Protein AF-A0A674CUC9-F1 (afdb_monomer)

Nearest PDB structures (foldseek):
  8tz1-assembly1_A  TM=9.617E-01  e=4.931E-48  Bos taurus
  8tzd-assembly1_A  TM=8.015E-01  e=2.842E-42  Bos taurus
  5l2b-assembly1_A  TM=9.297E-01  e=3.837E-28  Neisseria wadsworthii 9715
  5l2a-assembly1_A  TM=9.280E-01  e=2.087E-27  Neisseria wadsworthii 9715
  5l24-assembly1_A  TM=9.311E-01  e=4.449E-25  Neisseria wadsworthii 9715

pLDDT: mean 80.34, std 18.77, range [28.25, 97.69]

InterPro domains:
  IPR002668 Concentrative nucleoside transporter N-terminal domain [PF01773] (134-205)
  IPR008276 Concentrative nucleoside transporter [PTHR10590] (42-551)
  IPR011642 Nucleoside transporter/FeoB GTPase, Gate domain [PF07670] (213-312)
  IPR011657 Concentrative nucleoside transporter C-terminal domain [PF07662] (317-539)
  IPR018270 Concentrative nucleoside transporter, metazoan/bacterial [TIGR00804] (129-539)

Structure (mmCIF, N/CA/C/O backbone):
data_AF-A0A674CUC9-F1
#
_entry.id   AF-A0A674CUC9-F1
#
loop_
_atom_site.group_PDB
_atom_site.id
_atom_site.type_symbol
_atom_site.label_atom_id
_atom_site.label_alt_id
_atom_site.label_comp_id
_atom_site.label_asym_id
_atom_site.label_entity_id
_atom_site.label_seq_id
_atom_site.pdbx_PDB_ins_code
_atom_site.Cartn_x
_atom_site.Cartn_y
_atom_site.Cartn_z
_atom_site.occupancy
_atom_site.B_iso_or_equiv
_atom_site.auth_seq_id
_atom_site.auth_comp_id
_atom_site.auth_asym_id
_atom_site.auth_atom_id
_atom_site.pdbx_PDB_model_num
ATOM 1 N N . ARG A 1 1 ? 80.815 3.159 -25.455 1.00 35.34 1 ARG A N 1
ATOM 2 C CA . ARG A 1 1 ? 80.830 1.705 -25.134 1.00 35.34 1 ARG A CA 1
ATOM 3 C C . ARG A 1 1 ? 79.602 1.430 -24.263 1.00 35.34 1 ARG A C 1
ATOM 5 O O . ARG A 1 1 ? 79.639 1.779 -23.102 1.00 35.34 1 ARG A O 1
ATOM 12 N N . SER A 1 2 ? 78.416 1.175 -24.819 1.00 35.03 2 SER A N 1
ATOM 13 C CA . SER A 1 2 ? 77.920 -0.113 -25.352 1.00 35.03 2 SER A CA 1
ATOM 14 C C . SER A 1 2 ? 77.999 -1.277 -24.354 1.00 35.03 2 SER A C 1
ATOM 16 O O . SER A 1 2 ? 79.102 -1.750 -24.092 1.00 35.03 2 SER A O 1
ATOM 18 N N . ARG A 1 3 ? 76.823 -1.704 -23.859 1.00 28.78 3 ARG A N 1
ATOM 19 C CA . ARG A 1 3 ? 76.351 -3.060 -23.464 1.00 28.78 3 ARG A CA 1
ATOM 20 C C . ARG A 1 3 ? 74.846 -2.895 -23.147 1.00 28.78 3 ARG A C 1
ATOM 22 O O . ARG A 1 3 ? 74.534 -2.205 -22.189 1.00 28.78 3 ARG A O 1
ATOM 29 N N . LYS A 1 4 ? 73.884 -3.145 -24.049 1.00 30.70 4 LYS A N 1
ATOM 30 C CA . LYS A 1 4 ? 73.290 -4.424 -24.524 1.00 30.70 4 LYS A CA 1
ATOM 31 C C . LYS A 1 4 ? 72.876 -5.404 -23.400 1.00 30.70 4 LYS A C 1
ATOM 33 O O . LYS A 1 4 ? 73.746 -6.060 -22.843 1.00 30.70 4 LYS A O 1
ATOM 38 N N . THR A 1 5 ? 71.566 -5.362 -23.094 1.00 36.09 5 THR A N 1
ATOM 39 C CA . THR A 1 5 ? 70.522 -6.402 -22.821 1.00 36.09 5 THR A CA 1
ATOM 40 C C . THR A 1 5 ? 70.918 -7.839 -22.408 1.00 36.09 5 THR A C 1
ATOM 42 O O . THR A 1 5 ? 71.991 -8.314 -22.771 1.00 36.09 5 THR A O 1
ATOM 45 N N . PRO A 1 6 ? 70.033 -8.558 -21.673 1.00 33.69 6 PRO A N 1
ATOM 46 C CA . PRO A 1 6 ? 69.042 -9.402 -22.366 1.00 33.69 6 PRO A CA 1
ATOM 47 C C . PRO A 1 6 ? 67.610 -9.368 -21.781 1.00 33.69 6 PRO A C 1
ATOM 49 O O . PRO A 1 6 ? 67.394 -9.508 -20.582 1.00 33.69 6 PRO A O 1
ATOM 52 N N . ASP A 1 7 ? 66.657 -9.152 -22.687 1.00 28.47 7 ASP A N 1
ATOM 53 C CA . ASP A 1 7 ? 65.404 -9.885 -22.921 1.00 28.47 7 ASP A CA 1
ATOM 54 C C . ASP A 1 7 ? 64.604 -10.451 -21.733 1.00 28.47 7 ASP A C 1
ATOM 56 O O . ASP A 1 7 ? 64.941 -11.456 -21.112 1.00 28.47 7 ASP A O 1
ATOM 60 N N . ALA A 1 8 ? 63.441 -9.829 -21.526 1.00 33.09 8 ALA A N 1
ATOM 61 C CA . ALA A 1 8 ? 62.319 -10.329 -20.748 1.00 33.09 8 ALA A CA 1
ATOM 62 C C . ALA A 1 8 ? 61.329 -11.085 -21.651 1.00 33.09 8 ALA A C 1
ATOM 64 O O . ALA A 1 8 ? 60.871 -10.525 -22.641 1.00 33.09 8 ALA A O 1
ATOM 65 N N . LEU A 1 9 ? 60.950 -12.305 -21.256 1.00 37.12 9 LEU A N 1
ATOM 66 C CA . LEU A 1 9 ? 59.763 -13.081 -21.668 1.00 37.12 9 LEU A CA 1
ATOM 67 C C . LEU A 1 9 ? 59.515 -14.159 -20.571 1.00 37.12 9 LEU A C 1
ATOM 69 O O . LEU A 1 9 ? 60.472 -14.538 -19.898 1.00 37.12 9 LEU A O 1
ATOM 73 N N . PRO A 1 10 ? 58.332 -14.792 -20.425 1.00 40.72 10 PRO A N 1
ATOM 74 C CA . PRO A 1 10 ? 56.972 -14.253 -20.332 1.00 40.72 10 PRO A CA 1
ATOM 75 C C . PRO A 1 10 ? 56.167 -14.975 -19.210 1.00 40.72 10 PRO A C 1
ATOM 77 O O . PRO A 1 10 ? 55.693 -16.090 -19.405 1.00 40.72 10 PRO A O 1
ATOM 80 N N . ASN A 1 11 ? 55.947 -14.360 -18.039 1.00 32.59 11 ASN A N 1
ATOM 81 C CA . ASN A 1 11 ? 55.132 -14.980 -16.966 1.00 32.59 11 ASN A CA 1
ATOM 82 C C . ASN A 1 11 ? 53.722 -14.378 -16.804 1.00 32.59 11 ASN A C 1
ATOM 84 O O . ASN A 1 11 ? 52.893 -14.941 -16.092 1.00 32.59 11 ASN A O 1
ATOM 88 N N . SER A 1 12 ? 53.402 -13.270 -17.481 1.00 36.75 12 SER A N 1
ATOM 89 C CA . SER A 1 12 ? 52.094 -12.602 -17.370 1.00 36.75 12 SER A CA 1
ATOM 90 C C . SER A 1 12 ? 51.031 -13.138 -18.340 1.00 36.75 12 SER A C 1
ATOM 92 O O . SER A 1 12 ? 49.841 -13.085 -18.031 1.00 36.75 12 SER A O 1
ATOM 94 N N . GLU A 1 13 ? 51.424 -13.714 -19.480 1.00 35.12 13 GLU A N 1
ATOM 95 C CA . GLU A 1 13 ? 50.469 -14.281 -20.446 1.00 35.12 13 GLU A CA 1
ATOM 96 C C . GLU A 1 13 ? 49.930 -15.655 -20.020 1.00 35.12 13 GLU A C 1
ATOM 98 O O . GLU A 1 13 ? 48.772 -15.971 -20.295 1.00 35.12 13 GLU A O 1
ATOM 103 N N . ILE A 1 14 ? 50.711 -16.449 -19.277 1.00 40.25 14 ILE A N 1
ATOM 104 C CA . ILE A 1 14 ? 50.304 -17.792 -18.826 1.00 40.25 14 ILE A CA 1
ATOM 105 C C . ILE A 1 14 ? 49.205 -17.704 -17.750 1.00 40.25 14 ILE A C 1
ATOM 107 O O . ILE A 1 14 ? 48.259 -18.495 -17.770 1.00 40.25 14 ILE A O 1
ATOM 111 N N . ALA A 1 15 ? 49.257 -16.698 -16.867 1.00 37.72 15 ALA A N 1
ATOM 112 C CA . ALA A 1 15 ? 48.228 -16.465 -15.850 1.00 37.72 15 ALA A CA 1
ATOM 113 C C . ALA A 1 15 ? 46.884 -16.028 -16.471 1.00 37.72 15 ALA A C 1
ATOM 115 O O . ALA A 1 15 ? 45.839 -16.590 -16.148 1.00 37.72 15 ALA A O 1
ATOM 116 N N . CYS A 1 16 ? 46.908 -15.114 -17.451 1.00 34.59 16 CYS A N 1
ATOM 117 C CA . CYS A 1 16 ? 45.694 -14.653 -18.134 1.00 34.59 16 CYS A CA 1
ATOM 118 C C . CYS A 1 16 ? 45.074 -15.737 -19.045 1.00 34.59 16 CYS A C 1
ATOM 120 O O . CYS A 1 16 ? 43.852 -15.799 -19.213 1.00 34.59 16 CYS A O 1
ATOM 122 N N . CYS A 1 17 ? 45.896 -16.629 -19.615 1.00 35.75 17 CYS A N 1
ATOM 123 C CA . CYS A 1 17 ? 45.408 -17.777 -20.383 1.00 35.75 17 CYS A CA 1
ATOM 124 C C . CYS A 1 17 ? 44.767 -18.851 -19.490 1.00 35.75 17 CYS A C 1
ATOM 126 O O . CYS A 1 17 ? 43.738 -19.411 -19.871 1.00 35.75 17 CYS A O 1
ATOM 128 N N . ASN A 1 18 ? 45.321 -19.116 -18.300 1.00 33.94 18 ASN A N 1
ATOM 129 C CA . ASN A 1 18 ? 44.753 -20.091 -17.366 1.00 33.94 18 ASN A CA 1
ATOM 130 C C . ASN A 1 18 ? 43.415 -19.629 -16.771 1.00 33.94 18 ASN A C 1
ATOM 132 O O . ASN A 1 18 ? 42.485 -20.437 -16.734 1.00 33.94 18 ASN A O 1
ATOM 136 N N . ASP A 1 19 ? 43.257 -18.346 -16.431 1.00 37.91 19 ASP A N 1
ATOM 137 C CA . ASP A 1 19 ? 41.969 -17.807 -15.965 1.00 37.91 19 ASP A CA 1
ATOM 138 C C . ASP A 1 19 ? 40.884 -17.894 -17.044 1.00 37.91 19 ASP A C 1
ATOM 140 O O . ASP A 1 19 ? 39.773 -18.353 -16.777 1.00 37.91 19 ASP A O 1
ATOM 144 N N . LYS A 1 20 ? 41.207 -17.573 -18.306 1.00 35.75 20 LYS A N 1
ATOM 145 C CA . LYS A 1 20 ? 40.270 -17.751 -19.433 1.00 35.75 20 LYS A CA 1
ATOM 146 C C . LYS A 1 20 ? 39.917 -19.220 -19.676 1.00 35.75 20 LYS A C 1
ATOM 148 O O . LYS A 1 20 ? 38.779 -19.523 -20.046 1.00 35.75 20 LYS A O 1
ATOM 153 N N . LYS A 1 21 ? 40.856 -20.148 -19.463 1.00 32.06 21 LYS A N 1
ATOM 154 C CA . LYS A 1 21 ? 40.625 -21.589 -19.640 1.00 32.06 21 LYS A CA 1
ATOM 155 C C . LYS A 1 21 ? 39.704 -22.139 -18.547 1.00 32.06 21 LYS A C 1
ATOM 157 O O . LYS A 1 21 ? 38.734 -22.810 -18.899 1.00 32.06 21 LYS A O 1
ATOM 162 N N . TYR A 1 22 ? 39.918 -21.775 -17.279 1.00 36.12 22 TYR A N 1
ATOM 163 C CA . TYR A 1 22 ? 39.037 -22.129 -16.155 1.00 36.12 22 TYR A CA 1
ATOM 164 C C . TYR A 1 22 ? 37.637 -21.510 -16.286 1.00 36.12 22 TYR A C 1
ATOM 166 O O . TYR A 1 22 ? 36.646 -22.218 -16.107 1.00 36.12 22 TYR A O 1
ATOM 174 N N . TYR A 1 23 ? 37.530 -20.248 -16.718 1.00 36.53 23 TYR A N 1
ATOM 175 C CA . TYR A 1 23 ? 36.239 -19.602 -16.999 1.00 36.53 23 TYR A CA 1
ATOM 176 C C . TYR A 1 23 ? 35.484 -20.284 -18.158 1.00 36.53 23 TYR A C 1
ATOM 178 O O . TYR A 1 23 ? 34.269 -20.476 -18.097 1.00 36.53 23 TYR A O 1
ATOM 186 N N . SER A 1 24 ? 36.191 -20.716 -19.214 1.00 34.34 24 SER A N 1
ATOM 187 C CA . SER A 1 24 ? 35.565 -21.403 -20.359 1.00 34.34 24 SER A CA 1
ATOM 188 C C . SER A 1 24 ? 35.169 -22.858 -20.067 1.00 34.34 24 SER A C 1
ATOM 190 O O . SER A 1 24 ? 34.198 -23.355 -20.643 1.00 34.34 24 SER A O 1
ATOM 192 N N . ILE A 1 25 ? 35.895 -23.542 -19.173 1.00 42.69 25 ILE A N 1
ATOM 193 C CA . ILE A 1 25 ? 35.579 -24.905 -18.723 1.00 42.69 25 ILE A CA 1
ATOM 194 C C . ILE A 1 25 ? 34.406 -24.865 -17.736 1.00 42.69 25 ILE A C 1
ATOM 196 O O . ILE A 1 25 ? 33.475 -25.651 -17.896 1.00 42.69 25 ILE A O 1
ATOM 200 N N . GLY A 1 26 ? 34.385 -23.903 -16.805 1.00 38.09 26 GLY A N 1
ATOM 201 C CA . GLY A 1 26 ? 33.255 -23.654 -15.904 1.00 38.09 26 GLY A CA 1
ATOM 202 C C . GLY A 1 26 ? 31.952 -23.402 -16.664 1.00 38.09 26 GLY A C 1
ATOM 203 O O . GLY A 1 26 ? 30.966 -24.096 -16.427 1.00 38.09 26 GLY A O 1
ATOM 204 N N . ASN A 1 27 ? 31.977 -22.534 -17.683 1.00 39.47 27 ASN A N 1
ATOM 205 C CA . ASN A 1 27 ? 30.812 -22.301 -18.542 1.00 39.47 27 ASN A CA 1
ATOM 206 C C . ASN A 1 27 ? 30.392 -23.544 -19.346 1.00 39.47 27 ASN A C 1
ATOM 208 O O . ASN A 1 27 ? 29.197 -23.776 -19.492 1.00 39.47 27 ASN A O 1
ATOM 212 N N . ARG A 1 28 ? 31.319 -24.381 -19.843 1.00 39.56 28 ARG A N 1
ATOM 213 C CA . ARG A 1 28 ? 30.961 -25.626 -20.566 1.00 39.56 28 ARG A CA 1
ATOM 214 C C . ARG A 1 28 ? 30.398 -26.720 -19.660 1.00 39.56 28 ARG A C 1
ATOM 216 O O . ARG A 1 28 ? 29.530 -27.471 -20.103 1.00 39.56 28 ARG A O 1
ATOM 223 N N . VAL A 1 29 ? 30.881 -26.828 -18.422 1.00 47.38 29 VAL A N 1
ATOM 224 C CA . VAL A 1 29 ? 30.351 -27.772 -17.426 1.00 47.38 29 VAL A CA 1
ATOM 225 C C . VAL A 1 29 ? 28.976 -27.303 -16.951 1.00 47.38 29 VAL A C 1
ATOM 227 O O . VAL A 1 29 ? 28.046 -28.102 -16.954 1.00 47.38 29 VAL A O 1
ATOM 230 N N . GLN A 1 30 ? 28.805 -26.008 -16.673 1.00 48.94 30 GLN A N 1
ATOM 231 C CA . GLN A 1 30 ? 27.523 -25.405 -16.291 1.00 48.94 30 GLN A CA 1
ATOM 232 C C . GLN A 1 30 ? 26.456 -25.551 -17.394 1.00 48.94 30 GLN A C 1
ATOM 234 O O . GLN A 1 30 ? 25.311 -25.889 -17.098 1.00 48.94 30 GLN A O 1
ATOM 239 N N . PHE A 1 31 ? 26.845 -25.430 -18.673 1.00 51.66 31 PHE A N 1
ATOM 240 C CA . PHE A 1 31 ? 25.954 -25.644 -19.825 1.00 51.66 31 PHE A CA 1
ATOM 241 C C . PHE A 1 31 ? 25.511 -27.107 -20.008 1.00 51.66 31 PHE A C 1
ATOM 243 O O . PHE A 1 31 ? 24.489 -27.359 -20.642 1.00 51.66 31 PHE A O 1
ATOM 250 N N . ARG A 1 32 ? 26.265 -28.085 -19.477 1.00 53.41 32 ARG A N 1
ATOM 251 C CA . ARG A 1 32 ? 25.912 -29.519 -19.526 1.00 53.41 32 ARG A CA 1
ATOM 252 C C . ARG A 1 32 ? 25.200 -30.009 -18.266 1.00 53.41 32 ARG A C 1
ATOM 254 O O . ARG A 1 32 ? 24.349 -30.884 -18.380 1.00 53.41 32 ARG A O 1
ATOM 261 N N . THR A 1 33 ? 25.500 -29.466 -17.088 1.00 59.75 33 THR A N 1
ATOM 262 C CA . THR A 1 33 ? 24.874 -29.896 -15.825 1.00 59.75 33 THR A CA 1
ATOM 263 C C . THR A 1 33 ? 23.481 -29.304 -15.624 1.00 59.75 33 THR A C 1
ATOM 265 O O . THR A 1 33 ? 22.585 -30.014 -15.172 1.00 59.75 33 THR A O 1
ATOM 268 N N . GLN A 1 34 ? 23.244 -28.050 -16.027 1.00 68.19 34 GLN A N 1
ATOM 269 C CA . GLN A 1 34 ? 21.919 -27.423 -15.943 1.00 68.19 34 GLN A CA 1
ATOM 270 C C . GLN A 1 34 ? 20.807 -28.188 -16.684 1.00 68.19 34 GLN A C 1
ATOM 272 O O . GLN A 1 34 ? 19.786 -28.461 -16.053 1.00 68.19 34 GLN A O 1
ATOM 277 N N . PRO A 1 35 ? 20.950 -28.583 -17.966 1.00 73.69 35 PRO A N 1
ATOM 278 C CA . PRO A 1 35 ? 19.888 -29.310 -18.663 1.00 73.69 35 PRO A CA 1
ATOM 279 C C . PRO A 1 35 ? 19.619 -30.692 -18.053 1.00 73.69 35 PRO A C 1
ATOM 281 O O . PRO A 1 35 ? 18.467 -31.118 -18.017 1.00 73.69 35 PRO A O 1
ATOM 284 N N . VAL A 1 36 ? 20.640 -31.361 -17.504 1.00 78.31 36 VAL A N 1
ATOM 285 C CA . VAL A 1 36 ? 20.469 -32.642 -16.799 1.00 78.31 36 VAL A CA 1
ATOM 286 C C . VAL A 1 36 ? 19.654 -32.446 -15.520 1.00 78.31 36 VAL A C 1
ATOM 288 O O . VAL A 1 36 ? 18.657 -33.138 -15.331 1.00 78.31 36 VAL A O 1
ATOM 291 N N . CYS A 1 37 ? 19.989 -31.455 -14.691 1.00 80.62 37 CYS A N 1
ATOM 292 C CA . CYS A 1 37 ? 19.219 -31.139 -13.484 1.00 80.62 37 CYS A CA 1
ATOM 293 C C . CYS A 1 37 ? 17.774 -30.722 -13.802 1.00 80.62 37 CYS A C 1
ATOM 295 O O . CYS A 1 37 ? 16.849 -31.143 -13.111 1.00 80.62 37 CYS A O 1
ATOM 297 N N . VAL A 1 38 ? 17.562 -29.946 -14.870 1.00 83.19 38 VAL A N 1
ATOM 298 C CA . VAL A 1 38 ? 16.220 -29.549 -15.326 1.00 83.19 38 VAL A CA 1
ATOM 299 C C . VAL A 1 38 ? 15.423 -30.764 -15.811 1.00 83.19 38 VAL A C 1
ATOM 301 O O . VAL A 1 38 ? 14.265 -30.923 -15.436 1.00 83.19 38 VAL A O 1
ATOM 304 N N . SER A 1 39 ? 16.036 -31.664 -16.585 1.00 82.62 39 SER A N 1
ATOM 305 C CA . SER A 1 39 ? 15.379 -32.903 -17.024 1.00 82.62 39 SER A CA 1
ATOM 306 C C . SER A 1 39 ? 15.032 -33.827 -15.850 1.00 82.62 39 SER A C 1
ATOM 308 O O . SER A 1 39 ? 13.929 -34.368 -15.800 1.00 82.62 39 SER A O 1
ATOM 310 N N . GLY A 1 40 ? 15.923 -33.931 -14.856 1.00 88.06 40 GLY A N 1
ATOM 311 C CA . GLY A 1 40 ? 15.671 -34.657 -13.613 1.00 88.06 40 GLY A CA 1
ATOM 312 C C . GLY A 1 40 ? 14.521 -34.046 -12.811 1.00 88.06 40 GLY A C 1
ATOM 313 O O . GLY A 1 40 ? 13.663 -34.773 -12.321 1.00 88.06 40 GLY A O 1
ATOM 314 N N . TYR A 1 41 ? 14.439 -32.716 -12.746 1.00 90.19 41 TYR A N 1
ATOM 315 C CA . TYR A 1 41 ? 13.313 -32.021 -12.126 1.00 90.19 41 TYR A CA 1
ATOM 316 C C . TYR A 1 41 ? 11.981 -32.350 -12.815 1.00 90.19 41 TYR A C 1
ATOM 318 O O . TYR A 1 41 ? 11.025 -32.722 -12.137 1.00 90.19 41 TYR A O 1
ATOM 326 N N . PHE A 1 42 ? 11.914 -32.305 -14.151 1.00 88.69 42 PHE A N 1
ATOM 327 C CA . PHE A 1 42 ? 10.703 -32.707 -14.878 1.00 88.69 42 PHE A CA 1
ATOM 328 C C . PHE A 1 42 ? 10.334 -34.172 -14.635 1.00 88.69 42 PHE A C 1
ATOM 330 O O . PHE A 1 42 ? 9.156 -34.469 -14.444 1.00 88.69 42 PHE A O 1
ATOM 337 N N . ALA A 1 43 ? 11.314 -35.077 -14.573 1.00 88.94 43 ALA A N 1
ATOM 338 C CA . ALA A 1 43 ? 11.063 -36.475 -14.234 1.00 88.94 43 ALA A CA 1
ATOM 339 C C . ALA A 1 43 ? 10.434 -36.613 -12.835 1.00 88.94 43 ALA A C 1
ATOM 341 O O . ALA A 1 43 ? 9.441 -37.322 -12.683 1.00 88.94 43 ALA A O 1
ATOM 342 N N . VAL A 1 44 ? 10.936 -35.878 -11.835 1.00 90.31 44 VAL A N 1
ATOM 343 C CA . VAL A 1 44 ? 10.354 -35.847 -10.480 1.00 90.31 44 VAL A CA 1
ATOM 344 C C . VAL A 1 44 ? 8.919 -35.318 -10.497 1.00 90.31 44 VAL A C 1
ATOM 346 O O . VAL A 1 44 ? 8.047 -35.907 -9.861 1.00 90.31 44 VAL A O 1
ATOM 349 N N . VAL A 1 45 ? 8.645 -34.245 -11.245 1.00 88.44 45 VAL A N 1
ATOM 350 C CA . VAL A 1 45 ? 7.292 -33.675 -11.370 1.00 88.44 45 VAL A CA 1
ATOM 351 C C . VAL A 1 45 ? 6.330 -34.689 -11.991 1.00 88.44 45 VAL A C 1
ATOM 353 O O . VAL A 1 45 ? 5.232 -34.888 -11.472 1.00 88.44 45 VAL A O 1
ATOM 356 N N . ILE A 1 46 ? 6.747 -35.368 -13.063 1.00 88.31 46 ILE A N 1
ATOM 357 C CA . ILE A 1 46 ? 5.939 -36.390 -13.740 1.00 88.31 46 ILE A CA 1
ATOM 358 C C . ILE A 1 46 ? 5.662 -37.561 -12.791 1.00 88.31 46 ILE A C 1
ATOM 360 O O . ILE A 1 46 ? 4.508 -37.954 -12.635 1.00 88.31 46 ILE A O 1
ATOM 364 N N . VAL A 1 47 ? 6.686 -38.072 -12.100 1.00 91.69 47 VAL A N 1
ATOM 365 C CA . VAL A 1 47 ? 6.533 -39.162 -11.121 1.00 91.69 47 VAL A CA 1
ATOM 366 C C . VAL A 1 47 ? 5.577 -38.760 -9.994 1.00 91.69 47 VAL A C 1
ATOM 368 O O . VAL A 1 47 ? 4.674 -39.524 -9.659 1.00 91.69 47 VAL A O 1
ATOM 371 N N . ALA A 1 48 ? 5.706 -37.548 -9.448 1.00 88.75 48 ALA A N 1
ATOM 372 C CA . ALA A 1 48 ? 4.806 -37.047 -8.411 1.00 88.75 48 ALA A CA 1
ATOM 373 C C . ALA A 1 48 ? 3.346 -36.961 -8.895 1.00 88.75 48 ALA A C 1
ATOM 375 O O . ALA A 1 48 ? 2.431 -37.334 -8.158 1.00 88.75 48 ALA A O 1
ATOM 376 N N . CYS A 1 49 ? 3.124 -36.530 -10.143 1.00 88.19 49 CYS A N 1
ATOM 377 C CA . CYS A 1 49 ? 1.790 -36.464 -10.746 1.00 88.19 49 CYS A CA 1
ATOM 378 C C . CYS A 1 49 ? 1.171 -37.849 -10.963 1.00 88.19 49 CYS A C 1
ATOM 380 O O . CYS A 1 49 ? -0.029 -38.012 -10.747 1.00 88.19 49 CYS A O 1
ATOM 382 N N . VAL A 1 50 ? 1.979 -38.840 -11.359 1.00 90.44 50 VAL A N 1
ATOM 383 C CA . VAL A 1 50 ? 1.530 -40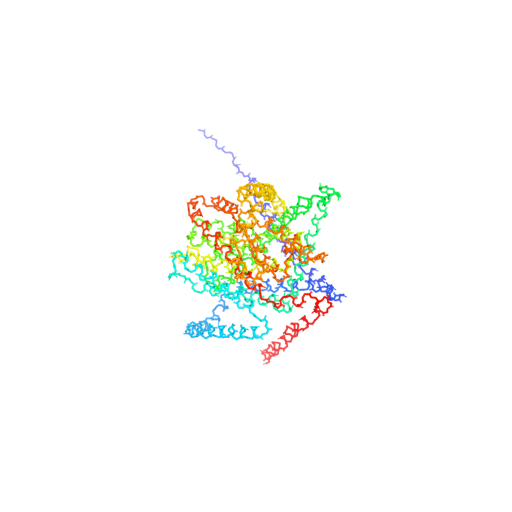.229 -11.551 1.00 90.44 50 VAL A CA 1
ATOM 384 C C . VAL A 1 50 ? 1.173 -40.884 -10.215 1.00 90.44 50 VAL A C 1
ATOM 386 O O . VAL A 1 50 ? 0.164 -41.577 -10.132 1.00 90.44 50 VAL A O 1
ATOM 389 N N . LEU A 1 51 ? 1.964 -40.647 -9.162 1.00 91.06 51 LEU A N 1
ATOM 390 C CA . LEU A 1 51 ? 1.721 -41.237 -7.842 1.00 91.06 51 LEU A CA 1
ATOM 391 C C . LEU A 1 51 ? 0.492 -40.640 -7.150 1.00 91.06 51 LEU A C 1
ATOM 393 O O . LEU A 1 51 ? -0.327 -41.375 -6.601 1.00 91.06 51 LEU A O 1
ATOM 397 N N . ASN A 1 52 ? 0.370 -39.308 -7.121 1.00 90.88 52 ASN A N 1
ATOM 398 C CA . ASN A 1 52 ? -0.777 -38.650 -6.504 1.00 90.88 52 ASN A CA 1
ATOM 399 C C . ASN A 1 52 ? -0.989 -37.235 -7.058 1.00 90.88 52 ASN A C 1
ATOM 401 O O . ASN A 1 52 ? -0.467 -36.248 -6.529 1.00 90.88 52 ASN A O 1
ATOM 405 N N . LEU A 1 53 ? -1.818 -37.132 -8.098 1.00 85.50 53 LEU A N 1
ATOM 406 C CA . LEU A 1 53 ? -2.103 -35.867 -8.776 1.00 85.50 53 LEU A CA 1
ATOM 407 C C . LEU A 1 53 ? -2.662 -34.788 -7.835 1.00 85.50 53 LEU A C 1
ATOM 409 O O . LEU A 1 53 ? -2.323 -33.618 -7.987 1.00 85.50 53 LEU A O 1
ATOM 413 N N . GLN A 1 54 ? -3.481 -35.159 -6.843 1.00 82.38 54 GLN A N 1
ATOM 414 C CA . GLN A 1 54 ? -4.068 -34.185 -5.915 1.00 82.38 54 GLN A CA 1
ATOM 415 C C . GLN A 1 54 ? -3.007 -33.499 -5.049 1.00 82.38 54 GLN A C 1
ATOM 417 O O . GLN A 1 54 ? -3.059 -32.284 -4.873 1.00 82.38 54 GLN A O 1
ATOM 422 N N . ARG A 1 55 ? -2.019 -34.248 -4.545 1.00 82.81 55 ARG A N 1
ATOM 423 C CA . ARG A 1 55 ? -0.907 -33.675 -3.765 1.00 82.81 55 ARG A CA 1
ATOM 424 C C . ARG A 1 55 ? 0.086 -32.922 -4.648 1.00 82.81 55 ARG A C 1
ATOM 426 O O . ARG A 1 55 ? 0.634 -31.909 -4.227 1.00 82.81 55 ARG A O 1
ATOM 433 N N . ALA A 1 56 ? 0.301 -33.399 -5.873 1.00 84.56 56 ALA A N 1
ATOM 434 C CA . ALA A 1 56 ? 1.234 -32.798 -6.823 1.00 84.56 56 ALA A CA 1
ATOM 435 C C . ALA A 1 56 ? 0.676 -31.559 -7.547 1.00 84.56 56 ALA A C 1
ATOM 437 O O . ALA A 1 56 ? 1.415 -30.907 -8.282 1.00 84.56 56 ALA A O 1
ATOM 438 N N . LEU A 1 57 ? -0.597 -31.205 -7.344 1.00 82.94 57 LEU A N 1
ATOM 439 C CA . LEU A 1 57 ? -1.287 -30.156 -8.098 1.00 82.94 57 LEU A CA 1
ATOM 440 C C . LEU A 1 57 ? -0.571 -28.802 -8.032 1.00 82.94 57 LEU A C 1
ATOM 442 O O . LEU A 1 57 ? -0.368 -28.176 -9.068 1.00 82.94 57 LEU A O 1
ATOM 446 N N . ALA A 1 58 ? -0.135 -28.365 -6.847 1.00 81.62 58 ALA A N 1
ATOM 447 C CA . ALA A 1 58 ? 0.583 -27.097 -6.699 1.00 81.62 58 ALA A CA 1
ATOM 448 C C . ALA A 1 58 ? 1.922 -27.103 -7.461 1.00 81.62 58 ALA A C 1
ATOM 450 O O . ALA A 1 58 ? 2.230 -26.158 -8.186 1.00 81.62 58 ALA A O 1
ATOM 451 N N . LEU A 1 59 ? 2.682 -28.200 -7.360 1.00 85.62 59 LEU A N 1
ATOM 452 C CA . LEU A 1 59 ? 3.941 -28.381 -8.085 1.00 85.62 59 LEU A CA 1
ATOM 453 C C . LEU A 1 59 ? 3.708 -28.382 -9.605 1.00 85.62 59 LEU A C 1
ATOM 455 O O . LEU A 1 59 ? 4.435 -27.725 -10.347 1.00 85.62 59 LEU A O 1
ATOM 459 N N . LEU A 1 60 ? 2.662 -29.065 -10.073 1.00 86.31 60 LEU A N 1
ATOM 460 C CA . LEU A 1 60 ? 2.277 -29.103 -11.482 1.00 86.31 60 LEU A CA 1
ATOM 461 C C . LEU A 1 60 ? 1.883 -27.714 -12.003 1.00 86.31 60 LEU A C 1
ATOM 463 O O . LEU A 1 60 ? 2.329 -27.300 -13.065 1.00 86.31 60 LEU A O 1
ATOM 467 N N . VAL A 1 61 ? 1.081 -26.957 -11.255 1.00 85.06 61 VAL A N 1
ATOM 468 C CA . VAL A 1 61 ? 0.664 -25.611 -11.674 1.00 85.06 61 VAL A CA 1
ATOM 469 C C . VAL A 1 61 ? 1.861 -24.662 -11.737 1.00 85.06 61 VAL A C 1
ATOM 471 O O . VAL A 1 61 ? 2.031 -23.968 -12.737 1.00 85.06 61 VAL A O 1
ATOM 474 N N . VAL A 1 62 ? 2.731 -24.662 -10.722 1.00 84.50 62 VAL A N 1
ATOM 475 C CA . VAL A 1 62 ? 3.935 -23.812 -10.704 1.00 84.50 62 VAL A CA 1
ATOM 476 C C . VAL A 1 62 ? 4.880 -24.169 -11.852 1.00 84.50 62 VAL A C 1
ATOM 478 O O . VAL A 1 62 ? 5.383 -23.275 -12.531 1.00 84.50 62 VAL A O 1
ATOM 481 N N . THR A 1 63 ? 5.089 -25.462 -12.116 1.00 86.94 63 THR A N 1
ATOM 482 C CA . THR A 1 63 ? 5.945 -25.925 -13.222 1.00 86.94 63 THR A CA 1
ATOM 483 C C . THR A 1 63 ? 5.376 -25.546 -14.584 1.00 86.94 63 THR A C 1
ATOM 485 O O . THR A 1 63 ? 6.111 -25.023 -15.419 1.00 86.94 63 THR A O 1
ATOM 488 N N . LEU A 1 64 ? 4.073 -25.739 -14.806 1.00 87.44 64 LEU A N 1
ATOM 489 C CA . LEU A 1 64 ? 3.405 -25.355 -16.050 1.00 87.44 64 LEU A CA 1
ATOM 490 C C . LEU A 1 64 ? 3.453 -23.844 -16.278 1.00 87.44 64 LEU A C 1
ATOM 492 O O . LEU A 1 64 ? 3.735 -23.415 -17.393 1.00 87.44 64 LEU A O 1
ATOM 496 N N . LEU A 1 65 ? 3.235 -23.038 -15.236 1.00 83.50 65 LEU A N 1
ATOM 497 C CA . LEU A 1 65 ? 3.362 -21.583 -15.322 1.00 83.50 65 LEU A CA 1
ATOM 498 C C . LEU A 1 65 ? 4.802 -21.168 -15.632 1.00 83.50 65 LEU A C 1
ATOM 500 O O . LEU A 1 65 ? 5.018 -20.358 -16.529 1.00 83.50 65 LEU A O 1
ATOM 504 N N . ALA A 1 66 ? 5.791 -21.749 -14.948 1.00 84.00 66 ALA A N 1
ATOM 505 C CA . ALA A 1 66 ? 7.199 -21.465 -15.207 1.00 84.00 66 ALA A CA 1
ATOM 506 C C . ALA A 1 66 ? 7.582 -21.800 -16.656 1.00 84.00 66 ALA A C 1
ATOM 508 O O . ALA A 1 66 ? 8.187 -20.978 -17.341 1.00 84.00 66 ALA A O 1
ATOM 509 N N . VAL A 1 67 ? 7.171 -22.969 -17.156 1.00 86.19 67 VAL A N 1
ATOM 510 C CA . VAL A 1 67 ? 7.388 -23.370 -18.553 1.00 86.19 67 VAL A CA 1
ATOM 511 C C . VAL A 1 67 ? 6.675 -22.423 -19.511 1.00 86.19 67 VAL A C 1
ATOM 513 O O . VAL A 1 67 ? 7.296 -21.955 -20.461 1.00 86.19 67 VAL A O 1
ATOM 516 N N . PHE A 1 68 ? 5.407 -22.097 -19.258 1.00 87.62 68 PHE A N 1
ATOM 517 C CA . PHE A 1 68 ? 4.632 -21.173 -20.083 1.00 87.62 68 PHE A CA 1
ATOM 518 C C . PHE A 1 68 ? 5.321 -19.811 -20.201 1.00 87.62 68 PHE A C 1
ATOM 520 O O . PHE A 1 68 ? 5.496 -19.308 -21.307 1.00 87.62 68 PHE A O 1
ATOM 527 N N . PHE A 1 69 ? 5.769 -19.238 -19.085 1.00 82.25 69 PHE A N 1
ATOM 528 C CA . PHE A 1 69 ? 6.424 -17.934 -19.079 1.00 82.25 69 PHE A CA 1
ATOM 529 C C . PHE A 1 69 ? 7.822 -17.956 -19.701 1.00 82.25 69 PHE A C 1
ATOM 531 O O . PHE A 1 69 ? 8.167 -17.027 -20.429 1.00 82.25 69 PHE A O 1
ATOM 538 N N . LEU A 1 70 ? 8.609 -19.016 -19.487 1.00 84.19 70 LEU A N 1
ATOM 539 C CA . LEU A 1 70 ? 9.903 -19.188 -20.157 1.00 84.19 70 LEU A CA 1
ATOM 540 C C . LEU A 1 70 ? 9.736 -19.346 -21.672 1.00 84.19 70 LEU A C 1
ATOM 542 O O . LEU A 1 70 ? 10.481 -18.738 -22.442 1.00 84.19 70 LEU A O 1
ATOM 546 N N . LEU A 1 71 ? 8.740 -20.124 -22.107 1.00 84.50 71 LEU A N 1
ATOM 547 C CA . LEU A 1 71 ? 8.394 -20.279 -23.519 1.00 84.50 71 LEU A CA 1
ATOM 548 C C . LEU A 1 71 ? 7.897 -18.964 -24.115 1.00 84.50 71 LEU A C 1
ATOM 550 O O . LEU A 1 71 ? 8.314 -18.611 -25.213 1.00 84.50 71 LEU A O 1
ATOM 554 N N . TRP A 1 72 ? 7.052 -18.228 -23.395 1.00 81.19 72 TRP A N 1
ATOM 555 C CA . TRP A 1 72 ? 6.563 -16.918 -23.811 1.00 81.19 72 TRP A CA 1
ATOM 556 C C . TRP A 1 72 ? 7.707 -15.917 -23.985 1.00 81.19 72 TRP A C 1
ATOM 558 O O . TRP A 1 72 ? 7.811 -15.274 -25.028 1.00 81.19 72 TRP A O 1
ATOM 568 N N . ASP A 1 73 ? 8.610 -15.829 -23.007 1.00 78.31 73 ASP A N 1
ATOM 569 C CA . ASP A 1 73 ? 9.788 -14.963 -23.070 1.00 78.31 73 ASP A CA 1
ATOM 570 C C . ASP A 1 73 ? 10.722 -15.346 -24.224 1.00 78.31 73 ASP A C 1
ATOM 572 O O . ASP A 1 73 ? 11.215 -14.473 -24.943 1.00 78.31 73 ASP A O 1
ATOM 576 N N . TRP A 1 74 ? 10.946 -16.646 -24.438 1.00 82.69 74 TRP A N 1
ATOM 577 C CA . TRP A 1 74 ? 11.747 -17.147 -25.554 1.00 82.69 74 TRP A CA 1
ATOM 578 C C . TRP A 1 74 ? 11.097 -16.840 -26.910 1.00 82.69 74 TRP A C 1
ATOM 580 O O . TRP A 1 74 ? 11.770 -16.369 -27.832 1.00 82.69 74 TRP A O 1
ATOM 590 N N . LEU A 1 75 ? 9.783 -17.052 -27.024 1.00 82.75 75 LEU A N 1
ATOM 591 C CA . LEU A 1 75 ? 9.007 -16.781 -28.230 1.00 82.75 75 LEU A CA 1
ATOM 592 C C . LEU A 1 75 ? 9.017 -15.284 -28.555 1.00 82.75 75 LEU A C 1
ATOM 594 O O . LEU A 1 75 ? 9.315 -14.909 -29.687 1.00 82.75 75 LEU A O 1
ATOM 598 N N . MET A 1 76 ? 8.762 -14.424 -27.567 1.00 75.62 76 MET A N 1
ATOM 599 C CA . MET A 1 76 ? 8.790 -12.970 -27.736 1.00 75.62 76 MET A CA 1
ATOM 600 C C . MET A 1 76 ? 10.199 -12.453 -28.037 1.00 75.62 76 MET A C 1
ATOM 602 O O . MET A 1 76 ? 10.347 -11.541 -28.847 1.00 75.62 76 MET A O 1
ATOM 606 N N . GLY A 1 77 ? 11.245 -13.059 -27.468 1.00 77.19 77 GLY A N 1
ATOM 607 C CA . GLY A 1 77 ? 12.632 -12.724 -27.792 1.00 77.19 77 GLY A CA 1
ATOM 608 C C . GLY A 1 77 ? 13.025 -13.086 -29.229 1.00 77.19 77 GLY A C 1
ATOM 609 O O . GLY A 1 77 ? 13.714 -12.313 -29.890 1.00 77.19 77 GLY A O 1
ATOM 610 N N . ARG A 1 78 ? 12.577 -14.244 -29.736 1.00 80.25 78 ARG A N 1
ATOM 611 C CA . ARG A 1 78 ? 12.978 -14.764 -31.057 1.00 80.25 78 ARG A CA 1
ATOM 612 C C . ARG A 1 78 ? 12.083 -14.303 -32.204 1.00 80.25 78 ARG A C 1
ATOM 614 O O . ARG A 1 78 ? 12.572 -14.031 -33.297 1.00 80.25 78 ARG A O 1
ATOM 621 N N . TYR A 1 79 ? 10.780 -14.235 -31.965 1.00 79.62 79 TYR A N 1
ATOM 622 C CA . TYR A 1 79 ? 9.772 -13.922 -32.975 1.00 79.62 79 TYR A CA 1
ATOM 623 C C . TYR A 1 79 ? 9.094 -12.578 -32.746 1.00 79.62 79 TYR A C 1
ATOM 625 O O . TYR A 1 79 ? 8.281 -12.200 -33.579 1.00 79.62 79 TYR A O 1
ATOM 633 N N . GLY A 1 80 ? 9.433 -11.824 -31.694 1.00 73.50 80 GLY A N 1
ATOM 634 C CA . GLY A 1 80 ? 8.766 -10.559 -31.372 1.00 73.50 80 GLY A CA 1
ATOM 635 C C . GLY A 1 80 ? 8.695 -9.593 -32.554 1.00 73.50 80 GLY A C 1
ATOM 636 O O . GLY A 1 80 ? 7.619 -9.096 -32.859 1.00 73.50 80 GLY A O 1
ATOM 637 N N . HIS A 1 81 ? 9.800 -9.396 -33.281 1.00 71.31 81 HIS A N 1
ATOM 638 C CA . HIS A 1 81 ? 9.822 -8.562 -34.491 1.00 71.31 81 HIS A CA 1
ATOM 639 C C . HIS A 1 81 ? 8.859 -9.084 -35.568 1.00 71.31 81 HIS A C 1
ATOM 641 O O . HIS A 1 81 ? 8.031 -8.335 -36.067 1.00 71.31 81 HIS A O 1
ATOM 647 N N . ARG A 1 82 ? 8.901 -10.388 -35.870 1.00 75.19 82 ARG A N 1
ATOM 648 C CA . ARG A 1 82 ? 8.023 -11.006 -36.879 1.00 75.19 82 ARG A CA 1
ATOM 649 C C . ARG A 1 82 ? 6.554 -10.999 -36.464 1.00 75.19 82 ARG A C 1
ATOM 651 O O . ARG A 1 82 ? 5.691 -10.866 -37.318 1.00 75.19 82 ARG A O 1
ATOM 658 N N . LEU A 1 83 ? 6.268 -11.140 -35.171 1.00 71.75 83 LEU A N 1
ATOM 659 C CA . LEU A 1 83 ? 4.920 -11.053 -34.620 1.00 71.75 83 LEU A CA 1
ATOM 660 C C . LEU A 1 83 ? 4.391 -9.620 -34.747 1.00 71.75 83 LEU A C 1
ATOM 662 O O . LEU A 1 83 ? 3.246 -9.427 -35.141 1.00 71.75 83 LEU A O 1
ATOM 666 N N . TRP A 1 84 ? 5.235 -8.621 -34.471 1.00 66.94 84 TRP A N 1
ATOM 667 C CA . TRP A 1 84 ? 4.903 -7.210 -34.669 1.00 66.94 84 TRP A CA 1
ATOM 668 C C . TRP A 1 84 ? 4.666 -6.862 -36.143 1.00 66.94 84 TRP A C 1
ATOM 670 O O . TRP A 1 84 ? 3.732 -6.111 -36.421 1.00 66.94 84 TRP A O 1
ATOM 680 N N . ASP A 1 85 ? 5.436 -7.443 -37.066 1.00 74.75 85 ASP A N 1
ATOM 681 C CA . ASP A 1 85 ? 5.234 -7.276 -38.511 1.00 74.75 85 ASP A CA 1
ATOM 682 C C . ASP A 1 85 ? 3.971 -8.003 -38.999 1.00 74.75 85 ASP A C 1
ATOM 684 O O . ASP A 1 85 ? 3.180 -7.453 -39.759 1.00 74.75 85 ASP A O 1
ATOM 688 N N . ALA A 1 86 ? 3.715 -9.223 -38.518 1.00 77.62 86 ALA A N 1
ATOM 689 C CA . ALA A 1 86 ? 2.513 -9.987 -38.858 1.00 77.62 86 ALA A CA 1
ATOM 690 C C . ALA A 1 86 ? 1.231 -9.338 -38.307 1.00 77.62 86 ALA A C 1
ATOM 692 O O . ALA A 1 86 ? 0.173 -9.406 -38.930 1.00 77.62 86 ALA A O 1
ATOM 693 N N . LEU A 1 87 ? 1.326 -8.666 -37.155 1.00 76.44 87 LEU A N 1
ATOM 694 C CA . LEU A 1 87 ? 0.249 -7.868 -36.569 1.00 76.44 87 LEU A CA 1
ATOM 695 C C . LEU A 1 87 ? 0.156 -6.459 -37.171 1.00 76.44 87 LEU A C 1
ATOM 697 O O . LEU A 1 87 ? -0.797 -5.745 -36.867 1.00 76.44 87 LEU A O 1
ATOM 701 N N . GLN A 1 88 ? 1.094 -6.039 -38.025 1.00 74.06 88 GLN A N 1
ATOM 702 C CA . GLN A 1 88 ? 1.082 -4.728 -38.674 1.00 74.06 88 GLN A CA 1
ATOM 703 C C . GLN A 1 88 ? -0.195 -4.448 -39.489 1.00 74.06 88 GLN A C 1
ATOM 705 O O . GLN A 1 88 ? -0.744 -3.358 -39.310 1.00 74.06 88 GLN A O 1
ATOM 710 N N . PRO A 1 89 ? -0.735 -5.368 -40.322 1.00 77.81 89 PRO A N 1
ATOM 711 C CA . PRO A 1 89 ? -2.001 -5.134 -41.021 1.00 77.81 89 PRO A CA 1
ATOM 712 C C . PRO A 1 89 ? -3.168 -4.956 -40.046 1.00 77.81 89 PRO A C 1
ATOM 714 O O . PRO A 1 89 ? -3.873 -3.955 -40.126 1.00 77.81 89 PRO A O 1
ATOM 717 N N . ALA A 1 90 ? -3.309 -5.846 -39.058 1.00 73.00 90 ALA A N 1
ATOM 718 C CA . ALA A 1 90 ? -4.352 -5.742 -38.037 1.00 73.00 90 ALA A CA 1
ATOM 719 C C . ALA A 1 90 ? -4.224 -4.451 -37.215 1.00 73.00 90 ALA A C 1
ATOM 721 O O . ALA A 1 90 ? -5.220 -3.794 -36.933 1.00 73.00 90 ALA A O 1
ATOM 722 N N . ARG A 1 91 ? -2.999 -4.039 -36.876 1.00 72.25 91 ARG A N 1
ATOM 723 C CA . ARG A 1 91 ? -2.707 -2.787 -36.174 1.00 72.25 91 ARG A CA 1
ATOM 724 C C . ARG A 1 91 ? -3.035 -1.566 -37.023 1.00 72.25 91 ARG A C 1
ATOM 726 O O . ARG A 1 91 ? -3.530 -0.589 -36.475 1.00 72.25 91 ARG A O 1
ATOM 733 N N . ASN A 1 92 ? -2.762 -1.595 -38.324 1.00 75.94 92 ASN A N 1
ATOM 734 C CA . ASN A 1 92 ? -3.099 -0.497 -39.224 1.00 75.94 92 ASN A CA 1
ATOM 735 C C . ASN A 1 92 ? -4.617 -0.354 -39.345 1.00 75.94 92 ASN A C 1
ATOM 737 O O . ASN A 1 92 ? -5.125 0.740 -39.134 1.00 75.94 92 ASN A O 1
ATOM 741 N N . THR A 1 93 ? -5.347 -1.453 -39.553 1.00 74.50 93 THR A N 1
ATOM 742 C CA . THR A 1 93 ? -6.819 -1.449 -39.564 1.00 74.50 93 THR A CA 1
ATOM 743 C C . THR A 1 93 ? -7.393 -1.002 -38.217 1.00 74.50 93 THR A C 1
ATOM 745 O O . THR A 1 93 ? -8.297 -0.166 -38.168 1.00 74.50 93 THR A O 1
ATOM 748 N N . LEU A 1 94 ? -6.827 -1.497 -37.111 1.00 74.81 94 LEU A N 1
ATOM 749 C CA . LEU A 1 94 ? -7.217 -1.111 -35.758 1.00 74.81 94 LEU A CA 1
ATOM 750 C C . LEU A 1 94 ? -6.935 0.369 -35.498 1.00 74.81 94 LEU A C 1
ATOM 752 O O . LEU A 1 94 ? -7.771 1.011 -34.886 1.00 74.81 94 LEU A O 1
ATOM 756 N N . ASN A 1 95 ? -5.816 0.922 -35.977 1.00 72.69 95 ASN A N 1
ATOM 757 C CA . ASN A 1 95 ? -5.487 2.345 -35.876 1.00 72.69 95 ASN A CA 1
ATOM 758 C C . ASN A 1 95 ? -6.452 3.211 -36.693 1.00 72.69 95 ASN A C 1
ATOM 760 O O . ASN A 1 95 ? -6.914 4.234 -36.190 1.00 72.69 95 ASN A O 1
ATOM 764 N N . THR A 1 96 ? -6.794 2.792 -37.915 1.00 78.75 96 THR A N 1
ATOM 765 C CA . THR A 1 96 ? -7.753 3.497 -38.778 1.00 78.75 96 THR A CA 1
ATOM 766 C C . THR A 1 96 ? -9.135 3.568 -38.133 1.00 78.75 96 THR A C 1
ATOM 768 O O . THR A 1 96 ? -9.768 4.620 -38.139 1.00 78.75 96 THR A O 1
ATOM 771 N N . HIS A 1 97 ? -9.576 2.480 -37.497 1.00 82.12 97 HIS A N 1
ATOM 772 C CA . HIS A 1 97 ? -10.850 2.434 -36.778 1.00 82.12 97 HIS A CA 1
ATOM 773 C C . HIS A 1 97 ? -10.721 2.710 -35.274 1.00 82.12 97 HIS A C 1
ATOM 775 O O . HIS A 1 97 ? -11.711 2.586 -34.557 1.00 82.12 97 HIS A O 1
ATOM 781 N N . TRP A 1 98 ? -9.549 3.116 -34.768 1.00 74.38 98 TRP A N 1
ATOM 782 C CA . TRP A 1 98 ? -9.286 3.152 -33.322 1.00 74.38 98 TRP A CA 1
ATOM 783 C C . TRP A 1 98 ? -10.199 4.122 -32.603 1.00 74.38 98 TRP A C 1
ATOM 785 O O . TRP A 1 98 ? -10.629 3.845 -31.493 1.00 74.38 98 TRP A O 1
ATOM 795 N N . LEU A 1 99 ? -10.530 5.249 -33.236 1.00 72.25 99 LEU A N 1
ATOM 796 C CA . LEU A 1 99 ? -11.484 6.198 -32.674 1.00 72.25 99 LEU A CA 1
ATOM 797 C C . LEU A 1 99 ? -12.853 5.540 -32.475 1.00 72.25 99 LEU A C 1
ATOM 799 O O . LEU A 1 99 ? -13.406 5.625 -31.384 1.00 72.25 99 LEU A O 1
ATOM 803 N N . TRP A 1 100 ? -13.358 4.826 -33.481 1.00 78.44 100 TRP A N 1
ATOM 804 C CA . TRP A 1 100 ? -14.646 4.138 -33.400 1.00 78.44 100 TRP A CA 1
ATOM 805 C C . TRP A 1 100 ? -14.605 2.966 -32.411 1.00 78.44 100 TRP A C 1
ATOM 807 O O . TRP A 1 100 ? -15.429 2.906 -31.505 1.00 78.44 100 TRP A O 1
ATOM 817 N N . VAL A 1 101 ? -13.590 2.101 -32.497 1.00 76.44 101 VAL A N 1
ATOM 818 C CA . VAL A 1 101 ? -13.387 0.967 -31.577 1.00 76.44 101 VAL A CA 1
ATOM 819 C C . VAL A 1 101 ? -13.232 1.448 -30.135 1.00 76.44 101 VAL A C 1
ATOM 821 O O . VAL A 1 101 ? -13.834 0.875 -29.234 1.00 76.44 101 VAL A O 1
ATOM 824 N N . LYS A 1 102 ? -12.485 2.531 -29.896 1.00 74.25 102 LYS A N 1
ATOM 825 C CA . LYS A 1 102 ? -12.325 3.135 -28.569 1.00 74.25 102 LYS A CA 1
ATOM 826 C C . LYS A 1 102 ? -13.667 3.591 -28.010 1.00 74.25 102 LYS A C 1
ATOM 828 O O . LYS A 1 102 ? -13.952 3.295 -26.855 1.00 74.25 102 LYS A O 1
ATOM 833 N N . TRP A 1 103 ? -14.478 4.299 -28.795 1.00 74.62 103 TRP A N 1
ATOM 834 C CA . TRP A 1 103 ? -15.796 4.745 -28.344 1.00 74.62 103 TRP A CA 1
ATOM 835 C C . TRP A 1 103 ? -16.744 3.571 -28.111 1.00 74.62 103 TRP A C 1
ATOM 837 O O . TRP A 1 103 ? -17.371 3.526 -27.060 1.00 74.62 103 TRP A O 1
ATOM 847 N N . VAL A 1 104 ? -16.781 2.584 -29.010 1.00 79.69 104 VAL A N 1
ATOM 848 C CA . VAL A 1 104 ? -17.606 1.377 -28.852 1.00 79.69 104 VAL A CA 1
ATOM 849 C C . VAL A 1 104 ? -17.206 0.601 -27.601 1.00 79.69 104 VAL A C 1
ATOM 851 O O . VAL A 1 104 ? -18.063 0.317 -26.777 1.00 79.69 104 VAL A O 1
ATOM 854 N N . VAL A 1 105 ? -15.918 0.312 -27.399 1.00 77.25 105 VAL A N 1
ATOM 855 C CA . VAL A 1 105 ? -15.434 -0.417 -26.215 1.00 77.25 105 VAL A CA 1
ATOM 856 C C . VAL A 1 105 ? -15.697 0.370 -24.934 1.00 77.25 105 VAL A C 1
ATOM 858 O O . VAL A 1 105 ? -16.115 -0.219 -23.944 1.00 77.25 105 VAL A O 1
ATOM 861 N N . CYS A 1 106 ? -15.501 1.692 -24.941 1.00 69.88 106 CYS A N 1
ATOM 862 C CA . CYS A 1 106 ? -15.752 2.534 -23.770 1.00 69.88 106 CYS A CA 1
ATOM 863 C C . CYS A 1 106 ? -17.248 2.593 -23.427 1.00 69.88 106 CYS A C 1
ATOM 865 O O . CYS A 1 106 ? -17.613 2.437 -22.266 1.00 69.88 106 CYS A O 1
ATOM 867 N N . VAL A 1 107 ? -18.119 2.745 -24.431 1.00 73.88 107 VAL A N 1
ATOM 868 C CA . VAL A 1 107 ? -19.580 2.720 -24.258 1.00 73.88 107 VAL A CA 1
ATOM 869 C C . VAL A 1 107 ? -20.039 1.343 -23.796 1.00 73.88 107 VAL A C 1
ATOM 871 O O . VAL A 1 107 ? -20.837 1.258 -22.875 1.00 73.88 107 VAL A O 1
ATOM 874 N N . LEU A 1 108 ? -19.510 0.262 -24.364 1.00 79.62 108 LEU A N 1
ATOM 875 C CA . LEU A 1 108 ? -19.885 -1.104 -24.000 1.00 79.62 108 LEU A CA 1
ATOM 876 C C . LEU A 1 108 ? -19.409 -1.453 -22.582 1.00 79.62 108 LEU A C 1
ATOM 878 O O . LEU A 1 108 ? -20.174 -2.033 -21.821 1.00 79.62 108 LEU A O 1
ATOM 882 N N . LEU A 1 109 ? -18.205 -1.026 -22.182 1.00 73.56 109 LEU A N 1
ATOM 883 C CA . LEU A 1 109 ? -17.728 -1.127 -20.796 1.00 73.56 109 LEU A CA 1
ATOM 884 C C . LEU A 1 109 ? -18.585 -0.302 -19.839 1.00 73.56 109 LEU A C 1
ATOM 886 O O . LEU A 1 109 ? -18.944 -0.795 -18.776 1.00 73.56 109 LEU A O 1
ATOM 890 N N . LEU A 1 110 ? -18.934 0.930 -20.208 1.00 71.06 110 LEU A N 1
ATOM 891 C CA . LEU A 1 110 ? -19.775 1.792 -19.386 1.00 71.06 110 LEU A CA 1
ATOM 892 C C . LEU A 1 110 ? -21.183 1.208 -19.237 1.00 71.06 110 LEU A C 1
ATOM 894 O O . LEU A 1 110 ? -21.689 1.135 -18.125 1.00 71.06 110 LEU A O 1
ATOM 898 N N . VAL A 1 111 ? -21.780 0.709 -20.320 1.00 75.31 111 VAL A N 1
ATOM 899 C CA . VAL A 1 111 ? -23.064 -0.003 -20.297 1.00 75.31 111 VAL A CA 1
ATOM 900 C C . VAL A 1 111 ? -22.953 -1.276 -19.464 1.00 75.31 111 VAL A C 1
ATOM 902 O O . VAL A 1 111 ? -23.820 -1.519 -18.638 1.00 75.31 111 VAL A O 1
ATOM 905 N N . ALA A 1 112 ? -21.879 -2.056 -19.596 1.00 77.25 112 ALA A N 1
ATOM 906 C CA . ALA A 1 112 ? -21.668 -3.249 -18.783 1.00 77.25 112 ALA A CA 1
ATOM 907 C C . ALA A 1 112 ? -21.560 -2.908 -17.290 1.00 77.25 112 ALA A C 1
ATOM 909 O O . ALA A 1 112 ? -22.191 -3.575 -16.477 1.00 77.25 112 ALA A O 1
ATOM 910 N N . VAL A 1 113 ? -20.826 -1.850 -16.929 1.00 71.50 113 VAL A N 1
ATOM 911 C CA . VAL A 1 113 ? -20.699 -1.366 -15.545 1.00 71.50 113 VAL A CA 1
ATOM 912 C C . VAL A 1 113 ? -22.032 -0.838 -15.020 1.00 71.50 113 VAL A C 1
ATOM 914 O O . VAL A 1 113 ? -22.406 -1.176 -13.904 1.00 71.50 113 VAL A O 1
ATOM 917 N N . VAL A 1 114 ? -22.774 -0.061 -15.812 1.00 70.62 114 VAL A N 1
ATOM 918 C CA . VAL A 1 114 ? -24.087 0.481 -15.430 1.00 70.62 114 VAL A CA 1
ATOM 919 C C . VAL A 1 114 ? -25.114 -0.637 -15.282 1.00 70.62 114 VAL A C 1
ATOM 921 O O . VAL A 1 114 ? -25.768 -0.720 -14.250 1.00 70.62 114 VAL A O 1
ATOM 924 N N . CYS A 1 115 ? -25.229 -1.542 -16.254 1.00 74.81 115 CYS A N 1
ATOM 925 C CA . CYS A 1 115 ? -26.097 -2.712 -16.151 1.00 74.81 115 CYS A CA 1
ATOM 926 C C . CYS A 1 115 ? -25.714 -3.562 -14.938 1.00 74.81 115 CYS A C 1
ATOM 928 O O . CYS A 1 115 ? -26.590 -3.965 -14.179 1.00 74.81 115 CYS A O 1
ATOM 930 N N . TRP A 1 116 ? -24.419 -3.793 -14.716 1.00 71.94 116 TRP A N 1
ATOM 931 C CA . TRP A 1 116 ? -23.933 -4.521 -13.549 1.00 71.94 116 TRP A CA 1
ATOM 932 C C . TRP A 1 116 ? -24.313 -3.822 -12.244 1.00 71.94 116 TRP A C 1
ATOM 934 O O . TRP A 1 116 ? -24.896 -4.476 -11.390 1.00 71.94 116 TRP A O 1
ATOM 944 N N . LEU A 1 117 ? -24.094 -2.5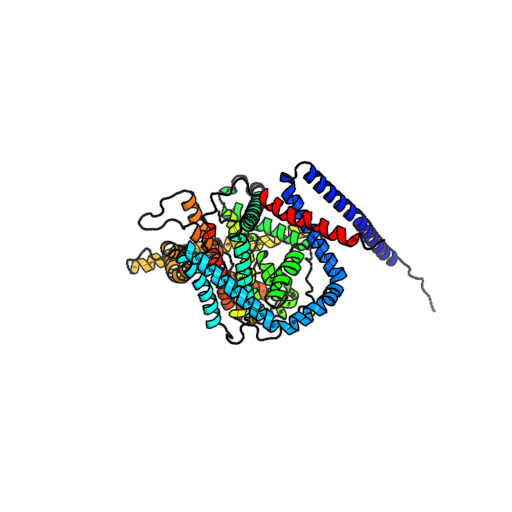09 -12.121 1.00 66.75 117 LEU A N 1
ATOM 945 C CA . LEU A 1 117 ? -24.512 -1.698 -10.971 1.00 66.75 117 LEU A CA 1
ATOM 946 C C . LEU A 1 117 ? -26.020 -1.787 -10.731 1.00 66.75 117 LEU A C 1
ATOM 948 O O . LEU A 1 117 ? -26.433 -1.964 -9.590 1.00 66.75 117 LEU A O 1
ATOM 952 N N . VAL A 1 118 ? -26.844 -1.713 -11.780 1.00 68.38 118 VAL A N 1
ATOM 953 C CA . VAL A 1 118 ? -28.307 -1.836 -11.668 1.00 68.38 118 VAL A CA 1
ATOM 954 C C . VAL A 1 118 ? -28.704 -3.229 -11.169 1.00 68.38 118 VAL A C 1
ATOM 956 O O . VAL A 1 118 ? -29.498 -3.339 -10.235 1.00 68.38 118 VAL A O 1
ATOM 959 N N . PHE A 1 119 ? -28.124 -4.297 -11.727 1.00 69.06 119 PHE A N 1
ATOM 960 C CA . PHE A 1 119 ? -28.397 -5.673 -11.291 1.00 69.06 119 PHE A CA 1
ATOM 961 C C . PHE A 1 119 ? -27.870 -5.983 -9.881 1.00 69.06 119 PHE A C 1
ATOM 963 O O . PHE A 1 119 ? -28.474 -6.793 -9.176 1.00 69.06 119 PHE A O 1
ATOM 970 N N . ASP A 1 120 ? -26.760 -5.367 -9.470 1.00 63.12 120 ASP A N 1
ATOM 971 C CA . ASP A 1 120 ? -26.180 -5.521 -8.130 1.00 63.12 120 ASP A CA 1
ATOM 972 C C . ASP A 1 120 ? -27.022 -4.774 -7.086 1.00 63.12 120 ASP A C 1
ATOM 974 O O . ASP A 1 120 ? -27.443 -5.367 -6.090 1.00 63.12 120 ASP A O 1
ATOM 978 N N . THR A 1 121 ? -27.385 -3.521 -7.390 1.00 62.44 121 THR A N 1
ATOM 979 C CA . THR A 1 121 ? -28.231 -2.659 -6.546 1.00 62.44 121 THR A CA 1
ATOM 980 C C . THR A 1 121 ? -29.600 -3.293 -6.307 1.00 62.44 121 THR A C 1
ATOM 982 O O . THR A 1 121 ? -30.089 -3.302 -5.177 1.00 62.44 121 THR A O 1
ATOM 985 N N . ALA A 1 122 ? -30.196 -3.893 -7.347 1.00 60.25 122 ALA A N 1
ATOM 986 C CA . ALA A 1 122 ? -31.483 -4.584 -7.257 1.00 60.25 122 ALA A CA 1
ATOM 987 C C . ALA A 1 122 ? -31.464 -5.802 -6.313 1.00 60.25 122 ALA A C 1
ATOM 989 O O . ALA A 1 122 ? -32.523 -6.245 -5.873 1.00 60.25 122 ALA A O 1
ATOM 990 N N . LYS A 1 123 ? -30.284 -6.353 -5.993 1.00 60.25 123 LYS A N 1
ATOM 991 C CA . LYS A 1 123 ? -30.143 -7.528 -5.125 1.00 60.25 123 LYS A CA 1
ATOM 992 C C . LYS A 1 123 ? -29.707 -7.213 -3.690 1.00 60.25 123 LYS A C 1
ATOM 994 O O . LYS A 1 123 ? -29.979 -8.044 -2.829 1.00 60.25 123 LYS A O 1
ATOM 999 N N . GLN A 1 124 ? -28.981 -6.117 -3.420 1.00 56.53 124 GLN A N 1
ATOM 1000 C CA . GLN A 1 124 ? -28.184 -6.006 -2.176 1.00 56.53 124 GLN A CA 1
ATOM 1001 C C . GLN A 1 124 ? -28.208 -4.647 -1.431 1.00 56.53 124 GLN A C 1
ATOM 1003 O O . GLN A 1 124 ? -27.561 -4.527 -0.390 1.00 56.53 124 GLN A O 1
ATOM 1008 N N . GLY A 1 125 ? -29.012 -3.662 -1.859 1.00 62.34 125 GLY A N 1
ATOM 1009 C CA . GLY A 1 125 ? -29.385 -2.494 -1.035 1.00 62.34 125 GLY A CA 1
ATOM 1010 C C . GLY A 1 125 ? -28.529 -1.220 -1.188 1.00 62.34 125 GLY A C 1
ATOM 1011 O O . GLY A 1 125 ? -27.674 -1.110 -2.062 1.00 62.34 125 GLY A O 1
ATOM 1012 N N . SER A 1 126 ? -28.780 -0.219 -0.329 1.00 65.94 126 SER A N 1
ATOM 1013 C CA . SER A 1 126 ? -28.273 1.167 -0.446 1.00 65.94 126 SER A CA 1
ATOM 1014 C C . SER A 1 126 ? -26.767 1.352 -0.203 1.00 65.94 126 SER A C 1
ATOM 1016 O O . SER A 1 126 ? -26.194 2.335 -0.666 1.00 65.94 126 SER A O 1
ATOM 1018 N N . ARG A 1 127 ? -26.094 0.420 0.486 1.00 69.62 127 ARG A N 1
ATOM 1019 C CA . ARG A 1 127 ? -24.670 0.557 0.865 1.00 69.62 127 ARG A CA 1
ATOM 1020 C C . ARG A 1 127 ? -23.711 0.497 -0.332 1.00 69.62 127 ARG A C 1
ATOM 1022 O O . ARG A 1 127 ? -22.703 1.193 -0.334 1.00 69.62 127 ARG A O 1
ATOM 1029 N N . GLN A 1 128 ? -24.048 -0.263 -1.377 1.00 69.06 128 GLN A N 1
ATOM 1030 C CA . GLN A 1 128 ? -23.244 -0.354 -2.608 1.00 69.06 128 GLN A CA 1
ATOM 1031 C C . GLN A 1 128 ? -23.181 0.976 -3.366 1.00 69.06 128 GLN A C 1
ATOM 1033 O O . GLN A 1 128 ? -22.132 1.353 -3.890 1.00 69.06 128 GLN A O 1
ATOM 1038 N N . LEU A 1 129 ? -24.301 1.705 -3.386 1.00 77.69 129 LEU A N 1
ATOM 1039 C CA . LEU A 1 129 ? -24.370 3.046 -3.961 1.00 77.69 129 LEU A CA 1
ATOM 1040 C C . LEU A 1 129 ? -23.458 4.009 -3.202 1.00 77.69 129 LEU A C 1
ATOM 1042 O O . LEU A 1 129 ? -22.822 4.844 -3.838 1.00 77.69 129 LEU A O 1
ATOM 1046 N N . VAL A 1 130 ? -23.342 3.857 -1.876 1.00 86.00 130 VAL A N 1
ATOM 1047 C CA . VAL A 1 130 ? -22.432 4.673 -1.063 1.00 86.00 130 VAL A CA 1
ATOM 1048 C C . VAL A 1 130 ? -20.981 4.410 -1.458 1.00 86.00 130 VAL A C 1
ATOM 1050 O O . VAL A 1 130 ? -20.326 5.358 -1.870 1.00 86.00 130 VAL A O 1
ATOM 1053 N N . SER A 1 131 ? -20.499 3.160 -1.466 1.00 86.94 131 SER A N 1
ATOM 1054 C CA . SER A 1 131 ? -19.116 2.851 -1.882 1.00 86.94 131 SER A CA 1
ATOM 1055 C C . SER A 1 131 ? -18.797 3.323 -3.305 1.00 86.94 131 SER A C 1
ATOM 1057 O O . SER A 1 131 ? -17.728 3.881 -3.557 1.00 86.94 131 SER A O 1
ATOM 1059 N N . PHE A 1 132 ? -19.724 3.137 -4.252 1.00 85.44 132 PHE A N 1
ATOM 1060 C CA . PHE A 1 132 ? -19.533 3.616 -5.623 1.00 85.44 132 PHE A CA 1
ATOM 1061 C C . PHE A 1 132 ? -19.523 5.151 -5.700 1.00 85.44 132 PHE A C 1
ATOM 1063 O O . PHE A 1 132 ? -18.669 5.734 -6.369 1.00 85.44 132 PHE A O 1
ATOM 1070 N N . SER A 1 133 ? -20.423 5.819 -4.974 1.00 87.31 133 SER A N 1
ATOM 1071 C CA . SER A 1 133 ? -20.423 7.281 -4.861 1.00 87.31 133 SER A CA 1
ATOM 1072 C C . SER A 1 133 ? -19.156 7.804 -4.183 1.00 87.31 133 SER A C 1
ATOM 1074 O O . SER A 1 133 ? -18.628 8.824 -4.613 1.00 87.31 133 SER A O 1
ATOM 1076 N N . GLY A 1 134 ? -18.612 7.074 -3.205 1.00 91.44 134 GLY A N 1
ATOM 1077 C CA . GLY A 1 134 ? -17.335 7.355 -2.561 1.00 91.44 134 GLY A CA 1
ATOM 1078 C C . GLY A 1 134 ? -16.176 7.283 -3.541 1.00 91.44 134 GLY A C 1
ATOM 1079 O O . GLY A 1 134 ? -15.385 8.218 -3.612 1.00 91.44 134 GLY A O 1
ATOM 1080 N N . LEU A 1 135 ? -16.111 6.237 -4.371 1.00 91.38 135 LEU A N 1
ATOM 1081 C CA . LEU A 1 135 ? -15.105 6.123 -5.432 1.00 91.38 135 LEU A CA 1
ATOM 1082 C C . LEU A 1 135 ? -15.140 7.342 -6.371 1.00 91.38 135 LEU A C 1
ATOM 1084 O O . LEU A 1 135 ? -14.097 7.937 -6.651 1.00 91.38 135 LEU A O 1
ATOM 1088 N N . LEU A 1 136 ? -16.334 7.741 -6.824 1.00 91.56 136 LEU A N 1
ATOM 1089 C CA . LEU A 1 136 ? -16.514 8.934 -7.658 1.00 91.56 136 LEU A CA 1
ATOM 1090 C C . LEU A 1 136 ? -16.131 10.217 -6.914 1.00 91.56 136 LEU A C 1
ATOM 1092 O O . LEU A 1 136 ? -15.460 11.076 -7.486 1.00 91.56 136 LEU A O 1
ATOM 1096 N N . PHE A 1 137 ? -16.509 10.332 -5.641 1.00 95.06 137 PHE A N 1
ATOM 1097 C CA . PHE A 1 137 ? -16.172 11.463 -4.786 1.00 95.06 137 PHE A CA 1
ATOM 1098 C C . PHE A 1 137 ? -14.658 11.603 -4.612 1.00 95.06 137 PHE A C 1
ATOM 1100 O O . PHE A 1 137 ? -14.132 12.697 -4.774 1.00 95.06 137 PHE A O 1
ATOM 1107 N N . PHE A 1 138 ? -13.931 10.515 -4.356 1.00 95.50 138 PHE A N 1
ATOM 1108 C CA . PHE A 1 138 ? -12.475 10.537 -4.216 1.00 95.50 138 PHE A CA 1
ATOM 1109 C C . PHE A 1 138 ? -11.771 10.948 -5.512 1.00 95.50 138 PHE A C 1
ATOM 1111 O O . PHE A 1 138 ? -10.841 11.756 -5.480 1.00 95.50 138 PHE A O 1
ATOM 1118 N N . VAL A 1 139 ? -12.243 10.463 -6.665 1.00 93.69 139 VAL A N 1
ATOM 1119 C CA . VAL A 1 139 ? -11.737 10.910 -7.972 1.00 93.69 139 VAL A CA 1
ATOM 1120 C C . VAL A 1 139 ? -12.035 12.396 -8.190 1.00 93.69 139 VAL A C 1
ATOM 1122 O O . VAL A 1 139 ? -11.140 13.148 -8.579 1.00 93.69 139 VAL A O 1
ATOM 1125 N N . MET A 1 140 ? -13.258 12.846 -7.894 1.00 93.88 140 MET A N 1
ATOM 1126 C CA . MET A 1 140 ? -13.648 14.254 -8.001 1.00 93.88 140 MET A CA 1
ATOM 1127 C C . MET A 1 140 ? -12.803 15.143 -7.082 1.00 93.88 140 MET A C 1
ATOM 1129 O O . MET A 1 140 ? -12.316 16.183 -7.519 1.00 93.88 140 MET A O 1
ATOM 1133 N N . LEU A 1 141 ? -12.571 14.720 -5.840 1.00 94.88 141 LEU A N 1
ATOM 1134 C CA . LEU A 1 141 ? -11.749 15.428 -4.864 1.00 94.88 141 LEU A CA 1
ATOM 1135 C C . LEU A 1 141 ? -10.338 15.662 -5.419 1.00 94.88 141 LEU A C 1
ATOM 1137 O O . LEU A 1 141 ? -9.809 16.771 -5.351 1.00 94.88 141 LEU A O 1
ATOM 1141 N N . MET A 1 142 ? -9.746 14.642 -6.042 1.00 95.25 142 MET A N 1
ATOM 1142 C CA . MET A 1 142 ? -8.423 14.759 -6.659 1.00 95.25 142 MET A CA 1
ATOM 1143 C C . MET A 1 142 ? -8.424 15.617 -7.925 1.00 95.25 142 MET A C 1
ATOM 1145 O O . MET A 1 142 ? -7.435 16.299 -8.180 1.00 95.25 142 MET A O 1
ATOM 1149 N N . LEU A 1 143 ? -9.517 15.640 -8.693 1.00 94.06 143 LEU A N 1
ATOM 1150 C CA . LEU A 1 143 ? -9.674 16.538 -9.842 1.00 94.06 143 LEU A CA 1
ATOM 1151 C C . LEU A 1 143 ? -9.775 18.007 -9.409 1.00 94.06 143 LEU A C 1
ATOM 1153 O O . LEU A 1 143 ? -9.092 18.852 -9.984 1.00 94.06 143 LEU A O 1
ATOM 1157 N N . VAL A 1 144 ? -10.576 18.309 -8.382 1.00 95.19 144 VAL A N 1
ATOM 1158 C CA . VAL A 1 144 ? -10.786 19.677 -7.869 1.00 95.19 144 VAL A CA 1
ATOM 1159 C C . VAL A 1 144 ? -9.496 20.255 -7.292 1.00 95.19 144 VAL A C 1
ATOM 1161 O O . VAL A 1 144 ? -9.143 21.395 -7.581 1.00 95.19 144 VAL A O 1
ATOM 1164 N N . PHE A 1 145 ? -8.760 19.463 -6.511 1.00 95.75 145 PHE A N 1
ATOM 1165 C CA . PHE A 1 145 ? -7.509 19.898 -5.885 1.00 95.75 145 PHE A CA 1
ATOM 1166 C C . PHE A 1 145 ? -6.255 19.623 -6.747 1.00 95.75 145 PHE A C 1
ATOM 1168 O O . PHE A 1 145 ? -5.116 19.835 -6.295 1.00 95.75 145 PHE A O 1
ATOM 1175 N N . SER A 1 146 ? -6.448 19.175 -7.994 1.00 95.62 146 SER A N 1
ATOM 1176 C CA . SER A 1 146 ? -5.372 18.919 -8.955 1.00 95.62 146 SER A CA 1
ATOM 1177 C C . SER A 1 146 ? -4.570 20.185 -9.240 1.00 95.62 146 SER A C 1
ATOM 1179 O O . SER A 1 146 ? -5.112 21.286 -9.322 1.00 95.62 146 SER A O 1
ATOM 1181 N N . ARG A 1 147 ? -3.255 20.042 -9.435 1.00 92.12 147 ARG A N 1
ATOM 1182 C CA . ARG A 1 147 ? -2.398 21.177 -9.813 1.00 92.12 147 ARG A CA 1
ATOM 1183 C C . ARG A 1 147 ? -2.765 21.741 -11.190 1.00 92.12 147 ARG A C 1
ATOM 1185 O O . ARG A 1 147 ? -2.671 22.948 -11.374 1.00 92.12 147 ARG A O 1
ATOM 1192 N N . ASN A 1 148 ? -3.156 20.875 -12.128 1.00 92.19 148 ASN A N 1
ATOM 1193 C CA . ASN A 1 148 ? -3.457 21.223 -13.519 1.00 92.19 148 ASN A CA 1
ATOM 1194 C C . ASN A 1 148 ? -4.685 20.428 -14.022 1.00 92.19 148 ASN A C 1
ATOM 1196 O O . ASN A 1 148 ? -4.519 19.498 -14.816 1.00 92.19 148 ASN A O 1
ATOM 1200 N N . PRO A 1 149 ? -5.919 20.779 -13.611 1.00 89.44 149 PRO A N 1
ATOM 1201 C CA . PRO A 1 149 ? -7.117 19.968 -13.874 1.00 89.44 149 PRO A CA 1
ATOM 1202 C C . PRO A 1 149 ? -7.411 19.757 -15.370 1.00 89.44 149 PRO A C 1
ATOM 1204 O O . PRO A 1 149 ? -7.894 18.703 -15.771 1.00 89.44 149 PRO A O 1
ATOM 1207 N N . PHE A 1 150 ? -7.044 20.712 -16.230 1.00 89.19 150 PHE A N 1
ATOM 1208 C CA . PHE A 1 150 ? -7.253 20.613 -17.682 1.00 89.19 150 PHE A CA 1
ATOM 1209 C C . PHE A 1 150 ? -6.226 19.732 -18.417 1.00 89.19 150 PHE A C 1
ATOM 1211 O O . PHE A 1 150 ? -6.389 19.459 -19.603 1.00 89.19 150 PHE A O 1
ATOM 1218 N N . ARG A 1 151 ? -5.152 19.295 -17.743 1.00 91.38 151 ARG A N 1
ATOM 1219 C CA . ARG A 1 151 ? -4.086 18.447 -18.318 1.00 91.38 151 ARG A CA 1
ATOM 1220 C C . ARG A 1 151 ? -4.174 16.989 -17.854 1.00 91.38 151 ARG A C 1
ATOM 1222 O O . ARG A 1 151 ? -3.267 16.208 -18.124 1.00 91.38 151 ARG A O 1
ATOM 1229 N N . VAL A 1 152 ? -5.247 16.613 -17.158 1.00 91.88 152 VAL A N 1
ATOM 1230 C CA . VAL A 1 152 ? -5.435 15.256 -16.633 1.00 91.88 152 VAL A CA 1
ATOM 1231 C C . VAL A 1 152 ? -5.513 14.240 -17.774 1.00 91.88 152 VAL A C 1
ATOM 1233 O O . VAL A 1 152 ? -6.272 14.387 -18.734 1.00 91.88 152 VAL A O 1
ATOM 1236 N N . SER A 1 153 ? -4.732 13.166 -17.651 1.00 88.19 153 SER A N 1
ATOM 1237 C CA . SER A 1 153 ? -4.746 12.063 -18.609 1.00 88.19 153 SER A CA 1
ATOM 1238 C C . SER A 1 153 ? -5.897 11.100 -18.303 1.00 88.19 153 SER A C 1
ATOM 1240 O O . SER A 1 153 ? -5.766 10.148 -17.537 1.00 88.19 153 SER A O 1
ATOM 1242 N N . TRP A 1 154 ? -7.042 11.315 -18.956 1.00 88.25 154 TRP A N 1
ATOM 1243 C CA . TRP A 1 154 ? -8.232 10.462 -18.802 1.00 88.25 154 TRP A CA 1
ATOM 1244 C C . TRP A 1 154 ? -7.970 8.982 -19.083 1.00 88.25 154 TRP A C 1
ATOM 1246 O O . TRP A 1 154 ? -8.596 8.123 -18.473 1.00 88.25 154 TRP A O 1
ATOM 1256 N N . ARG A 1 155 ? -7.016 8.669 -19.971 1.00 89.12 155 ARG A N 1
ATOM 1257 C CA . ARG A 1 155 ? -6.584 7.287 -20.213 1.00 89.12 155 ARG A CA 1
ATOM 1258 C C . ARG A 1 155 ? -6.067 6.637 -18.929 1.00 89.12 155 ARG A C 1
ATOM 1260 O O . ARG A 1 155 ? -6.540 5.561 -18.591 1.00 89.12 155 ARG A O 1
ATOM 1267 N N . THR A 1 156 ? -5.136 7.284 -18.233 1.00 91.38 156 THR A N 1
ATOM 1268 C CA . THR A 1 156 ? -4.518 6.771 -17.005 1.00 91.38 156 THR A CA 1
ATOM 1269 C C . THR A 1 156 ? -5.548 6.625 -15.895 1.00 91.38 156 THR A C 1
ATOM 1271 O O . THR A 1 156 ? -5.606 5.585 -15.251 1.00 91.38 156 THR A O 1
ATOM 1274 N N . LEU A 1 157 ? -6.396 7.640 -15.706 1.00 93.06 157 LEU A N 1
ATOM 1275 C CA . LEU A 1 157 ? -7.436 7.621 -14.679 1.00 93.06 157 LEU A CA 1
ATOM 1276 C C . LEU A 1 157 ? -8.437 6.481 -14.914 1.00 93.06 157 LEU A C 1
ATOM 1278 O O . LEU A 1 157 ? -8.642 5.650 -14.032 1.00 93.06 157 LEU A O 1
ATOM 1282 N N . LEU A 1 158 ? -9.021 6.401 -16.114 1.00 90.06 158 LEU A N 1
ATOM 1283 C CA . LEU A 1 158 ? -10.035 5.394 -16.427 1.00 90.06 158 LEU A CA 1
ATOM 1284 C C . LEU A 1 158 ? -9.454 3.979 -16.422 1.00 90.06 158 LEU A C 1
ATOM 1286 O O . LEU A 1 158 ? -10.068 3.087 -15.845 1.00 90.06 158 LEU A O 1
ATOM 1290 N N . TRP A 1 159 ? -8.270 3.763 -17.007 1.00 89.69 159 TRP A N 1
ATOM 1291 C CA . TRP A 1 159 ? -7.639 2.441 -16.981 1.00 89.69 159 TRP A CA 1
ATOM 1292 C C . TRP A 1 159 ? -7.158 2.048 -15.593 1.00 89.69 159 TRP A C 1
ATOM 1294 O O . TRP A 1 159 ? -7.300 0.888 -15.236 1.00 89.69 159 TRP A O 1
ATOM 1304 N N . GLY A 1 160 ? -6.633 2.970 -14.787 1.00 91.69 160 GLY A N 1
ATOM 1305 C CA . GLY A 1 160 ? -6.210 2.632 -13.432 1.00 91.69 160 GLY A CA 1
ATOM 1306 C C . GLY A 1 160 ? -7.391 2.268 -12.530 1.00 91.69 160 GLY A C 1
ATOM 1307 O O . GLY A 1 160 ? -7.294 1.297 -11.788 1.00 91.69 160 GLY A O 1
ATOM 1308 N N . VAL A 1 161 ? -8.537 2.956 -12.656 1.00 90.75 161 VAL A N 1
ATOM 1309 C CA . VAL A 1 161 ? -9.807 2.553 -12.014 1.00 90.75 161 VAL A CA 1
ATOM 1310 C C . VAL A 1 161 ? -10.311 1.218 -12.567 1.00 90.75 161 VAL A C 1
ATOM 1312 O O . VAL A 1 161 ? -10.668 0.330 -11.796 1.00 90.75 161 VAL A O 1
ATOM 1315 N N . ALA A 1 162 ? -10.301 1.037 -13.888 1.00 88.00 162 ALA A N 1
ATOM 1316 C CA . ALA A 1 162 ? -10.772 -0.192 -14.517 1.00 88.00 162 ALA A CA 1
ATOM 1317 C C . ALA A 1 162 ? -9.913 -1.408 -14.144 1.00 88.00 162 ALA A C 1
ATOM 1319 O O . ALA A 1 162 ? -10.463 -2.474 -13.902 1.00 88.00 162 ALA A O 1
ATOM 1320 N N . LEU A 1 163 ? -8.587 -1.264 -14.061 1.00 89.50 163 LEU A N 1
ATOM 1321 C CA . LEU A 1 163 ? -7.673 -2.347 -13.700 1.00 89.50 163 LEU A CA 1
ATOM 1322 C C . LEU A 1 163 ? -7.880 -2.800 -12.259 1.00 89.50 163 LEU A C 1
ATOM 1324 O O . LEU A 1 163 ? -8.045 -3.996 -12.040 1.00 89.50 163 LEU A O 1
ATOM 1328 N N . GLN A 1 164 ? -7.919 -1.876 -11.291 1.00 91.94 164 GLN A N 1
ATOM 1329 C CA . GLN A 1 164 ? -8.189 -2.251 -9.896 1.00 91.94 164 GLN A CA 1
ATOM 1330 C C . GLN A 1 164 ? -9.591 -2.853 -9.737 1.00 91.94 164 GLN A C 1
ATOM 1332 O O . GLN A 1 164 ? -9.757 -3.829 -9.012 1.00 91.94 164 GLN A O 1
ATOM 1337 N N . PHE A 1 165 ? -10.591 -2.330 -10.455 1.00 87.56 165 PHE A N 1
ATOM 1338 C CA . PHE A 1 165 ? -11.954 -2.850 -10.412 1.00 87.56 165 PHE A CA 1
ATOM 1339 C C . PHE A 1 165 ? -12.054 -4.242 -11.044 1.00 87.56 165 PHE A C 1
ATOM 1341 O O . PHE A 1 165 ? -12.676 -5.130 -10.470 1.00 87.56 165 PHE A O 1
ATOM 1348 N N . LEU A 1 166 ? -11.403 -4.468 -12.190 1.00 85.88 166 LEU A N 1
ATOM 1349 C CA . LEU A 1 166 ? -11.360 -5.767 -12.859 1.00 85.88 166 LEU A CA 1
ATOM 1350 C C . LEU A 1 166 ? -10.628 -6.805 -12.004 1.00 85.88 166 LEU A C 1
ATOM 1352 O O . LEU A 1 166 ? -11.127 -7.917 -11.848 1.00 85.88 166 LEU A O 1
ATOM 1356 N N . PHE A 1 167 ? -9.488 -6.440 -11.411 1.00 85.81 167 PHE A N 1
ATOM 1357 C CA . PHE A 1 167 ? -8.772 -7.305 -10.471 1.00 85.81 167 PHE A CA 1
ATOM 1358 C C . PHE A 1 167 ? -9.625 -7.632 -9.244 1.00 85.81 167 PHE A C 1
ATOM 1360 O O . PHE A 1 167 ? -9.775 -8.806 -8.911 1.00 85.81 167 PHE A O 1
ATOM 1367 N N . GLY A 1 168 ? -10.237 -6.621 -8.622 1.00 85.31 168 GLY A N 1
ATOM 1368 C CA . GLY A 1 168 ? -11.143 -6.804 -7.491 1.00 85.31 168 GLY A CA 1
ATOM 1369 C C . GLY A 1 168 ? -12.331 -7.700 -7.844 1.00 85.31 168 GLY A C 1
ATOM 1370 O O . GLY A 1 168 ? -12.666 -8.604 -7.088 1.00 85.31 168 GLY A O 1
ATOM 1371 N N . LEU A 1 169 ? -12.926 -7.538 -9.028 1.00 83.00 169 LEU A N 1
ATOM 1372 C CA . LEU A 1 169 ? -14.029 -8.379 -9.495 1.00 83.00 169 LEU A CA 1
ATOM 1373 C C . LEU A 1 169 ? -13.586 -9.831 -9.705 1.00 83.00 169 LEU A C 1
ATOM 1375 O O . LEU A 1 169 ? -14.284 -10.751 -9.278 1.00 83.00 169 LEU A O 1
ATOM 1379 N N . ILE A 1 170 ? -12.431 -10.055 -10.335 1.00 83.88 170 ILE A N 1
ATOM 1380 C CA . ILE A 1 170 ? -11.897 -11.403 -10.554 1.00 83.88 170 ILE A CA 1
ATOM 1381 C C . ILE A 1 170 ? -11.607 -12.076 -9.211 1.00 83.88 170 ILE A C 1
ATOM 1383 O O . ILE A 1 170 ? -12.065 -13.195 -8.993 1.00 83.88 170 ILE A O 1
ATOM 1387 N N . ILE A 1 171 ? -10.896 -11.403 -8.309 1.00 84.81 171 ILE A N 1
ATOM 1388 C CA . ILE A 1 171 ? -10.416 -11.995 -7.058 1.00 84.81 171 ILE A CA 1
ATOM 1389 C C . ILE A 1 171 ? -11.535 -12.128 -6.022 1.00 84.81 171 ILE A C 1
ATOM 1391 O O . ILE A 1 171 ? -11.724 -13.203 -5.469 1.00 84.81 171 ILE A O 1
ATOM 1395 N N . LEU A 1 172 ? -12.305 -11.069 -5.774 1.00 79.75 172 LEU A N 1
ATOM 1396 C CA . LEU A 1 172 ? -13.273 -11.045 -4.675 1.00 79.75 172 LEU A CA 1
ATOM 1397 C C . LEU A 1 172 ? -14.613 -11.687 -5.060 1.00 79.75 172 LEU A C 1
ATOM 1399 O O . LEU A 1 172 ? -15.234 -12.381 -4.260 1.00 79.75 172 LEU A O 1
ATOM 1403 N N . ARG A 1 173 ? -15.070 -11.512 -6.309 1.00 77.62 173 ARG A N 1
ATOM 1404 C CA . ARG A 1 173 ? -16.424 -11.940 -6.716 1.00 77.62 173 ARG A CA 1
ATOM 1405 C C . ARG A 1 173 ? -16.464 -13.363 -7.279 1.00 77.62 173 ARG A C 1
ATOM 1407 O O . ARG A 1 173 ? -17.437 -14.104 -7.065 1.00 77.62 173 ARG A O 1
ATOM 1414 N N . THR A 1 174 ? -15.441 -13.771 -8.033 1.00 80.50 174 THR A N 1
ATOM 1415 C CA . THR A 1 174 ? -15.429 -15.106 -8.650 1.00 80.50 174 THR A CA 1
ATOM 1416 C C . THR A 1 174 ? -14.986 -16.172 -7.649 1.00 80.50 174 THR A C 1
ATOM 1418 O O . THR A 1 174 ? -14.068 -15.961 -6.865 1.00 80.50 174 THR A O 1
ATOM 1421 N N . LYS A 1 175 ? -15.626 -17.355 -7.678 1.00 81.44 175 LYS A N 1
ATOM 1422 C CA . LYS A 1 175 ? -15.242 -18.475 -6.794 1.00 81.44 175 LYS A CA 1
ATOM 1423 C C . LYS A 1 175 ? -13.784 -18.882 -7.016 1.00 81.44 175 LYS A C 1
ATOM 1425 O O . LYS A 1 175 ? -13.062 -19.090 -6.056 1.00 81.44 175 LYS A O 1
ATOM 1430 N N . ALA A 1 176 ? -13.376 -18.981 -8.283 1.00 84.06 176 ALA A N 1
ATOM 1431 C CA . ALA A 1 176 ? -12.027 -19.394 -8.649 1.00 84.06 176 ALA A CA 1
ATOM 1432 C C . ALA A 1 176 ? -10.970 -18.381 -8.185 1.00 84.06 176 ALA A C 1
ATOM 1434 O O . ALA A 1 176 ? -9.958 -18.794 -7.630 1.00 84.06 176 ALA A O 1
ATOM 1435 N N . GLY A 1 177 ? -11.220 -17.079 -8.366 1.00 84.81 177 GLY A N 1
ATOM 1436 C CA . GLY A 1 177 ? -10.317 -16.026 -7.902 1.00 84.81 177 GLY A CA 1
ATOM 1437 C C . GLY A 1 177 ? -10.185 -16.000 -6.383 1.00 84.81 177 GLY A C 1
ATOM 1438 O O . GLY A 1 177 ? -9.063 -15.999 -5.883 1.00 84.81 177 GLY A O 1
ATOM 1439 N N . PHE A 1 178 ? -11.308 -16.089 -5.662 1.00 83.38 178 PHE A N 1
ATOM 1440 C CA . PHE A 1 178 ? -11.300 -16.107 -4.200 1.00 83.38 178 PHE A CA 1
ATOM 1441 C C . PHE A 1 178 ? -10.531 -17.320 -3.674 1.00 83.38 178 PHE A C 1
ATOM 1443 O O . PHE A 1 178 ? -9.613 -17.159 -2.885 1.00 83.38 178 PHE A O 1
ATOM 1450 N N . THR A 1 179 ? -10.821 -18.527 -4.177 1.00 85.62 179 THR A N 1
ATOM 1451 C CA . THR A 1 179 ? -10.098 -19.745 -3.774 1.00 85.62 179 THR A CA 1
ATOM 1452 C C . THR A 1 179 ? -8.606 -19.678 -4.104 1.00 85.62 179 THR A C 1
ATOM 1454 O O . THR A 1 179 ? -7.795 -20.178 -3.332 1.00 85.62 179 THR A O 1
ATOM 1457 N N . ALA A 1 180 ? -8.222 -19.072 -5.231 1.00 86.38 180 ALA A N 1
ATOM 1458 C CA . ALA A 1 180 ? -6.814 -18.932 -5.591 1.00 86.38 180 ALA A CA 1
ATOM 1459 C C . ALA A 1 180 ? -6.062 -17.992 -4.634 1.00 86.38 180 ALA A C 1
ATOM 1461 O O . ALA A 1 180 ? -4.949 -18.310 -4.218 1.00 86.38 180 ALA A O 1
ATOM 1462 N N . VAL A 1 181 ? -6.661 -16.852 -4.279 1.00 86.75 181 VAL A N 1
ATOM 1463 C CA . VAL A 1 181 ? -6.031 -15.871 -3.384 1.00 86.75 181 VAL A CA 1
ATOM 1464 C C . VAL A 1 181 ? -6.091 -16.298 -1.922 1.00 86.75 181 VAL A C 1
ATOM 1466 O O . VAL A 1 181 ? -5.124 -16.076 -1.205 1.00 86.75 181 VAL A O 1
ATOM 1469 N N . ASP A 1 182 ? -7.158 -16.965 -1.494 1.00 87.06 182 ASP A N 1
ATOM 1470 C CA . ASP A 1 182 ? -7.254 -17.600 -0.177 1.00 87.06 182 ASP A CA 1
ATOM 1471 C C . ASP A 1 182 ? -6.174 -18.681 -0.005 1.00 87.06 182 ASP A C 1
ATOM 1473 O O . ASP A 1 182 ? -5.398 -18.651 0.949 1.00 87.06 182 ASP A O 1
ATOM 1477 N N . TRP A 1 183 ? -6.012 -19.560 -1.005 1.00 88.00 183 TRP A N 1
ATOM 1478 C CA . TRP A 1 183 ? -4.920 -20.535 -1.018 1.00 88.00 183 TRP A CA 1
ATOM 1479 C C . TRP A 1 183 ? -3.549 -19.855 -0.948 1.00 88.00 183 TRP A C 1
ATOM 1481 O O . TRP A 1 183 ? -2.700 -20.277 -0.163 1.00 88.00 183 TRP A O 1
ATOM 1491 N N . LEU A 1 184 ? -3.333 -18.793 -1.734 1.00 87.44 184 LEU A N 1
ATOM 1492 C CA . LEU A 1 184 ? -2.085 -18.030 -1.713 1.00 87.44 184 LEU A CA 1
ATOM 1493 C C . LEU A 1 184 ? -1.844 -17.376 -0.345 1.00 87.44 184 LEU A C 1
ATOM 1495 O O . LEU A 1 184 ? -0.729 -17.444 0.164 1.00 87.44 184 LEU A O 1
ATOM 1499 N N . GLY A 1 185 ? -2.877 -16.787 0.261 1.00 87.00 185 GLY A N 1
ATOM 1500 C CA . GLY A 1 185 ? -2.834 -16.204 1.600 1.00 87.00 185 GLY A CA 1
ATOM 1501 C C . GLY A 1 185 ? -2.424 -17.233 2.646 1.00 87.00 185 GLY A C 1
ATOM 1502 O O . GLY A 1 185 ? -1.480 -16.996 3.396 1.00 87.00 185 GLY A O 1
ATOM 1503 N N . HIS A 1 186 ? -3.026 -18.422 2.607 1.00 88.00 186 HIS A N 1
ATOM 1504 C CA . HIS A 1 186 ? -2.658 -19.514 3.500 1.00 88.00 186 HIS A CA 1
ATOM 1505 C C . HIS A 1 186 ? -1.222 -20.016 3.269 1.00 88.00 186 HIS A C 1
ATOM 1507 O O . HIS A 1 186 ? -0.506 -20.318 4.221 1.00 88.00 186 HIS A O 1
ATOM 1513 N N . GLN A 1 187 ? -0.743 -20.070 2.018 1.00 89.38 187 GLN A N 1
ATOM 1514 C CA . GLN A 1 187 ? 0.667 -20.392 1.755 1.00 89.38 187 GLN A CA 1
ATOM 1515 C C . GLN A 1 187 ? 1.612 -19.329 2.323 1.00 89.38 187 GLN A C 1
ATOM 1517 O O . GLN A 1 187 ? 2.669 -19.679 2.847 1.00 89.38 187 GLN A O 1
ATOM 1522 N N . VAL A 1 188 ? 1.239 -18.048 2.245 1.00 86.31 188 VAL A N 1
ATOM 1523 C CA . VAL A 1 188 ? 2.001 -16.965 2.876 1.00 86.31 188 VAL A CA 1
ATOM 1524 C C . VAL A 1 188 ? 1.997 -17.137 4.396 1.00 86.31 188 VAL A C 1
ATOM 1526 O O . VAL A 1 188 ? 3.063 -17.092 4.992 1.00 86.31 188 VAL A O 1
ATOM 1529 N N . GLU A 1 189 ? 0.863 -17.428 5.033 1.00 85.88 189 GLU A N 1
ATOM 1530 C CA . GLU A 1 189 ? 0.797 -17.715 6.477 1.00 85.88 189 GLU A CA 1
ATOM 1531 C C . GLU A 1 189 ? 1.705 -18.880 6.894 1.00 85.88 189 GLU A C 1
ATOM 1533 O O . GLU A 1 189 ? 2.493 -18.751 7.834 1.00 85.88 189 GLU A O 1
ATOM 1538 N N . VAL A 1 190 ? 1.654 -20.001 6.167 1.00 89.00 190 VAL A N 1
ATOM 1539 C CA . VAL A 1 190 ? 2.531 -21.158 6.411 1.00 89.00 190 VAL A CA 1
ATOM 1540 C C . VAL A 1 190 ? 3.995 -20.762 6.237 1.00 89.00 190 VAL A C 1
ATOM 1542 O O . VAL A 1 190 ? 4.824 -21.078 7.090 1.00 89.00 190 VAL A O 1
ATOM 1545 N N . PHE A 1 191 ? 4.320 -20.024 5.179 1.00 86.94 191 PHE A N 1
ATOM 1546 C CA . PHE A 1 191 ? 5.670 -19.526 4.935 1.00 86.94 191 PHE A CA 1
ATOM 1547 C C . PHE A 1 191 ? 6.173 -18.632 6.080 1.00 86.94 191 PHE A C 1
ATOM 1549 O O . PHE A 1 191 ? 7.313 -18.771 6.524 1.00 86.94 191 PHE A O 1
ATOM 1556 N N . LEU A 1 192 ? 5.315 -17.762 6.610 1.00 84.00 192 LEU A N 1
ATOM 1557 C CA . LEU A 1 192 ? 5.630 -16.891 7.739 1.00 84.00 192 LEU A CA 1
ATOM 1558 C C . LEU A 1 192 ? 5.773 -17.666 9.053 1.00 84.00 192 LEU A C 1
ATOM 1560 O O . LEU A 1 192 ? 6.587 -17.289 9.896 1.00 84.00 192 LEU A O 1
ATOM 1564 N N . SER A 1 193 ? 5.057 -18.781 9.214 1.00 86.38 193 SER A N 1
ATOM 1565 C CA . SER A 1 193 ? 5.137 -19.626 10.413 1.00 86.38 193 SER A CA 1
ATOM 1566 C C . SER A 1 193 ? 6.525 -20.246 10.626 1.00 86.38 193 SER A C 1
ATOM 1568 O O . SER A 1 193 ? 6.922 -20.484 11.769 1.00 86.38 193 SER A O 1
ATOM 1570 N N . TYR A 1 194 ? 7.322 -20.420 9.560 1.00 90.81 194 TYR A N 1
ATOM 1571 C CA . TYR A 1 194 ? 8.692 -20.940 9.665 1.00 90.81 194 TYR A CA 1
ATOM 1572 C C . TYR A 1 194 ? 9.608 -20.055 10.513 1.00 90.81 194 TYR A C 1
ATOM 1574 O O . TYR A 1 194 ? 10.545 -20.555 11.141 1.00 90.81 194 TYR A O 1
ATOM 1582 N N . THR A 1 195 ? 9.295 -18.762 10.613 1.00 89.81 195 THR A N 1
ATOM 1583 C CA . THR A 1 195 ? 10.043 -17.814 11.446 1.00 89.81 195 THR A CA 1
ATOM 1584 C C . THR A 1 195 ? 9.938 -18.131 12.935 1.00 89.81 195 THR A C 1
ATOM 1586 O O . THR A 1 195 ? 10.874 -17.842 13.680 1.00 89.81 195 THR A O 1
ATOM 1589 N N . GLY A 1 196 ? 8.881 -18.828 13.371 1.00 87.50 196 GLY A N 1
ATOM 1590 C CA . GLY A 1 196 ? 8.742 -19.300 14.749 1.00 87.50 196 GLY A CA 1
ATOM 1591 C C . GLY A 1 196 ? 9.900 -20.203 15.179 1.00 87.50 196 GLY A C 1
ATOM 1592 O O . GLY A 1 196 ? 10.376 -20.092 16.305 1.00 87.50 196 GLY A O 1
ATOM 1593 N N . THR A 1 197 ? 10.438 -21.022 14.266 1.00 90.44 197 THR A N 1
ATOM 1594 C CA . THR A 1 197 ? 11.608 -21.874 14.553 1.00 90.44 197 THR A CA 1
ATOM 1595 C C . THR A 1 197 ? 12.858 -21.030 14.801 1.00 90.44 197 THR A C 1
ATOM 1597 O O . THR A 1 197 ? 13.597 -21.283 15.752 1.00 90.44 197 THR A O 1
ATOM 1600 N N . SER A 1 198 ? 13.079 -19.990 13.987 1.00 88.69 198 SER A N 1
ATOM 1601 C CA . SER A 1 198 ? 14.206 -19.070 14.177 1.00 88.69 198 SER A CA 1
ATOM 1602 C C . SER A 1 198 ? 14.055 -18.210 15.431 1.00 88.69 198 SER A C 1
ATOM 1604 O O . SER A 1 198 ? 15.017 -18.064 16.180 1.00 88.69 198 SER A O 1
ATOM 1606 N N . SER A 1 199 ? 12.853 -17.697 15.710 1.00 91.25 199 SER A N 1
ATOM 1607 C CA . SER A 1 199 ? 12.580 -16.913 16.916 1.00 91.25 199 SER A CA 1
ATOM 1608 C C . SER A 1 199 ? 12.786 -17.740 18.177 1.00 91.25 199 SER A C 1
ATOM 1610 O O . SER A 1 199 ? 13.432 -17.275 19.110 1.00 91.25 199 SER A O 1
ATOM 1612 N N . ARG A 1 200 ? 12.314 -18.992 18.182 1.00 93.44 200 ARG A N 1
ATOM 1613 C CA . ARG A 1 200 ? 12.520 -19.927 19.290 1.00 93.44 200 ARG A CA 1
ATOM 1614 C C . ARG A 1 200 ? 13.999 -20.218 19.537 1.00 93.44 200 ARG A C 1
ATOM 1616 O O . ARG A 1 200 ? 14.418 -20.316 20.683 1.00 93.44 200 ARG A O 1
ATOM 1623 N N . PHE A 1 201 ? 14.796 -20.340 18.477 1.00 94.62 201 PHE A N 1
ATOM 1624 C CA . PHE A 1 201 ? 16.235 -20.564 18.601 1.00 94.62 201 PHE A CA 1
ATOM 1625 C C . PHE A 1 201 ? 16.978 -19.331 19.140 1.00 94.62 201 PHE A C 1
ATOM 1627 O O . PHE A 1 201 ? 17.804 -19.461 20.038 1.00 94.62 201 PHE A O 1
ATOM 1634 N N . VAL A 1 202 ? 16.685 -18.138 18.610 1.00 94.88 202 VAL A N 1
ATOM 1635 C CA . VAL A 1 202 ? 17.413 -16.902 18.952 1.00 94.88 202 VAL A CA 1
ATOM 1636 C C . VAL A 1 202 ? 16.968 -16.316 20.296 1.00 94.88 202 VAL A C 1
ATOM 1638 O O . VAL A 1 202 ? 17.804 -15.835 21.056 1.00 94.88 202 VAL A O 1
ATOM 1641 N N . PHE A 1 203 ? 15.668 -16.351 20.598 1.00 94.38 203 PHE A N 1
ATOM 1642 C CA . PHE A 1 203 ? 15.076 -15.710 21.781 1.00 94.38 203 PHE A CA 1
ATOM 1643 C C . PHE A 1 203 ? 14.617 -16.708 22.860 1.00 94.38 203 PHE A C 1
ATOM 1645 O O . PHE A 1 203 ? 14.168 -16.294 23.928 1.00 94.38 203 PHE A O 1
ATOM 1652 N N . GLY A 1 204 ? 14.748 -18.015 22.612 1.00 93.19 204 GLY A N 1
ATOM 1653 C CA . GLY A 1 204 ? 14.330 -19.082 23.523 1.00 93.19 204 GLY A CA 1
ATOM 1654 C C . GLY A 1 204 ? 12.842 -19.441 23.428 1.00 93.19 204 GLY A C 1
ATOM 1655 O O . GLY A 1 204 ? 12.071 -18.857 22.668 1.00 93.19 204 GLY A O 1
ATOM 1656 N N . ASP A 1 205 ? 12.414 -20.413 24.241 1.00 91.88 205 ASP A N 1
ATOM 1657 C CA . ASP A 1 205 ? 11.043 -20.956 24.216 1.00 91.88 205 ASP A CA 1
ATOM 1658 C C . ASP A 1 205 ? 9.954 -19.929 24.577 1.00 91.88 205 ASP A C 1
ATOM 1660 O O . ASP A 1 205 ? 8.805 -20.087 24.175 1.00 91.88 205 ASP A O 1
ATOM 1664 N N . LYS A 1 206 ? 10.312 -18.860 25.300 1.00 92.38 206 LYS A N 1
ATOM 1665 C CA . LYS A 1 206 ? 9.397 -17.797 25.755 1.00 92.38 206 LYS A CA 1
ATOM 1666 C C . LYS A 1 206 ? 9.283 -16.614 24.787 1.00 92.38 206 LYS A C 1
ATOM 1668 O O . LYS A 1 206 ? 8.840 -15.535 25.170 1.00 92.38 206 LYS A O 1
ATOM 1673 N N . TYR A 1 207 ? 9.667 -16.787 23.521 1.00 89.81 207 TYR A N 1
ATOM 1674 C CA . TYR A 1 207 ? 9.581 -15.716 22.521 1.00 89.81 207 TYR A CA 1
ATOM 1675 C C . TYR A 1 207 ? 8.141 -15.193 22.311 1.00 89.81 207 TYR A C 1
ATOM 1677 O O . TYR A 1 207 ? 7.951 -14.073 21.844 1.00 89.81 207 TYR A O 1
ATOM 1685 N N . THR A 1 208 ? 7.121 -15.967 22.689 1.00 87.75 208 THR A N 1
ATOM 1686 C CA . THR A 1 208 ? 5.707 -15.578 22.602 1.00 87.75 208 THR A CA 1
ATOM 1687 C C . THR A 1 208 ? 5.282 -14.531 23.636 1.00 87.75 208 THR A C 1
ATOM 1689 O O . THR A 1 208 ? 4.289 -13.844 23.408 1.00 87.75 208 THR A O 1
ATOM 1692 N N . ASP A 1 209 ? 6.018 -14.370 24.743 1.00 89.25 209 ASP A N 1
ATOM 1693 C CA . ASP A 1 209 ? 5.646 -13.451 25.833 1.00 89.25 209 ASP A CA 1
ATOM 1694 C C . ASP A 1 209 ? 5.684 -11.986 25.368 1.00 89.25 209 ASP A C 1
ATOM 1696 O O . ASP A 1 209 ? 4.797 -11.191 25.681 1.00 89.25 209 ASP A O 1
ATOM 1700 N N . HIS A 1 210 ? 6.675 -11.638 24.542 1.00 88.88 210 HIS A N 1
ATOM 1701 C CA . HIS A 1 210 ? 6.746 -10.346 23.861 1.00 88.88 210 HIS A CA 1
ATOM 1702 C C . HIS A 1 210 ? 6.471 -10.520 22.368 1.00 88.88 210 HIS A C 1
ATOM 1704 O O . HIS A 1 210 ? 7.339 -10.283 21.522 1.00 88.88 210 HIS A O 1
ATOM 1710 N N . PHE A 1 211 ? 5.229 -10.911 22.072 1.00 85.00 211 PHE A N 1
ATOM 1711 C CA . PHE A 1 211 ? 4.724 -11.229 20.735 1.00 85.00 211 PHE A CA 1
ATOM 1712 C C . PHE A 1 211 ? 5.230 -10.269 19.647 1.00 85.00 211 PHE A C 1
ATOM 1714 O O . PHE A 1 211 ? 5.826 -10.692 18.660 1.00 85.00 211 PHE A O 1
ATOM 1721 N N . PHE A 1 212 ? 5.084 -8.955 19.840 1.00 84.19 212 PHE A N 1
ATOM 1722 C CA . PHE A 1 212 ? 5.518 -7.987 18.832 1.00 84.19 212 PHE A CA 1
ATOM 1723 C C . PHE A 1 212 ? 7.033 -8.042 18.560 1.00 84.19 212 PHE A C 1
ATOM 1725 O O . PHE A 1 212 ? 7.467 -8.202 17.421 1.00 84.19 212 PHE A O 1
ATOM 1732 N N . ALA A 1 213 ? 7.856 -7.937 19.604 1.00 87.50 213 ALA A N 1
ATOM 1733 C CA . ALA A 1 213 ? 9.300 -7.812 19.441 1.00 87.50 213 ALA A CA 1
ATOM 1734 C C . ALA A 1 213 ? 9.963 -9.112 18.960 1.00 87.50 213 ALA A C 1
ATOM 1736 O O . ALA A 1 213 ? 10.877 -9.061 18.140 1.00 87.50 213 ALA A O 1
ATOM 1737 N N . PHE A 1 214 ? 9.502 -10.269 19.446 1.00 90.19 214 PHE A N 1
ATOM 1738 C CA . PHE A 1 214 ? 10.184 -11.549 19.223 1.00 90.19 214 PHE A CA 1
ATOM 1739 C C . PHE A 1 214 ? 9.461 -12.503 18.265 1.00 90.19 214 PHE A C 1
ATOM 1741 O O . PHE A 1 214 ? 10.058 -13.494 17.842 1.00 90.19 214 PHE A O 1
ATOM 1748 N N . GLN A 1 215 ? 8.223 -12.212 17.858 1.00 86.25 215 GLN A N 1
ATOM 1749 C CA . GLN A 1 215 ? 7.516 -12.981 16.825 1.00 86.25 215 GLN A CA 1
ATOM 1750 C C . GLN A 1 215 ? 7.257 -12.152 15.565 1.00 86.25 215 GLN A C 1
ATOM 1752 O O . GLN A 1 215 ? 7.534 -12.620 14.464 1.00 86.25 215 GLN A O 1
ATOM 1757 N N . VAL A 1 216 ? 6.807 -10.903 15.708 1.00 85.88 216 VAL A N 1
ATOM 1758 C CA . VAL A 1 216 ? 6.433 -10.063 14.557 1.00 85.88 216 VAL A CA 1
ATOM 1759 C C . VAL A 1 216 ? 7.653 -9.462 13.850 1.00 85.88 216 VAL A C 1
ATOM 1761 O O . VAL A 1 216 ? 7.756 -9.528 12.628 1.00 85.88 216 VAL A O 1
ATOM 1764 N N . LEU A 1 217 ? 8.617 -8.897 14.580 1.00 89.19 217 LEU A N 1
ATOM 1765 C CA . LEU A 1 217 ? 9.802 -8.290 13.954 1.00 89.19 217 LEU A CA 1
ATOM 1766 C C . LEU A 1 217 ? 10.712 -9.293 13.208 1.00 89.19 217 LEU A C 1
ATOM 1768 O O . LEU A 1 217 ? 11.188 -8.952 12.123 1.00 89.19 217 LEU A O 1
ATOM 1772 N N . PRO A 1 218 ? 10.941 -10.531 13.694 1.00 91.75 218 PRO A N 1
ATOM 1773 C CA . PRO A 1 218 ? 11.718 -11.529 12.951 1.00 91.75 218 PRO A CA 1
ATOM 1774 C C . PRO A 1 218 ? 11.100 -11.933 11.609 1.00 91.75 218 PRO A C 1
ATOM 1776 O O . PRO A 1 218 ? 11.834 -12.268 10.677 1.00 91.75 218 PRO A O 1
ATOM 1779 N N . ILE A 1 219 ? 9.773 -11.832 11.465 1.00 88.62 219 ILE A N 1
ATOM 1780 C CA . ILE A 1 219 ? 9.097 -12.030 10.177 1.00 88.62 219 ILE A CA 1
ATOM 1781 C C . ILE A 1 219 ? 9.616 -11.048 9.124 1.00 88.62 219 ILE A C 1
ATOM 1783 O O . ILE A 1 219 ? 9.909 -11.452 7.997 1.00 88.62 219 ILE A O 1
ATOM 1787 N N . VAL A 1 220 ? 9.811 -9.784 9.502 1.00 86.38 220 VAL A N 1
ATOM 1788 C CA . VAL A 1 220 ? 10.336 -8.740 8.611 1.00 86.38 220 VAL A CA 1
ATOM 1789 C C . VAL A 1 220 ? 11.750 -9.093 8.125 1.00 86.38 220 VAL A C 1
ATOM 1791 O O . VAL A 1 220 ? 12.052 -8.939 6.939 1.00 86.38 220 VAL A O 1
ATOM 1794 N N . VAL A 1 221 ? 12.601 -9.620 9.016 1.00 90.25 221 VAL A N 1
ATOM 1795 C CA . VAL A 1 221 ? 13.976 -10.062 8.700 1.00 90.25 221 VAL A CA 1
ATOM 1796 C C . VAL A 1 221 ? 13.968 -11.221 7.705 1.00 90.25 221 VAL A C 1
ATOM 1798 O O . VAL A 1 221 ? 14.665 -11.189 6.684 1.00 90.25 221 VAL A O 1
ATOM 1801 N N . PHE A 1 222 ? 13.161 -12.244 7.987 1.00 89.31 222 PHE A N 1
ATOM 1802 C CA . PHE A 1 222 ? 13.058 -13.428 7.142 1.00 89.31 222 PHE A CA 1
ATOM 1803 C C . PHE A 1 222 ? 12.521 -13.085 5.753 1.00 89.31 222 PHE A C 1
ATOM 1805 O O . PHE A 1 222 ? 13.103 -13.476 4.740 1.00 89.31 222 PHE A O 1
ATOM 1812 N N . PHE A 1 223 ? 11.457 -12.287 5.689 1.00 83.94 223 PHE A N 1
ATOM 1813 C CA . PHE A 1 223 ? 10.866 -11.893 4.420 1.00 83.94 223 PHE A CA 1
ATOM 1814 C C . PHE A 1 223 ? 11.822 -11.020 3.593 1.00 83.94 223 PHE A C 1
ATOM 1816 O O . PHE A 1 223 ? 11.980 -11.257 2.397 1.00 83.94 223 PHE A O 1
ATOM 1823 N N . SER A 1 224 ? 12.526 -10.066 4.216 1.00 84.12 224 SER A N 1
ATOM 1824 C CA . SER A 1 224 ? 13.547 -9.252 3.533 1.00 84.12 224 SER A CA 1
ATOM 1825 C C . SER A 1 224 ? 14.673 -10.112 2.936 1.00 84.12 224 SER A C 1
ATOM 1827 O O . SER A 1 224 ? 15.079 -9.924 1.786 1.00 84.12 224 SER A O 1
ATOM 1829 N N . THR A 1 225 ? 15.114 -11.135 3.674 1.00 88.69 225 THR A N 1
ATOM 1830 C CA . THR A 1 225 ? 16.098 -12.122 3.201 1.00 88.69 225 THR A CA 1
ATOM 1831 C C . THR A 1 225 ? 15.615 -12.842 1.941 1.00 88.69 225 THR A C 1
ATOM 1833 O O . THR A 1 225 ? 16.348 -12.930 0.953 1.00 88.69 225 THR A O 1
ATOM 1836 N N . VAL A 1 226 ? 14.365 -13.314 1.939 1.00 88.62 226 VAL A N 1
ATOM 1837 C CA . VAL A 1 226 ? 13.784 -14.023 0.790 1.00 88.62 226 VAL A CA 1
ATOM 1838 C C . VAL A 1 226 ? 13.584 -13.104 -0.408 1.00 88.62 226 VAL A C 1
ATOM 1840 O O . VAL A 1 226 ? 13.915 -13.491 -1.526 1.00 88.62 226 VAL A O 1
ATOM 1843 N N . ILE A 1 227 ? 13.131 -11.869 -0.202 1.00 82.62 227 ILE A N 1
ATOM 1844 C CA . ILE A 1 227 ? 13.025 -10.892 -1.290 1.00 82.62 227 ILE A CA 1
ATOM 1845 C C . ILE A 1 227 ? 14.396 -10.619 -1.912 1.00 82.62 227 ILE A C 1
ATOM 1847 O O . ILE A 1 227 ? 14.517 -10.651 -3.136 1.00 82.62 227 ILE A O 1
ATOM 1851 N N . SER A 1 228 ? 15.443 -10.437 -1.104 1.00 84.44 228 SER A N 1
ATOM 1852 C CA . SER A 1 228 ? 16.811 -10.246 -1.602 1.00 84.44 228 SER A CA 1
ATOM 1853 C C . SER A 1 228 ? 17.298 -11.438 -2.442 1.00 84.44 228 SER A C 1
ATOM 1855 O O . SER A 1 228 ? 17.861 -11.253 -3.524 1.00 84.44 228 SER A O 1
ATOM 1857 N N . ILE A 1 229 ? 16.997 -12.670 -2.013 1.00 88.56 229 ILE A N 1
ATOM 1858 C CA . ILE A 1 229 ? 17.246 -13.890 -2.797 1.00 88.56 229 ILE A CA 1
ATOM 1859 C C . ILE A 1 229 ? 16.490 -13.848 -4.133 1.00 88.56 229 ILE A C 1
ATOM 1861 O O . ILE A 1 229 ? 17.093 -14.060 -5.185 1.00 88.56 229 ILE A O 1
ATOM 1865 N N . LEU A 1 230 ? 15.190 -13.545 -4.126 1.00 85.31 230 LEU A N 1
ATOM 1866 C CA . LEU A 1 230 ? 14.376 -13.504 -5.346 1.00 85.31 230 LEU A CA 1
ATOM 1867 C C . LEU A 1 230 ? 14.819 -12.395 -6.317 1.00 85.31 230 LEU A C 1
ATOM 1869 O O . LEU A 1 230 ? 14.695 -12.565 -7.533 1.00 85.31 230 LEU A O 1
ATOM 1873 N N . TYR A 1 231 ? 15.368 -11.290 -5.802 1.00 79.19 231 TYR A N 1
ATOM 1874 C CA . TYR A 1 231 ? 16.033 -10.260 -6.603 1.00 79.19 231 TYR A CA 1
ATOM 1875 C C . TYR A 1 231 ? 17.355 -10.744 -7.193 1.00 79.19 231 TYR A C 1
ATOM 1877 O O . TYR A 1 231 ? 17.636 -10.479 -8.359 1.00 79.19 231 TYR A O 1
ATOM 1885 N N . HIS A 1 232 ? 18.180 -11.462 -6.435 1.00 84.25 232 HIS A N 1
ATOM 1886 C CA . HIS A 1 232 ? 19.420 -12.019 -6.974 1.00 84.25 232 HIS A CA 1
ATOM 1887 C C . HIS A 1 232 ? 19.151 -13.078 -8.058 1.00 84.25 232 HIS A C 1
ATOM 1889 O O . HIS A 1 232 ? 19.843 -13.112 -9.071 1.00 84.25 232 HIS A O 1
ATOM 1895 N N . LEU A 1 233 ? 18.094 -13.883 -7.898 1.00 84.38 233 LEU A N 1
AT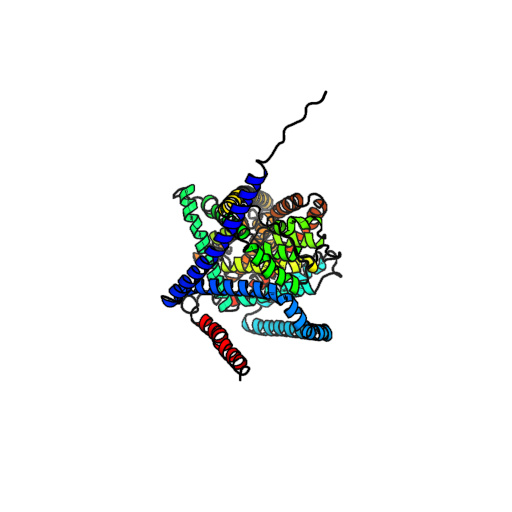OM 1896 C CA . LEU A 1 233 ? 17.671 -14.889 -8.879 1.00 84.38 233 LEU A CA 1
ATOM 1897 C C . LEU A 1 233 ? 17.038 -14.302 -10.153 1.00 84.38 233 LEU A C 1
ATOM 1899 O O . LEU A 1 233 ? 16.823 -15.036 -11.115 1.00 84.38 233 LEU A O 1
ATOM 1903 N N . GLY A 1 234 ? 16.709 -13.007 -10.185 1.00 79.25 234 GLY A N 1
ATOM 1904 C CA . GLY A 1 234 ? 16.079 -12.374 -11.347 1.00 79.25 234 GLY A CA 1
ATOM 1905 C C . GLY A 1 234 ? 14.553 -12.531 -11.423 1.00 79.25 234 GLY A C 1
ATOM 1906 O O . GLY A 1 234 ? 13.932 -11.980 -12.334 1.00 79.25 234 GLY A O 1
ATOM 1907 N N . PHE A 1 235 ? 13.928 -13.264 -10.491 1.00 82.81 235 PHE A N 1
ATOM 1908 C CA . PHE A 1 235 ? 12.484 -13.532 -10.513 1.00 82.81 235 PHE A CA 1
ATOM 1909 C C . PHE A 1 235 ? 11.664 -12.268 -10.238 1.00 82.81 235 PHE A C 1
ATOM 1911 O O . PHE A 1 235 ? 10.702 -11.991 -10.955 1.00 82.81 235 PHE A O 1
ATOM 1918 N N . MET A 1 236 ? 12.073 -11.466 -9.248 1.00 79.56 236 MET A N 1
ATOM 1919 C CA . MET A 1 236 ? 11.390 -10.206 -8.929 1.00 79.56 236 MET A CA 1
ATOM 1920 C C . MET A 1 236 ? 11.451 -9.225 -10.094 1.00 79.56 236 MET A C 1
ATOM 1922 O O . MET A 1 236 ? 10.442 -8.621 -10.446 1.00 79.56 236 MET A O 1
ATOM 1926 N N . GLN A 1 237 ? 12.613 -9.108 -10.737 1.00 78.38 237 GLN A N 1
ATOM 1927 C CA . GLN A 1 237 ? 12.782 -8.305 -11.942 1.00 78.38 237 GLN A CA 1
ATOM 1928 C C . GLN A 1 237 ? 11.845 -8.805 -13.039 1.00 78.38 237 GLN A C 1
ATOM 1930 O O . GLN A 1 237 ? 11.081 -8.028 -13.602 1.00 78.38 237 GLN A O 1
ATOM 1935 N N . TRP A 1 238 ? 11.843 -10.104 -13.322 1.00 82.44 238 TRP A N 1
ATOM 1936 C CA . TRP A 1 238 ? 10.953 -10.669 -14.328 1.00 82.44 238 TRP A CA 1
ATOM 1937 C C . TRP A 1 238 ? 9.474 -10.319 -14.063 1.00 82.44 238 TRP A C 1
ATOM 1939 O O . TRP A 1 238 ? 8.806 -9.772 -14.944 1.00 82.44 238 TRP A O 1
ATOM 1949 N N . LEU A 1 239 ? 8.996 -10.526 -12.833 1.00 80.94 239 LEU A N 1
ATOM 1950 C CA . LEU A 1 239 ? 7.608 -10.274 -12.442 1.00 80.94 239 LEU A CA 1
ATOM 1951 C C . LEU A 1 239 ? 7.237 -8.782 -12.497 1.00 80.94 239 LEU A C 1
ATOM 1953 O O . LEU A 1 239 ? 6.227 -8.405 -13.097 1.00 80.94 239 LEU A O 1
ATOM 1957 N N . ILE A 1 240 ? 8.065 -7.921 -11.901 1.00 80.31 240 ILE A N 1
ATOM 1958 C CA . ILE A 1 240 ? 7.812 -6.478 -11.803 1.00 80.31 240 ILE A CA 1
ATOM 1959 C C . ILE A 1 240 ? 7.897 -5.814 -13.178 1.00 80.31 240 ILE A C 1
ATOM 1961 O O . ILE A 1 240 ? 7.057 -4.984 -13.514 1.00 80.31 240 ILE A O 1
ATOM 1965 N N . LEU A 1 241 ? 8.896 -6.165 -13.987 1.00 72.81 241 LEU A N 1
ATOM 1966 C CA . LEU A 1 241 ? 9.206 -5.439 -15.219 1.00 72.81 241 LEU A CA 1
ATOM 1967 C C . LEU A 1 241 ? 8.404 -5.952 -16.406 1.00 72.81 241 LEU A C 1
ATOM 1969 O O . LEU A 1 241 ? 7.817 -5.164 -17.145 1.00 72.81 241 LEU A O 1
ATOM 1973 N N . LYS A 1 242 ? 8.421 -7.274 -16.621 1.00 72.38 242 LYS A N 1
ATOM 1974 C CA . LYS A 1 242 ? 7.890 -7.867 -17.851 1.00 72.38 242 LYS A CA 1
ATOM 1975 C C . LYS A 1 242 ? 6.404 -8.138 -17.769 1.00 72.38 242 LYS A C 1
ATOM 1977 O O . LYS A 1 242 ? 5.730 -8.068 -18.790 1.00 72.38 242 LYS A O 1
ATOM 1982 N N . VAL A 1 243 ? 5.906 -8.461 -16.579 1.00 80.00 243 VAL A N 1
ATOM 1983 C CA . VAL A 1 243 ? 4.493 -8.780 -16.391 1.00 80.00 243 VAL A CA 1
ATOM 1984 C C . VAL A 1 243 ? 3.754 -7.525 -15.949 1.00 80.00 243 VAL A C 1
ATOM 1986 O O . VAL A 1 243 ? 3.037 -6.917 -16.739 1.00 80.00 243 VAL A O 1
ATOM 1989 N N . LEU A 1 244 ? 3.964 -7.083 -14.710 1.00 82.81 244 LEU A N 1
ATOM 1990 C CA . LEU A 1 244 ? 3.118 -6.057 -14.094 1.00 82.81 244 LEU A CA 1
ATOM 1991 C C . LEU A 1 244 ? 3.384 -4.655 -14.655 1.00 82.81 244 LEU A C 1
ATOM 1993 O O . LEU A 1 244 ? 2.452 -3.963 -15.069 1.00 82.81 244 LEU A O 1
ATOM 1997 N N . GLY A 1 245 ? 4.654 -4.251 -14.720 1.00 80.25 245 GLY A N 1
ATOM 1998 C CA . GLY A 1 245 ? 5.069 -2.947 -15.232 1.00 80.25 245 GLY A CA 1
ATOM 1999 C C . GLY A 1 245 ? 4.693 -2.757 -16.698 1.00 80.25 245 GLY A C 1
ATOM 2000 O O . GLY A 1 245 ? 4.160 -1.712 -17.059 1.00 80.25 245 GLY A O 1
ATOM 2001 N N . PHE A 1 246 ? 4.882 -3.784 -17.529 1.00 82.56 246 PHE A N 1
ATOM 2002 C CA . PHE A 1 246 ? 4.485 -3.771 -18.938 1.00 82.56 246 PHE A CA 1
ATOM 2003 C C . PHE A 1 246 ? 2.965 -3.673 -19.129 1.00 82.56 246 PHE A C 1
ATOM 2005 O O . PHE A 1 246 ? 2.505 -2.861 -19.934 1.00 82.56 246 PHE A O 1
ATOM 2012 N N . ILE A 1 247 ? 2.179 -4.452 -18.369 1.00 86.88 247 ILE A N 1
ATOM 2013 C CA . ILE A 1 247 ? 0.710 -4.388 -18.411 1.00 86.88 247 ILE A CA 1
ATOM 2014 C C . ILE A 1 247 ? 0.240 -2.972 -18.071 1.00 86.88 247 ILE A C 1
ATOM 2016 O O . ILE A 1 247 ? -0.531 -2.389 -18.837 1.00 86.88 247 ILE A O 1
ATOM 2020 N N . MET A 1 248 ? 0.729 -2.389 -16.972 1.00 86.38 248 MET A N 1
ATOM 2021 C CA . MET A 1 248 ? 0.357 -1.028 -16.568 1.00 86.38 248 MET A CA 1
ATOM 2022 C C . MET A 1 248 ? 0.822 0.017 -17.583 1.00 86.38 248 MET A C 1
ATOM 2024 O O . MET A 1 248 ? 0.036 0.872 -17.984 1.00 86.38 248 MET A O 1
ATOM 2028 N N . GLN A 1 249 ? 2.051 -0.094 -18.087 1.00 87.69 249 GLN A N 1
ATOM 2029 C CA . GLN A 1 249 ? 2.586 0.833 -19.079 1.00 87.69 249 GLN A CA 1
ATOM 2030 C C . GLN A 1 249 ? 1.749 0.847 -20.368 1.00 87.69 249 GLN A C 1
ATOM 2032 O O . GLN A 1 249 ? 1.432 1.915 -20.895 1.00 87.69 249 GLN A O 1
ATOM 2037 N N . ILE A 1 250 ? 1.374 -0.324 -20.893 1.00 85.25 250 ILE A N 1
ATOM 2038 C CA . ILE A 1 250 ? 0.587 -0.418 -22.130 1.00 85.25 250 ILE A CA 1
ATOM 2039 C C . ILE A 1 250 ? -0.833 0.082 -21.922 1.00 85.25 250 ILE A C 1
ATOM 2041 O O . ILE A 1 250 ? -1.359 0.813 -22.762 1.00 85.25 250 ILE A O 1
ATOM 2045 N N . THR A 1 251 ? -1.477 -0.321 -20.836 1.00 86.81 251 THR A N 1
ATOM 2046 C CA . THR A 1 251 ? -2.880 0.026 -20.589 1.00 86.81 251 THR A CA 1
ATOM 2047 C C . THR A 1 251 ? -3.011 1.510 -20.244 1.00 86.81 251 THR A C 1
ATOM 2049 O O . THR A 1 251 ? -3.691 2.259 -20.955 1.00 86.81 251 THR A O 1
ATOM 2052 N N . MET A 1 252 ? -2.273 1.969 -19.234 1.00 88.00 252 MET A N 1
ATOM 2053 C CA . MET A 1 252 ? -2.381 3.314 -18.673 1.00 88.00 252 MET A CA 1
ATOM 2054 C C . MET A 1 252 ? -1.634 4.366 -19.505 1.00 88.00 252 MET A C 1
ATOM 2056 O O . MET A 1 252 ? -2.058 5.517 -19.549 1.00 88.00 252 MET A O 1
ATOM 2060 N N . GLY A 1 253 ? -0.593 3.981 -20.251 1.00 85.75 253 GLY A N 1
ATOM 2061 C CA . GLY A 1 253 ? 0.201 4.909 -21.067 1.00 85.75 253 GLY A CA 1
ATOM 2062 C C . GLY A 1 253 ? 1.174 5.770 -20.255 1.00 85.75 253 GLY A C 1
ATOM 2063 O O . GLY A 1 253 ? 1.630 6.800 -20.748 1.00 85.75 253 GLY A O 1
ATOM 2064 N N . THR A 1 254 ? 1.464 5.354 -19.024 1.00 90.06 254 THR A N 1
ATOM 2065 C CA . THR A 1 254 ? 2.438 5.946 -18.103 1.00 90.06 254 THR A CA 1
ATOM 2066 C C . THR A 1 254 ? 3.874 5.691 -18.556 1.00 90.06 254 THR A C 1
ATOM 2068 O O . THR A 1 254 ? 4.142 4.841 -19.417 1.00 90.06 254 THR A O 1
ATOM 2071 N N . SER A 1 255 ? 4.828 6.433 -17.996 1.00 90.19 255 SER A N 1
ATOM 2072 C CA . SER A 1 255 ? 6.237 6.206 -18.310 1.00 90.19 255 SER A CA 1
ATOM 2073 C C . SER A 1 255 ? 6.697 4.839 -17.777 1.00 90.19 255 SER A C 1
ATOM 2075 O O . SER A 1 255 ? 6.142 4.308 -16.806 1.00 90.19 255 SER A O 1
ATOM 2077 N N . PRO A 1 256 ? 7.687 4.191 -18.414 1.00 86.38 256 PRO A N 1
ATOM 2078 C CA . PRO A 1 256 ? 8.134 2.884 -17.949 1.00 86.38 256 PRO A CA 1
ATOM 2079 C C . PRO A 1 256 ? 8.800 2.947 -16.564 1.00 86.38 256 PRO A C 1
ATOM 2081 O O . PRO A 1 256 ? 8.724 1.975 -15.822 1.00 86.38 256 PRO A O 1
ATOM 2084 N N . THR A 1 257 ? 9.388 4.081 -16.167 1.00 88.81 257 THR A N 1
ATOM 2085 C CA . THR A 1 257 ? 9.990 4.258 -14.835 1.00 88.81 257 THR A CA 1
ATOM 2086 C C . THR A 1 257 ? 8.937 4.246 -13.729 1.00 88.81 257 THR A C 1
ATOM 2088 O O . THR A 1 257 ? 9.055 3.464 -12.788 1.00 88.81 257 THR A O 1
ATOM 2091 N N . GLU A 1 258 ? 7.878 5.048 -13.850 1.00 92.12 258 GLU A N 1
ATOM 2092 C CA . GLU A 1 258 ? 6.822 5.104 -12.830 1.00 92.12 258 GLU A CA 1
ATOM 2093 C C . GLU A 1 258 ? 5.966 3.833 -12.804 1.00 92.12 258 GLU A C 1
ATOM 2095 O O . GLU A 1 258 ? 5.589 3.371 -11.730 1.00 92.12 258 GLU A O 1
ATOM 2100 N N . SER A 1 259 ? 5.732 3.207 -13.964 1.00 91.88 259 SER A N 1
ATOM 2101 C CA . SER A 1 259 ? 4.990 1.941 -14.048 1.00 91.88 259 SER A CA 1
ATOM 2102 C C . SER A 1 259 ? 5.745 0.805 -13.358 1.00 91.88 259 SER A C 1
ATOM 2104 O O . SER A 1 259 ? 5.145 -0.025 -12.679 1.00 91.88 259 SER A O 1
ATOM 2106 N N . MET A 1 260 ? 7.074 0.779 -13.496 1.00 88.25 260 MET A N 1
ATOM 2107 C CA . MET A 1 260 ? 7.911 -0.218 -12.833 1.00 88.25 260 MET A CA 1
ATOM 2108 C C . MET A 1 260 ? 8.016 0.016 -11.333 1.00 88.25 260 MET A C 1
ATOM 2110 O O . MET A 1 260 ? 7.992 -0.950 -10.578 1.00 88.25 260 MET A O 1
ATOM 2114 N N . VAL A 1 261 ? 8.079 1.270 -10.884 1.00 91.69 261 VAL A N 1
ATOM 2115 C CA . VAL A 1 261 ? 8.042 1.565 -9.447 1.00 91.69 261 VAL A CA 1
ATOM 2116 C C . VAL A 1 261 ? 6.681 1.218 -8.848 1.00 91.69 261 VAL A C 1
ATOM 2118 O O . VAL A 1 261 ? 6.641 0.592 -7.795 1.00 91.69 261 VAL A O 1
ATOM 2121 N N . ALA A 1 262 ? 5.574 1.541 -9.522 1.00 93.81 262 ALA A N 1
ATOM 2122 C CA . ALA A 1 262 ? 4.236 1.143 -9.085 1.00 93.81 262 ALA A CA 1
ATOM 2123 C C . ALA A 1 262 ? 4.091 -0.387 -8.998 1.00 93.81 262 ALA A C 1
ATOM 2125 O O . ALA A 1 262 ? 3.548 -0.892 -8.021 1.00 93.81 262 ALA A O 1
ATOM 2126 N N . ALA A 1 263 ? 4.635 -1.129 -9.969 1.00 91.50 263 ALA A N 1
ATOM 2127 C CA . ALA A 1 263 ? 4.669 -2.592 -9.929 1.00 91.50 263 ALA A CA 1
ATOM 2128 C C . ALA A 1 263 ? 5.563 -3.120 -8.797 1.00 91.50 263 ALA A C 1
ATOM 2130 O O . ALA A 1 263 ? 5.204 -4.082 -8.123 1.00 91.50 263 ALA A O 1
ATOM 2131 N N . GLY A 1 264 ? 6.720 -2.491 -8.580 1.00 88.44 264 GLY A N 1
ATOM 2132 C CA . GLY A 1 264 ? 7.652 -2.855 -7.516 1.00 88.44 264 GLY A CA 1
ATOM 2133 C C . GLY A 1 264 ? 7.037 -2.679 -6.134 1.00 88.44 264 GLY A C 1
ATOM 2134 O O . GLY A 1 264 ? 7.127 -3.585 -5.310 1.00 88.44 264 GLY A O 1
ATOM 2135 N N . ASN A 1 265 ? 6.318 -1.576 -5.929 1.00 92.38 265 ASN A N 1
ATOM 2136 C CA . ASN A 1 265 ? 5.638 -1.224 -4.684 1.00 92.38 265 ASN A CA 1
ATOM 2137 C C . ASN A 1 265 ? 4.606 -2.264 -4.206 1.00 92.38 265 ASN A C 1
ATOM 2139 O O . ASN A 1 265 ? 4.226 -2.225 -3.041 1.00 92.38 265 ASN A O 1
ATOM 2143 N N . ILE A 1 266 ? 4.172 -3.207 -5.054 1.00 92.00 266 ILE A N 1
ATOM 2144 C CA . ILE A 1 266 ? 3.336 -4.349 -4.636 1.00 92.00 266 ILE A CA 1
ATOM 2145 C C . ILE A 1 266 ? 4.100 -5.272 -3.672 1.00 92.00 266 ILE A C 1
ATOM 2147 O O . ILE A 1 266 ? 3.499 -5.886 -2.796 1.00 92.00 266 ILE A O 1
ATOM 2151 N N . PHE A 1 267 ? 5.419 -5.390 -3.843 1.00 85.50 267 PHE A N 1
ATOM 2152 C CA . PHE A 1 267 ? 6.247 -6.367 -3.134 1.00 85.50 267 PHE A CA 1
ATOM 2153 C C . PHE A 1 267 ? 7.310 -5.727 -2.246 1.00 85.50 267 PHE A C 1
ATOM 2155 O O . PHE A 1 267 ? 7.596 -6.240 -1.164 1.00 85.50 267 PHE A O 1
ATOM 2162 N N . VAL A 1 268 ? 7.918 -4.636 -2.710 1.00 83.94 268 VAL A N 1
ATOM 2163 C CA . VAL A 1 268 ? 8.991 -3.923 -2.010 1.00 83.94 268 VAL A CA 1
ATOM 2164 C C . VAL A 1 268 ? 8.505 -2.596 -1.447 1.00 83.94 268 VAL A C 1
ATOM 2166 O O . VAL A 1 268 ? 7.509 -2.034 -1.899 1.00 83.94 268 VAL A O 1
ATOM 2169 N N . GLY A 1 269 ? 9.190 -2.116 -0.410 1.00 86.06 269 GLY A N 1
ATOM 2170 C CA . GLY A 1 269 ? 8.771 -0.918 0.310 1.00 86.06 269 GLY A CA 1
ATOM 2171 C C . GLY A 1 269 ? 9.028 0.389 -0.438 1.00 86.06 269 GLY A C 1
ATOM 2172 O O . GLY A 1 269 ? 9.802 0.457 -1.391 1.00 86.06 269 GLY A O 1
ATOM 2173 N N . GLN A 1 270 ? 8.445 1.473 0.076 1.00 89.62 270 GLN A N 1
ATOM 2174 C CA . GLN A 1 270 ? 8.519 2.829 -0.489 1.00 89.62 270 GLN A CA 1
ATOM 2175 C C . GLN A 1 270 ? 9.943 3.374 -0.739 1.00 89.62 270 GLN A C 1
ATOM 2177 O O . GLN A 1 270 ? 10.128 4.250 -1.583 1.00 89.62 270 GLN A O 1
ATOM 2182 N N . THR A 1 271 ? 10.960 2.870 -0.033 1.00 83.19 271 THR A N 1
ATOM 2183 C CA . THR A 1 271 ? 12.377 3.239 -0.226 1.00 83.19 271 THR A CA 1
ATOM 2184 C C . THR A 1 271 ? 13.144 2.282 -1.131 1.00 83.19 271 THR A C 1
ATOM 2186 O O . THR A 1 271 ? 14.187 2.651 -1.664 1.00 83.19 271 THR A O 1
ATOM 2189 N N . GLU A 1 272 ? 12.642 1.063 -1.310 1.00 82.25 272 GLU A N 1
ATOM 2190 C CA . GLU A 1 272 ? 13.284 -0.002 -2.080 1.00 82.25 272 GLU A CA 1
ATOM 2191 C C . GLU A 1 272 ? 12.817 0.010 -3.536 1.00 82.25 272 GLU A C 1
ATOM 2193 O O . GLU A 1 272 ? 13.630 -0.133 -4.445 1.00 82.25 272 GLU A O 1
ATOM 2198 N N . SER A 1 273 ? 11.531 0.262 -3.784 1.00 87.00 273 SER A N 1
ATOM 2199 C CA . SER A 1 273 ? 10.975 0.338 -5.139 1.00 87.00 273 SER A CA 1
ATOM 2200 C C . SER A 1 273 ? 11.685 1.356 -6.037 1.00 87.00 273 SER A C 1
ATOM 2202 O O . SER A 1 273 ? 11.963 1.024 -7.191 1.00 87.00 273 SER A O 1
ATOM 2204 N N . PRO A 1 274 ? 12.054 2.570 -5.571 1.00 87.44 274 PRO A N 1
ATOM 2205 C CA . PRO A 1 274 ? 12.786 3.509 -6.414 1.00 87.44 274 PRO A CA 1
ATOM 2206 C C . PRO A 1 274 ? 14.205 3.035 -6.766 1.00 87.44 274 PRO A C 1
ATOM 2208 O O . PRO A 1 274 ? 14.737 3.462 -7.790 1.00 87.44 274 PRO A O 1
ATOM 2211 N N . LEU A 1 275 ? 14.810 2.111 -6.002 1.00 82.31 275 LEU A N 1
ATOM 2212 C CA . LEU A 1 275 ? 16.127 1.552 -6.341 1.00 82.31 275 LEU A CA 1
ATOM 2213 C C . LEU A 1 275 ? 16.110 0.830 -7.692 1.00 82.31 275 LEU A C 1
ATOM 2215 O O . LEU A 1 275 ? 17.116 0.850 -8.401 1.00 82.31 275 LEU A O 1
ATOM 2219 N N . LEU A 1 276 ? 14.956 0.284 -8.092 1.00 78.25 276 LEU A N 1
ATOM 2220 C CA . LEU A 1 276 ? 14.755 -0.342 -9.403 1.00 78.25 276 LEU A CA 1
ATOM 2221 C C . LEU A 1 276 ? 15.033 0.620 -10.556 1.00 78.25 276 LEU A C 1
ATOM 2223 O O . LEU A 1 276 ? 15.458 0.204 -11.628 1.00 78.25 276 LEU A O 1
ATOM 2227 N N . ILE A 1 277 ? 14.804 1.912 -10.337 1.00 84.50 277 ILE A N 1
ATOM 2228 C CA . ILE A 1 277 ? 15.000 2.956 -11.339 1.00 84.50 277 ILE A CA 1
ATOM 2229 C C . ILE A 1 277 ? 16.064 3.966 -10.915 1.00 84.50 277 ILE A C 1
ATOM 2231 O O . ILE A 1 277 ? 16.126 5.047 -11.497 1.00 84.50 277 ILE A O 1
ATOM 2235 N N . ARG A 1 278 ? 16.921 3.625 -9.940 1.00 81.56 278 ARG A N 1
ATOM 2236 C CA . ARG A 1 278 ? 17.956 4.510 -9.379 1.00 81.56 278 ARG A CA 1
ATOM 2237 C C . ARG A 1 278 ? 18.695 5.367 -10.422 1.00 81.56 278 ARG A C 1
ATOM 2239 O O . ARG A 1 278 ? 18.752 6.577 -10.212 1.00 81.56 278 ARG A O 1
ATOM 2246 N N . PRO A 1 279 ? 19.218 4.827 -11.546 1.00 83.94 279 PRO A N 1
ATOM 2247 C CA . PRO A 1 279 ? 19.954 5.642 -12.522 1.00 83.94 279 PRO A CA 1
ATOM 2248 C C . PRO A 1 279 ? 19.093 6.682 -13.260 1.00 83.94 279 PRO A C 1
ATOM 2250 O O . PRO A 1 279 ? 19.632 7.571 -13.917 1.00 83.94 279 PRO A O 1
ATOM 2253 N N . TYR A 1 280 ? 17.768 6.582 -13.167 1.00 87.50 280 TYR A N 1
ATOM 2254 C CA . TYR A 1 280 ? 16.815 7.436 -13.869 1.00 87.50 280 TYR A CA 1
ATOM 2255 C C . TYR A 1 280 ? 16.145 8.476 -12.967 1.00 87.50 280 TYR A C 1
ATOM 2257 O O . TYR A 1 280 ? 15.571 9.419 -13.505 1.00 87.50 280 TYR A O 1
ATOM 2265 N N . ILE A 1 281 ? 16.239 8.359 -11.632 1.00 88.25 281 ILE A N 1
ATOM 2266 C CA . ILE A 1 281 ? 15.550 9.256 -10.679 1.00 88.25 281 ILE A CA 1
ATOM 2267 C C . ILE A 1 281 ? 15.908 10.727 -10.931 1.00 88.25 281 ILE A C 1
ATOM 2269 O O . ILE A 1 281 ? 15.026 11.584 -10.967 1.00 88.25 281 ILE A O 1
ATOM 2273 N N . SER A 1 282 ? 17.184 11.016 -11.194 1.00 89.62 282 SER A N 1
ATOM 2274 C CA . SER A 1 282 ? 17.676 12.371 -11.486 1.00 89.62 282 SER A CA 1
ATOM 2275 C C . SER A 1 282 ? 17.039 12.998 -12.732 1.00 89.62 282 SER A C 1
ATOM 2277 O O . SER A 1 282 ? 16.952 14.222 -12.850 1.00 89.62 282 SER A O 1
ATOM 2279 N N . GLN A 1 283 ? 16.549 12.169 -13.656 1.00 91.00 283 GLN A N 1
ATOM 2280 C CA . GLN A 1 283 ? 16.000 12.572 -14.950 1.00 91.00 283 GLN A CA 1
ATOM 2281 C C . GLN A 1 283 ? 14.468 12.638 -14.969 1.00 91.00 283 GLN A C 1
ATOM 2283 O O . GLN A 1 283 ? 13.919 13.101 -15.969 1.00 91.00 283 GLN A O 1
ATOM 2288 N N . LEU A 1 284 ? 13.796 12.206 -13.898 1.00 92.88 284 LEU A N 1
ATOM 2289 C CA . LEU A 1 284 ? 12.335 12.167 -13.826 1.00 92.88 284 LEU A CA 1
ATOM 2290 C C . LEU A 1 284 ? 11.719 13.572 -13.851 1.00 92.88 284 LEU A C 1
ATOM 2292 O O . LEU A 1 284 ? 12.280 14.522 -13.291 1.00 92.88 284 LEU A O 1
ATOM 2296 N N . THR A 1 285 ? 10.544 13.703 -14.457 1.00 95.19 285 THR A N 1
ATOM 2297 C CA . THR A 1 285 ? 9.718 14.913 -14.341 1.00 95.19 285 THR A CA 1
ATOM 2298 C C . THR A 1 285 ? 9.128 15.026 -12.928 1.00 95.19 285 THR A C 1
ATOM 2300 O O . THR A 1 285 ? 9.152 14.079 -12.137 1.00 95.19 285 THR A O 1
ATOM 2303 N N . LEU A 1 286 ? 8.570 16.188 -12.575 1.00 95.25 286 LEU A N 1
ATOM 2304 C CA . LEU A 1 286 ? 7.904 16.367 -11.274 1.00 95.25 286 LEU A CA 1
ATOM 2305 C C . LEU A 1 286 ? 6.688 15.446 -11.097 1.00 95.25 286 LEU A C 1
ATOM 2307 O O . LEU A 1 286 ? 6.445 14.961 -9.994 1.00 95.25 286 LEU A O 1
ATOM 2311 N N . SER A 1 287 ? 5.939 15.188 -12.173 1.00 95.88 287 SER A N 1
ATOM 2312 C CA . SER A 1 287 ? 4.796 14.269 -12.134 1.00 95.88 287 SER A CA 1
ATOM 2313 C C . SER A 1 287 ? 5.248 12.818 -11.961 1.00 95.88 287 SER A C 1
ATOM 2315 O O . SER A 1 287 ? 4.623 12.080 -11.204 1.00 95.88 287 SER A O 1
ATOM 2317 N N . GLU A 1 288 ? 6.352 12.410 -12.592 1.00 95.94 288 GLU A N 1
ATOM 2318 C CA . GLU A 1 288 ? 6.940 11.081 -12.378 1.00 95.94 288 GLU A CA 1
ATOM 2319 C C . GLU A 1 288 ? 7.460 10.903 -10.941 1.00 95.94 288 GLU A C 1
ATOM 2321 O O . GLU A 1 288 ? 7.219 9.864 -10.330 1.00 95.94 288 GLU A O 1
ATOM 2326 N N . ILE A 1 289 ? 8.118 11.916 -10.357 1.00 96.12 289 ILE A N 1
ATOM 2327 C CA . ILE A 1 289 ? 8.543 11.881 -8.943 1.00 96.12 289 ILE A CA 1
ATOM 2328 C C . ILE A 1 289 ? 7.324 11.762 -8.022 1.00 96.12 289 ILE A C 1
ATOM 2330 O O . ILE A 1 289 ? 7.314 10.932 -7.111 1.00 96.12 289 ILE A O 1
ATOM 2334 N N . HIS A 1 290 ? 6.277 12.555 -8.270 1.00 97.25 290 HIS A N 1
ATOM 2335 C CA . HIS A 1 290 ? 5.033 12.484 -7.503 1.00 97.25 290 HIS A CA 1
ATOM 2336 C C . HIS A 1 290 ? 4.371 11.103 -7.605 1.00 97.25 290 HIS A C 1
ATOM 2338 O O . HIS A 1 290 ? 3.943 10.570 -6.581 1.00 97.25 290 HIS A O 1
ATOM 2344 N N . ALA A 1 291 ? 4.356 10.481 -8.788 1.00 96.88 291 ALA A N 1
ATOM 2345 C CA . ALA A 1 291 ? 3.841 9.127 -8.987 1.00 96.88 291 ALA A CA 1
ATOM 2346 C C . ALA A 1 291 ? 4.673 8.059 -8.264 1.00 96.88 291 ALA A C 1
ATOM 2348 O O . ALA A 1 291 ? 4.104 7.188 -7.608 1.00 96.88 291 ALA A O 1
ATOM 2349 N N . VAL A 1 292 ? 6.005 8.160 -8.303 1.00 96.25 292 VAL A N 1
ATOM 2350 C CA . VAL A 1 292 ? 6.921 7.278 -7.559 1.00 96.25 292 VAL A CA 1
ATOM 2351 C C . VAL A 1 292 ? 6.656 7.342 -6.051 1.00 96.25 292 VAL A C 1
ATOM 2353 O O . VAL A 1 292 ? 6.527 6.302 -5.405 1.00 96.25 292 VAL A O 1
ATOM 2356 N N . MET A 1 293 ? 6.518 8.551 -5.498 1.00 96.69 293 MET A N 1
ATOM 2357 C CA . MET A 1 293 ? 6.217 8.751 -4.076 1.00 96.69 293 MET A CA 1
ATOM 2358 C C . MET A 1 293 ? 4.811 8.257 -3.716 1.00 96.69 293 MET A C 1
ATOM 2360 O O . MET A 1 293 ? 4.637 7.561 -2.720 1.00 96.69 293 MET A O 1
ATOM 2364 N N . THR A 1 294 ? 3.812 8.585 -4.540 1.00 97.69 294 THR A N 1
ATOM 2365 C CA . THR A 1 294 ? 2.416 8.168 -4.335 1.00 97.69 294 THR A CA 1
ATOM 2366 C C . THR A 1 294 ? 2.291 6.650 -4.335 1.00 97.69 294 THR A C 1
ATOM 2368 O O . THR A 1 294 ? 1.626 6.102 -3.460 1.00 97.69 294 THR A O 1
ATOM 2371 N N . GLY A 1 295 ? 2.972 5.972 -5.266 1.00 96.19 295 GLY A N 1
ATOM 2372 C CA . GLY A 1 295 ? 3.054 4.515 -5.304 1.00 96.19 295 GLY A CA 1
ATOM 2373 C C . GLY A 1 295 ? 3.554 3.942 -3.980 1.00 96.19 295 GLY A C 1
ATOM 2374 O O . GLY A 1 295 ? 2.903 3.064 -3.423 1.00 96.19 295 GLY A O 1
ATOM 2375 N N . GLY A 1 296 ? 4.637 4.499 -3.429 1.00 94.94 296 GLY A N 1
ATOM 2376 C CA . GLY A 1 296 ? 5.190 4.054 -2.147 1.00 94.94 296 GLY A CA 1
ATOM 2377 C C . GLY A 1 296 ? 4.232 4.244 -0.968 1.00 94.94 296 GLY A C 1
ATOM 2378 O O . GLY A 1 296 ? 4.100 3.352 -0.139 1.00 94.94 296 GLY A O 1
ATOM 2379 N N . PHE A 1 297 ? 3.515 5.370 -0.909 1.00 96.88 297 PHE A N 1
ATOM 2380 C CA . PHE A 1 297 ? 2.536 5.627 0.157 1.00 96.88 297 PHE A CA 1
ATOM 2381 C C . PHE A 1 297 ? 1.256 4.791 0.025 1.00 96.88 297 PHE A C 1
ATOM 2383 O O . PHE A 1 297 ? 0.589 4.504 1.017 1.00 96.88 297 PHE A O 1
ATOM 2390 N N . SER A 1 298 ? 0.881 4.419 -1.196 1.00 96.50 298 SER A N 1
ATOM 2391 C CA . SER A 1 298 ? -0.357 3.683 -1.477 1.00 96.50 298 SER A CA 1
ATOM 2392 C C . SER A 1 298 ? -0.273 2.175 -1.232 1.00 96.50 298 SER A C 1
ATOM 2394 O O . SER A 1 298 ? -1.297 1.496 -1.286 1.00 96.50 298 SER A O 1
ATOM 2396 N N . THR A 1 299 ? 0.927 1.640 -1.005 1.00 94.88 299 THR A N 1
ATOM 2397 C CA . THR A 1 299 ? 1.163 0.207 -0.824 1.00 94.88 299 THR A CA 1
ATOM 2398 C C . THR A 1 299 ? 1.911 -0.072 0.475 1.00 94.88 299 THR A C 1
ATOM 2400 O O . THR A 1 299 ? 2.360 0.837 1.175 1.00 94.88 299 THR A O 1
ATOM 2403 N N . ILE A 1 300 ? 2.013 -1.357 0.806 1.00 92.38 300 ILE A N 1
ATOM 2404 C CA . ILE A 1 300 ? 2.836 -1.872 1.896 1.00 92.38 300 ILE A CA 1
ATOM 2405 C C . ILE A 1 300 ? 3.919 -2.776 1.313 1.00 92.38 300 ILE A C 1
ATOM 2407 O O . ILE A 1 300 ? 3.728 -3.393 0.267 1.00 92.38 300 ILE A O 1
ATOM 2411 N N . ALA A 1 301 ? 5.049 -2.878 2.004 1.00 88.19 301 ALA A N 1
ATOM 2412 C CA . ALA A 1 301 ? 6.087 -3.836 1.652 1.00 88.19 301 ALA A CA 1
ATOM 2413 C C . ALA A 1 301 ? 5.632 -5.253 2.016 1.00 88.19 301 ALA A C 1
ATOM 2415 O O . ALA A 1 301 ? 5.012 -5.462 3.061 1.00 88.19 301 ALA A O 1
ATOM 2416 N N . GLY A 1 302 ? 6.042 -6.253 1.238 1.00 83.00 302 GLY A N 1
ATOM 2417 C CA . GLY A 1 302 ? 5.816 -7.649 1.610 1.00 83.00 302 GLY A CA 1
ATOM 2418 C C . GLY A 1 302 ? 6.480 -8.018 2.947 1.00 83.00 302 GLY A C 1
ATOM 2419 O O . GLY A 1 302 ? 5.995 -8.888 3.662 1.00 83.00 302 GLY A O 1
ATOM 2420 N N . SER A 1 303 ? 7.545 -7.307 3.339 1.00 77.75 303 SER A N 1
ATOM 2421 C CA . SER A 1 303 ? 8.228 -7.529 4.618 1.00 77.75 303 SER A CA 1
ATOM 2422 C C . SER A 1 303 ? 7.365 -7.182 5.830 1.00 77.75 303 SER A C 1
ATOM 2424 O O . SER A 1 303 ? 7.430 -7.879 6.838 1.00 77.75 303 SER A O 1
ATOM 2426 N N . VAL A 1 304 ? 6.515 -6.157 5.725 1.00 85.00 304 VAL A N 1
ATOM 2427 C CA . VAL A 1 304 ? 5.571 -5.771 6.787 1.00 85.00 304 VAL A CA 1
ATOM 2428 C C . VAL A 1 304 ? 4.201 -6.426 6.619 1.00 85.00 304 VAL A C 1
ATOM 2430 O O . VAL A 1 304 ? 3.473 -6.565 7.596 1.00 85.00 304 VAL A O 1
ATOM 2433 N N . LEU A 1 305 ? 3.860 -6.889 5.411 1.00 86.69 305 LEU A N 1
ATOM 2434 C CA . LEU A 1 305 ? 2.644 -7.661 5.148 1.00 86.69 305 LEU A CA 1
ATOM 2435 C C . LEU A 1 305 ? 2.523 -8.837 6.124 1.00 86.69 305 LEU A C 1
ATOM 2437 O O . LEU A 1 305 ? 1.477 -9.029 6.739 1.00 86.69 305 LEU A O 1
ATOM 2441 N N . GLY A 1 306 ? 3.616 -9.582 6.313 1.00 81.19 306 GLY A N 1
ATOM 2442 C CA . GLY A 1 306 ? 3.624 -10.710 7.237 1.00 81.19 306 GLY A CA 1
ATOM 2443 C C . GLY A 1 306 ? 3.435 -10.324 8.702 1.00 81.19 306 GLY A C 1
ATOM 2444 O O . GLY A 1 306 ? 2.854 -11.093 9.466 1.00 81.19 306 GLY A O 1
ATOM 2445 N N . ALA A 1 307 ? 3.841 -9.111 9.084 1.00 85.44 307 ALA A N 1
ATOM 2446 C CA . ALA A 1 307 ? 3.575 -8.590 10.415 1.00 85.44 307 ALA A CA 1
ATOM 2447 C C . ALA A 1 307 ? 2.073 -8.354 10.639 1.00 85.44 307 ALA A C 1
ATOM 2449 O O . ALA A 1 307 ? 1.537 -8.755 11.669 1.00 85.44 307 ALA A O 1
ATOM 2450 N N . PHE A 1 308 ? 1.365 -7.783 9.663 1.00 89.69 308 PHE A N 1
ATOM 2451 C CA . PHE A 1 308 ? -0.081 -7.558 9.782 1.00 89.69 308 PHE A CA 1
ATOM 2452 C C . PHE A 1 308 ? -0.876 -8.865 9.774 1.00 89.69 308 PHE A C 1
ATOM 2454 O O . PHE A 1 308 ? -1.809 -9.013 10.560 1.00 89.69 308 PHE A O 1
ATOM 2461 N N . ILE A 1 309 ? -0.450 -9.843 8.969 1.00 89.56 309 ILE A N 1
ATOM 2462 C CA . ILE A 1 309 ? -1.015 -11.199 8.995 1.00 89.56 309 ILE A CA 1
ATOM 2463 C C . ILE A 1 309 ? -0.853 -11.813 10.389 1.00 89.56 309 ILE A C 1
ATOM 2465 O O . ILE A 1 309 ? -1.806 -12.348 10.947 1.00 89.56 309 ILE A O 1
ATOM 2469 N N . SER A 1 310 ? 0.322 -11.663 11.010 1.00 85.19 310 SER A N 1
ATOM 2470 C CA . SER A 1 310 ? 0.558 -12.183 12.362 1.00 85.19 310 SER A CA 1
ATOM 2471 C C . SER A 1 310 ? -0.291 -11.509 13.448 1.00 85.19 310 SER A C 1
ATOM 2473 O O . SER A 1 310 ? -0.526 -12.114 14.489 1.00 85.19 310 SER A O 1
ATOM 2475 N N . PHE A 1 311 ? -0.800 -10.294 13.215 1.00 86.88 311 PHE A N 1
ATOM 2476 C CA . PHE A 1 311 ? -1.774 -9.671 14.114 1.00 86.88 311 PHE A CA 1
ATOM 2477 C C . PHE A 1 311 ? -3.176 -10.292 14.016 1.00 86.88 311 PHE A C 1
ATOM 2479 O O . PHE A 1 311 ? -3.986 -10.066 14.909 1.00 86.88 311 PHE A O 1
ATOM 2486 N N . GLY A 1 312 ? -3.466 -11.088 12.984 1.00 86.31 312 GLY A N 1
ATOM 2487 C CA . GLY A 1 312 ? -4.789 -11.667 12.730 1.00 86.31 312 GLY A CA 1
ATOM 2488 C C . GLY A 1 312 ? -5.567 -10.957 11.621 1.00 86.31 312 GLY A C 1
ATOM 2489 O O . GLY A 1 312 ? -6.775 -11.136 11.504 1.00 86.31 312 GLY A O 1
ATOM 2490 N N . VAL A 1 313 ? -4.899 -10.133 10.808 1.00 90.62 313 VAL A N 1
ATOM 2491 C CA . VAL A 1 313 ? -5.508 -9.535 9.615 1.00 90.62 313 VAL A CA 1
ATOM 2492 C C . VAL A 1 313 ? -5.467 -10.548 8.474 1.00 90.62 313 VAL A C 1
ATOM 2494 O O . VAL A 1 313 ? -4.427 -11.144 8.202 1.00 90.62 313 VAL A O 1
ATOM 2497 N N . GLU A 1 314 ? -6.585 -10.717 7.775 1.00 88.31 314 GLU A N 1
ATOM 2498 C CA . GLU A 1 314 ? -6.716 -11.718 6.718 1.00 88.31 314 GLU A CA 1
ATOM 2499 C C . GLU A 1 314 ? -5.705 -11.508 5.572 1.00 88.31 314 GLU A C 1
ATOM 2501 O O . GLU A 1 314 ? -5.707 -10.480 4.881 1.00 88.31 314 GLU A O 1
ATOM 2506 N N . ALA A 1 315 ? -4.861 -12.519 5.334 1.00 89.56 315 ALA A N 1
ATOM 2507 C CA . ALA A 1 315 ? -3.817 -12.481 4.311 1.00 89.56 315 ALA A CA 1
ATOM 2508 C C . ALA A 1 315 ? -4.382 -12.294 2.895 1.00 89.56 315 ALA A C 1
ATOM 2510 O O . ALA A 1 315 ? -3.800 -11.569 2.084 1.00 89.56 315 ALA A O 1
ATOM 2511 N N . SER A 1 316 ? -5.537 -12.907 2.607 1.00 89.38 316 SER A N 1
ATOM 2512 C CA . SER A 1 316 ? -6.204 -12.836 1.300 1.00 89.38 316 SER A CA 1
ATOM 2513 C C . SER A 1 316 ? -6.523 -11.378 0.917 1.00 89.38 316 SER A C 1
ATOM 2515 O O . SER A 1 316 ? -6.249 -10.926 -0.201 1.00 89.38 316 SER A O 1
ATOM 2517 N N . HIS A 1 317 ? -7.036 -10.609 1.881 1.00 91.44 317 HIS A N 1
ATOM 2518 C CA . HIS A 1 317 ? -7.429 -9.220 1.708 1.00 91.44 317 HIS A CA 1
ATOM 2519 C C . HIS A 1 317 ? -6.224 -8.293 1.594 1.00 91.44 317 HIS A C 1
ATOM 2521 O O . HIS A 1 317 ? -6.209 -7.445 0.704 1.00 91.44 317 HIS A O 1
ATOM 2527 N N . LEU A 1 318 ? -5.192 -8.484 2.420 1.00 92.19 318 LEU A N 1
ATOM 2528 C CA . LEU A 1 318 ? -3.975 -7.679 2.332 1.00 92.19 318 LEU A CA 1
ATOM 2529 C C . LEU A 1 318 ? -3.239 -7.883 1.000 1.00 92.19 318 LEU A C 1
ATOM 2531 O O . LEU A 1 318 ? -2.864 -6.907 0.355 1.00 92.19 318 LEU A O 1
ATOM 2535 N N . LEU A 1 319 ? -3.094 -9.133 0.542 1.00 90.94 319 LEU A N 1
ATOM 2536 C CA . LEU A 1 319 ? -2.481 -9.445 -0.755 1.00 90.94 319 LEU A CA 1
ATOM 2537 C C . LEU A 1 319 ? -3.249 -8.799 -1.914 1.00 90.94 319 LEU A C 1
ATOM 2539 O O . LEU A 1 319 ? -2.654 -8.212 -2.821 1.00 90.94 319 LEU A O 1
ATOM 2543 N N . THR A 1 320 ? -4.579 -8.884 -1.872 1.00 91.88 320 THR A N 1
ATOM 2544 C CA . THR A 1 320 ? -5.448 -8.281 -2.888 1.00 91.88 320 THR A CA 1
ATOM 2545 C C . THR A 1 320 ? -5.325 -6.757 -2.886 1.00 91.88 320 THR A C 1
ATOM 2547 O O . THR A 1 320 ? -5.178 -6.151 -3.951 1.00 91.88 320 THR A O 1
ATOM 2550 N N . ALA A 1 321 ? -5.316 -6.137 -1.703 1.00 93.56 321 ALA A N 1
ATOM 2551 C CA . ALA A 1 321 ? -5.150 -4.699 -1.544 1.00 93.56 321 ALA A CA 1
ATOM 2552 C C . ALA A 1 321 ? -3.807 -4.215 -2.115 1.00 93.56 321 ALA A C 1
ATOM 2554 O O . ALA A 1 321 ? -3.798 -3.273 -2.907 1.00 93.56 321 ALA A O 1
ATOM 2555 N N . SER A 1 322 ? -2.692 -4.898 -1.817 1.00 92.44 322 SER A N 1
ATOM 2556 C CA . SER A 1 322 ? -1.367 -4.548 -2.351 1.00 92.44 322 SER A CA 1
ATOM 2557 C C . SER A 1 322 ? -1.335 -4.524 -3.883 1.00 92.44 322 SER A C 1
ATOM 2559 O O . SER A 1 322 ? -0.799 -3.585 -4.471 1.00 92.44 322 SER A O 1
ATOM 2561 N N . VAL A 1 323 ? -1.945 -5.517 -4.545 1.00 91.94 323 VAL A N 1
ATOM 2562 C CA . VAL A 1 323 ? -1.995 -5.589 -6.017 1.00 91.94 323 VAL A CA 1
ATOM 2563 C C . VAL A 1 323 ? -2.901 -4.503 -6.604 1.00 91.94 323 VAL A C 1
ATOM 2565 O O . VAL A 1 323 ? -2.536 -3.866 -7.592 1.00 91.94 323 VAL A O 1
ATOM 2568 N N . MET A 1 324 ? -4.069 -4.261 -6.001 1.00 94.00 324 MET A N 1
ATOM 2569 C CA . MET A 1 324 ? -5.019 -3.241 -6.463 1.00 94.00 324 MET A CA 1
ATOM 2570 C C . MET A 1 324 ? -4.487 -1.813 -6.294 1.00 94.00 324 MET A C 1
ATOM 2572 O O . MET A 1 324 ? -4.794 -0.942 -7.112 1.00 94.00 324 MET A O 1
ATOM 2576 N N . SER A 1 325 ? -3.664 -1.570 -5.272 1.00 94.94 325 SER A N 1
ATOM 2577 C CA . SER A 1 325 ? -3.105 -0.248 -4.996 1.00 94.94 325 SER A CA 1
ATOM 2578 C C . SER A 1 325 ? -2.140 0.244 -6.078 1.00 94.94 325 SER A C 1
ATOM 2580 O O . SER A 1 325 ? -2.069 1.448 -6.309 1.00 94.94 325 SER A O 1
ATOM 2582 N N . ALA A 1 326 ? -1.448 -0.637 -6.810 1.00 94.25 326 ALA A N 1
ATOM 2583 C CA . ALA A 1 326 ? -0.527 -0.220 -7.872 1.00 94.25 326 ALA A CA 1
ATOM 2584 C C . ALA A 1 326 ? -1.211 0.597 -8.994 1.00 94.25 326 ALA A C 1
ATOM 2586 O O . ALA A 1 326 ? -0.834 1.758 -9.188 1.00 94.25 326 ALA A O 1
ATOM 2587 N N . PRO A 1 327 ? -2.248 0.093 -9.696 1.00 95.12 327 PRO A N 1
ATOM 2588 C CA . PRO A 1 327 ? -2.975 0.894 -10.682 1.00 95.12 327 PRO A CA 1
ATOM 2589 C C . PRO A 1 327 ? -3.767 2.054 -10.051 1.00 95.12 327 PRO A C 1
ATOM 2591 O O . PRO A 1 327 ? -3.894 3.108 -10.679 1.00 95.12 327 PRO A O 1
ATOM 2594 N N . ALA A 1 328 ? -4.261 1.912 -8.813 1.00 96.50 328 ALA A N 1
ATOM 2595 C CA . ALA A 1 328 ? -4.944 2.998 -8.103 1.00 96.50 328 ALA A CA 1
ATOM 2596 C C . ALA A 1 328 ? -4.009 4.194 -7.842 1.00 96.50 328 ALA A C 1
ATOM 2598 O O . ALA A 1 328 ? -4.388 5.349 -8.050 1.00 96.50 328 ALA A O 1
ATOM 2599 N N . SER A 1 329 ? -2.762 3.917 -7.458 1.00 96.69 329 SER A N 1
ATOM 2600 C CA . SER A 1 329 ? -1.744 4.928 -7.178 1.00 96.69 329 SER A CA 1
ATOM 2601 C C . SER A 1 329 ? -1.381 5.744 -8.411 1.00 96.69 329 SER A C 1
ATOM 2603 O O . SER A 1 329 ? -1.341 6.969 -8.339 1.00 96.69 329 SER A O 1
ATOM 2605 N N . LEU A 1 330 ? -1.207 5.094 -9.566 1.00 96.62 330 LEU A N 1
ATOM 2606 C CA . LEU A 1 330 ? -0.928 5.771 -10.830 1.00 96.62 330 LEU A CA 1
ATOM 2607 C C . LEU A 1 330 ? -2.129 6.601 -11.302 1.00 96.62 330 LEU A C 1
ATOM 2609 O O . LEU A 1 330 ? -1.942 7.727 -11.768 1.00 96.62 330 LEU A O 1
ATOM 2613 N N . ALA A 1 331 ? -3.356 6.086 -11.146 1.00 96.31 331 ALA A N 1
ATOM 2614 C CA . ALA A 1 331 ? -4.570 6.831 -11.476 1.00 96.31 331 ALA A CA 1
ATOM 2615 C C . ALA A 1 331 ? -4.660 8.139 -10.686 1.00 96.31 331 ALA A C 1
ATOM 2617 O O . ALA A 1 331 ? -4.878 9.201 -11.273 1.00 96.31 331 ALA A O 1
ATOM 2618 N N . ILE A 1 332 ? -4.461 8.081 -9.368 1.00 97.00 332 ILE A N 1
ATOM 2619 C CA . ILE A 1 332 ? -4.589 9.259 -8.508 1.00 97.00 332 ILE A CA 1
ATOM 2620 C C . ILE A 1 332 ? -3.383 10.177 -8.607 1.00 97.00 332 ILE A C 1
ATOM 2622 O O . ILE A 1 332 ? -3.577 11.387 -8.719 1.00 97.00 332 ILE A O 1
ATOM 2626 N N . ALA A 1 333 ? -2.165 9.643 -8.691 1.00 97.19 333 ALA A N 1
ATOM 2627 C CA . ALA A 1 333 ? -0.972 10.455 -8.891 1.00 97.19 333 ALA A CA 1
ATOM 2628 C C . ALA A 1 333 ? -1.088 11.327 -10.147 1.00 97.19 333 ALA A C 1
ATOM 2630 O O . ALA A 1 333 ? -0.961 12.549 -10.079 1.00 97.19 333 ALA A O 1
ATOM 2631 N N . LYS A 1 334 ? -1.437 10.718 -11.288 1.00 96.19 334 LYS A N 1
ATOM 2632 C CA . LYS A 1 334 ? -1.582 11.434 -12.565 1.00 96.19 334 LYS A CA 1
ATOM 2633 C C . LYS A 1 334 ? -2.842 12.287 -12.667 1.00 96.19 334 LYS A C 1
ATOM 2635 O O . LYS A 1 334 ? -2.933 13.106 -13.581 1.00 96.19 334 LYS A O 1
ATOM 2640 N N . THR A 1 335 ? -3.793 12.123 -11.754 1.00 95.88 335 THR A N 1
ATOM 2641 C CA . THR A 1 335 ? -4.956 13.013 -11.641 1.00 95.88 335 THR A CA 1
ATOM 2642 C C . THR A 1 335 ? -4.619 14.235 -10.793 1.00 95.88 335 THR A C 1
ATOM 2644 O O . THR A 1 335 ? -4.912 15.363 -11.186 1.00 95.88 335 THR A O 1
ATOM 2647 N N . PHE A 1 336 ? -3.951 14.032 -9.658 1.00 96.75 336 PHE A N 1
ATOM 2648 C CA . PHE A 1 336 ? -3.638 15.088 -8.701 1.00 96.75 336 PHE A CA 1
ATOM 2649 C C . PHE A 1 336 ? -2.445 15.955 -9.126 1.00 96.75 336 PHE A C 1
ATOM 2651 O O . PHE A 1 336 ? -2.441 17.172 -8.906 1.00 96.75 336 PHE A O 1
ATOM 2658 N N . TRP A 1 337 ? -1.456 15.348 -9.787 1.00 96.44 337 TRP A N 1
ATOM 2659 C CA . TRP A 1 337 ? -0.325 16.033 -10.410 1.00 96.44 337 TRP A CA 1
ATOM 2660 C C . TRP A 1 337 ? -0.070 15.498 -11.833 1.00 96.44 337 TRP A C 1
ATOM 2662 O O . TRP A 1 337 ? 0.811 14.660 -12.045 1.00 96.44 337 TRP A O 1
ATOM 2672 N N . PRO A 1 338 ? -0.842 15.964 -12.834 1.00 94.50 338 PRO A N 1
ATOM 2673 C CA . PRO A 1 338 ? -0.739 15.470 -14.205 1.00 94.50 338 PRO A CA 1
ATOM 2674 C C . PRO A 1 338 ? 0.607 15.761 -14.870 1.00 94.50 338 PRO A C 1
ATOM 2676 O O . PRO A 1 338 ? 1.278 16.744 -14.551 1.00 94.50 338 PRO A O 1
ATOM 2679 N N . GLU A 1 339 ? 0.969 14.918 -15.837 1.00 93.94 339 GLU A N 1
ATOM 2680 C CA . GLU A 1 339 ? 2.184 15.075 -16.636 1.00 93.94 339 GLU A CA 1
ATOM 2681 C C . GLU A 1 339 ? 2.067 16.288 -17.570 1.00 93.94 339 GLU A C 1
ATOM 2683 O O . GLU A 1 339 ? 1.155 16.369 -18.396 1.00 93.94 339 GLU A O 1
ATOM 2688 N N . THR A 1 340 ? 2.995 17.236 -17.448 1.00 91.19 340 THR A N 1
ATOM 2689 C CA . THR A 1 340 ? 3.071 18.425 -18.316 1.00 91.19 340 THR A CA 1
ATOM 2690 C C . THR A 1 340 ? 4.320 18.454 -19.184 1.00 91.19 340 THR A C 1
ATOM 2692 O O . THR A 1 340 ? 4.358 19.188 -20.169 1.00 91.19 340 THR A O 1
ATOM 2695 N N . GLU A 1 341 ? 5.334 17.675 -18.820 1.00 89.44 341 GLU A N 1
ATOM 2696 C CA . GLU A 1 341 ? 6.623 17.61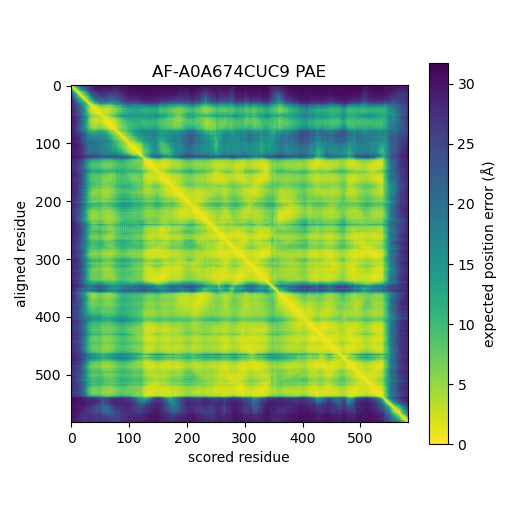0 -19.498 1.00 89.44 341 GLU A CA 1
ATOM 2697 C C . GLU A 1 341 ? 6.729 16.329 -20.331 1.00 89.44 341 GLU A C 1
ATOM 2699 O O . GLU A 1 341 ? 5.925 15.408 -20.202 1.00 89.44 341 GLU A O 1
ATOM 2704 N N . ILE A 1 342 ? 7.716 16.269 -21.226 1.00 85.81 342 ILE A N 1
ATOM 2705 C CA . ILE A 1 342 ? 7.976 15.063 -22.016 1.00 85.81 342 ILE A CA 1
ATOM 2706 C C . ILE A 1 342 ? 8.896 14.148 -21.193 1.00 85.81 342 ILE A C 1
ATOM 2708 O O . ILE A 1 342 ? 10.024 14.558 -20.897 1.00 85.81 342 ILE A O 1
ATOM 2712 N N . PRO A 1 343 ? 8.478 12.910 -20.864 1.00 83.94 343 PRO A N 1
ATOM 2713 C CA . PRO A 1 343 ? 9.323 11.966 -20.142 1.00 83.94 343 PRO A CA 1
ATOM 2714 C C . PRO A 1 343 ? 10.630 11.699 -20.893 1.00 83.94 343 PRO A C 1
ATOM 2716 O O . PRO A 1 343 ? 10.629 11.325 -22.070 1.00 83.94 343 PRO A O 1
ATOM 2719 N N . LYS A 1 344 ? 11.767 11.863 -20.207 1.00 79.94 344 LYS A N 1
ATOM 2720 C CA . LYS A 1 344 ? 13.102 11.664 -20.806 1.00 79.94 344 LYS A CA 1
ATOM 2721 C C . LYS A 1 344 ? 13.396 10.190 -21.088 1.00 79.94 344 LYS A C 1
ATOM 2723 O O . LYS A 1 344 ? 14.140 9.864 -22.017 1.00 79.94 344 LYS A O 1
ATOM 2728 N N . VAL A 1 345 ? 12.791 9.295 -20.308 1.00 76.00 345 VAL A N 1
ATOM 2729 C CA . VAL A 1 345 ? 12.944 7.845 -20.430 1.00 76.00 345 VAL A CA 1
ATOM 2730 C C . VAL A 1 345 ? 11.713 7.267 -21.115 1.00 76.00 345 VAL A C 1
ATOM 2732 O O . VAL A 1 345 ? 10.622 7.223 -20.556 1.00 76.00 345 VAL A O 1
ATOM 2735 N N . THR A 1 346 ? 11.885 6.821 -22.358 1.00 67.56 346 THR A N 1
ATOM 2736 C CA . THR A 1 346 ? 10.798 6.266 -23.173 1.00 67.56 346 THR A CA 1
ATOM 2737 C C . THR A 1 346 ? 10.967 4.768 -23.386 1.00 67.56 346 THR A C 1
ATOM 2739 O O . THR A 1 346 ? 12.083 4.248 -23.422 1.00 67.56 346 THR A O 1
ATOM 2742 N N . ALA A 1 347 ? 9.843 4.079 -23.605 1.00 59.78 347 ALA A N 1
ATOM 2743 C CA . ALA A 1 347 ? 9.775 2.630 -23.829 1.00 59.78 347 ALA A CA 1
ATOM 2744 C C . ALA A 1 347 ? 10.755 2.119 -24.902 1.00 59.78 347 ALA A C 1
ATOM 2746 O O . ALA A 1 347 ? 11.266 1.009 -24.807 1.00 59.78 347 ALA A O 1
ATOM 2747 N N . LYS A 1 348 ? 11.046 2.951 -25.912 1.00 51.16 348 LYS A N 1
ATOM 2748 C CA . LYS A 1 348 ? 11.912 2.613 -27.050 1.00 51.16 348 LYS A CA 1
ATOM 2749 C C . LYS A 1 348 ? 13.389 2.440 -26.683 1.00 51.16 348 LYS A C 1
ATOM 2751 O O . LYS A 1 348 ? 14.094 1.755 -27.411 1.00 51.16 348 LYS A O 1
ATOM 2756 N N . LYS A 1 349 ? 13.870 3.064 -25.599 1.00 52.59 349 LYS A N 1
ATOM 2757 C CA . LYS A 1 349 ? 15.291 2.996 -25.206 1.00 52.59 349 LYS A CA 1
ATOM 2758 C C . LYS A 1 349 ? 15.638 1.781 -24.340 1.00 52.59 349 LYS A C 1
ATOM 2760 O O . LYS A 1 349 ? 16.822 1.498 -24.193 1.00 52.59 349 LYS A O 1
ATOM 2765 N N . GLY A 1 350 ? 14.641 1.052 -23.829 1.00 56.84 350 GLY A N 1
ATOM 2766 C CA . GLY A 1 350 ? 14.842 -0.034 -22.867 1.00 56.84 350 GLY A CA 1
ATOM 2767 C C . GLY A 1 350 ? 15.379 0.479 -21.523 1.00 56.84 350 GLY A C 1
ATOM 2768 O O . GLY A 1 350 ? 16.219 1.375 -21.463 1.00 56.84 350 GLY A O 1
ATOM 2769 N N . LEU A 1 351 ? 14.881 -0.070 -20.417 1.00 66.06 351 LEU A N 1
ATOM 2770 C CA . LEU A 1 351 ? 15.404 0.254 -19.090 1.00 66.06 351 LEU A CA 1
ATOM 2771 C C . LEU A 1 351 ? 16.576 -0.678 -18.778 1.00 66.06 351 LEU A C 1
ATOM 2773 O O . LEU A 1 351 ? 16.415 -1.897 -18.747 1.00 66.06 351 LEU A O 1
ATOM 2777 N N . LYS A 1 352 ? 17.766 -0.102 -18.580 1.00 61.09 352 LYS A N 1
ATOM 2778 C CA . LYS A 1 352 ? 18.917 -0.828 -18.040 1.00 61.09 352 LYS A CA 1
ATOM 2779 C C . LYS A 1 352 ? 18.763 -0.858 -16.533 1.00 61.09 352 LYS A C 1
ATOM 2781 O O . LYS A 1 352 ? 18.736 0.187 -15.889 1.00 61.09 352 LYS A O 1
ATOM 2786 N N . LEU A 1 353 ? 18.645 -2.058 -15.996 1.00 63.75 353 LEU A N 1
ATOM 2787 C CA . LEU A 1 353 ? 18.506 -2.264 -14.568 1.00 63.75 353 LEU A CA 1
ATOM 2788 C C . LEU A 1 353 ? 19.843 -2.640 -13.984 1.00 63.75 353 LEU A C 1
ATOM 2790 O O . LEU A 1 353 ? 20.602 -3.392 -14.596 1.00 63.75 353 LEU A O 1
ATOM 2794 N N . ASP A 1 354 ? 20.097 -2.124 -12.791 1.00 57.56 354 ASP A N 1
ATOM 2795 C CA . ASP A 1 354 ? 21.224 -2.570 -11.996 1.00 57.56 354 ASP A CA 1
ATOM 2796 C C . ASP A 1 354 ? 20.872 -3.976 -11.489 1.00 57.56 354 ASP A C 1
ATOM 2798 O O . ASP A 1 354 ? 19.965 -4.160 -10.674 1.00 57.56 354 ASP A O 1
ATOM 2802 N N . THR A 1 355 ? 21.504 -5.004 -12.054 1.00 55.78 355 THR A N 1
ATOM 2803 C CA . THR A 1 355 ? 21.405 -6.362 -11.513 1.00 55.78 355 THR A CA 1
ATOM 2804 C C . THR A 1 355 ? 22.103 -6.366 -10.159 1.00 55.78 355 THR A C 1
ATOM 2806 O O . THR A 1 355 ? 23.214 -5.848 -10.054 1.00 55.78 355 THR A O 1
ATOM 2809 N N . GLY A 1 356 ? 21.446 -6.900 -9.123 1.00 59.09 356 GLY A N 1
ATOM 2810 C CA . GLY A 1 356 ? 21.961 -6.890 -7.753 1.00 59.09 356 GLY A CA 1
ATOM 2811 C C . GLY A 1 356 ? 23.432 -7.313 -7.684 1.00 59.09 356 GLY A C 1
ATOM 2812 O O . GLY A 1 356 ? 23.843 -8.254 -8.355 1.00 59.09 356 GLY A O 1
ATOM 2813 N N . LYS A 1 357 ? 24.224 -6.595 -6.883 1.00 65.06 357 LYS A N 1
ATOM 2814 C CA . LYS A 1 357 ? 25.691 -6.730 -6.835 1.00 65.06 357 LYS A CA 1
ATOM 2815 C C . LYS A 1 357 ? 26.193 -7.991 -6.123 1.00 65.06 357 LYS A C 1
ATOM 2817 O O . LYS A 1 357 ? 27.399 -8.190 -6.061 1.00 65.06 357 LYS A O 1
ATOM 2822 N N . SER A 1 358 ? 25.297 -8.801 -5.561 1.00 76.19 358 SER A N 1
ATOM 2823 C CA . SER A 1 358 ? 25.666 -10.004 -4.816 1.00 76.19 358 SER A CA 1
ATOM 2824 C C . SER A 1 358 ? 26.281 -11.050 -5.743 1.00 76.19 358 SER A C 1
ATOM 2826 O O . SER A 1 358 ? 25.735 -11.339 -6.806 1.00 76.19 358 SER A O 1
ATOM 2828 N N . SER A 1 359 ? 27.393 -11.644 -5.320 1.00 83.50 359 SER A N 1
ATOM 2829 C CA . SER A 1 359 ? 28.155 -12.629 -6.097 1.00 83.50 359 SER A CA 1
ATOM 2830 C C . SER A 1 359 ? 27.463 -13.990 -6.150 1.00 83.50 359 SER A C 1
ATOM 2832 O O . SER A 1 359 ? 27.612 -14.733 -7.117 1.00 83.50 359 SER A O 1
ATOM 2834 N N . ASN A 1 360 ? 26.743 -14.349 -5.087 1.00 89.06 360 ASN A N 1
ATOM 2835 C CA . ASN A 1 360 ? 26.066 -15.633 -4.950 1.00 89.06 360 ASN A CA 1
ATOM 2836 C C . ASN A 1 360 ? 24.789 -15.519 -4.100 1.00 89.06 360 ASN A C 1
ATOM 2838 O O . ASN A 1 360 ? 24.533 -14.507 -3.442 1.00 89.06 360 ASN A O 1
ATOM 2842 N N . LEU A 1 361 ? 24.001 -16.597 -4.095 1.00 88.50 361 LEU A N 1
ATOM 2843 C CA . LEU A 1 361 ? 22.711 -16.667 -3.406 1.00 88.50 361 LEU A CA 1
ATOM 2844 C C . LEU A 1 361 ? 22.820 -16.442 -1.892 1.00 88.50 361 LEU A C 1
ATOM 2846 O O . LEU A 1 361 ? 21.956 -15.796 -1.302 1.00 88.50 361 LEU A O 1
ATOM 2850 N N . LEU A 1 362 ? 23.877 -16.963 -1.263 1.00 90.38 362 LEU A N 1
ATOM 2851 C CA . LEU A 1 362 ? 24.086 -16.834 0.179 1.00 90.38 362 LEU A CA 1
ATOM 2852 C C . LEU A 1 362 ? 24.456 -15.397 0.558 1.00 90.38 362 LEU A C 1
ATOM 2854 O O . LEU A 1 362 ? 23.984 -14.884 1.566 1.00 90.38 362 LEU A O 1
ATOM 2858 N N . GLU A 1 363 ? 25.252 -14.724 -0.270 1.00 90.56 363 GLU A N 1
ATOM 2859 C CA . GLU A 1 363 ? 25.554 -13.305 -0.109 1.00 90.56 363 GLU A CA 1
ATOM 2860 C C . GLU A 1 363 ? 24.290 -12.455 -0.256 1.00 90.56 363 GLU A C 1
ATOM 2862 O O . GLU A 1 363 ? 24.063 -11.562 0.557 1.00 90.56 363 GLU A O 1
ATOM 2867 N N . ALA A 1 364 ? 23.429 -12.764 -1.231 1.00 88.00 364 ALA A N 1
ATOM 2868 C CA . ALA A 1 364 ? 22.142 -12.088 -1.378 1.00 88.00 364 ALA A CA 1
ATOM 2869 C C . ALA A 1 364 ? 21.252 -12.280 -0.139 1.00 88.00 364 ALA A C 1
ATOM 2871 O O . ALA A 1 364 ? 20.643 -11.317 0.332 1.00 88.00 364 ALA A O 1
ATOM 2872 N N . ALA A 1 365 ? 21.218 -13.491 0.425 1.00 90.56 365 ALA A N 1
ATOM 2873 C CA . ALA A 1 365 ? 20.495 -13.782 1.659 1.00 90.56 365 ALA A CA 1
ATOM 2874 C C . ALA A 1 365 ? 21.049 -12.967 2.843 1.00 90.56 365 ALA A C 1
ATOM 2876 O O . ALA A 1 365 ? 20.311 -12.228 3.495 1.00 90.56 365 ALA A O 1
ATOM 2877 N N . SER A 1 366 ? 22.362 -13.026 3.073 1.00 91.69 366 SER A N 1
ATOM 2878 C CA . SER A 1 366 ? 23.037 -12.295 4.153 1.00 91.69 366 SER A CA 1
ATOM 2879 C C . SER A 1 366 ? 22.884 -10.779 4.024 1.00 91.69 366 SER A C 1
ATOM 2881 O O . SER A 1 366 ? 22.681 -10.087 5.024 1.00 91.69 366 SER A O 1
ATOM 2883 N N . HIS A 1 367 ? 22.936 -10.249 2.800 1.00 87.94 367 HIS A N 1
ATOM 2884 C CA . HIS A 1 367 ? 22.685 -8.837 2.527 1.00 87.94 367 HIS A CA 1
ATOM 2885 C C . HIS A 1 367 ? 21.235 -8.449 2.849 1.00 87.94 367 HIS A C 1
ATOM 2887 O O . HIS A 1 367 ? 21.012 -7.431 3.501 1.00 87.94 367 HIS A O 1
ATOM 2893 N N . GLY A 1 368 ? 20.253 -9.271 2.458 1.00 85.25 368 GLY A N 1
ATOM 2894 C CA . GLY A 1 368 ? 18.841 -9.063 2.801 1.00 85.25 368 GLY A CA 1
ATOM 2895 C C . GLY A 1 368 ? 18.623 -9.016 4.314 1.00 85.25 368 GLY A C 1
ATOM 2896 O O . GLY A 1 368 ? 18.102 -8.027 4.834 1.00 85.25 368 GLY A O 1
ATOM 2897 N N . ALA A 1 369 ? 19.144 -10.011 5.037 1.00 90.12 369 ALA A N 1
ATOM 2898 C CA . ALA A 1 369 ? 19.100 -10.053 6.498 1.00 90.12 369 ALA A CA 1
ATOM 2899 C C . ALA A 1 369 ? 19.749 -8.808 7.130 1.00 90.12 369 ALA A C 1
ATOM 2901 O O . ALA A 1 369 ? 19.145 -8.156 7.980 1.00 90.12 369 ALA A O 1
ATOM 2902 N N . SER A 1 370 ? 20.937 -8.413 6.669 1.00 90.19 370 SER A N 1
ATOM 2903 C CA . SER A 1 370 ? 21.660 -7.252 7.209 1.00 90.19 370 SER A CA 1
ATOM 2904 C C . SER A 1 370 ? 20.938 -5.931 6.927 1.00 90.19 370 SER A C 1
ATOM 2906 O O . SER A 1 370 ? 20.842 -5.072 7.801 1.00 90.19 370 SER A O 1
ATOM 2908 N N . SER A 1 371 ? 20.367 -5.776 5.728 1.00 82.56 371 SER A N 1
ATOM 2909 C CA . SER A 1 371 ? 19.587 -4.589 5.356 1.00 82.56 371 SER A CA 1
ATOM 2910 C C . SER A 1 371 ? 18.329 -4.421 6.217 1.00 82.56 371 SER A C 1
ATOM 2912 O O . SER A 1 371 ? 17.908 -3.297 6.496 1.00 82.56 371 SER A O 1
ATOM 2914 N N . SER A 1 372 ? 17.772 -5.531 6.716 1.00 84.25 372 SER A N 1
ATOM 2915 C CA . SER A 1 372 ? 16.588 -5.517 7.574 1.00 84.25 372 SER A CA 1
ATOM 2916 C C . SER A 1 372 ? 16.851 -5.008 8.996 1.00 84.25 372 SER A C 1
ATOM 2918 O O . SER A 1 372 ? 15.897 -4.621 9.665 1.00 84.25 372 SER A O 1
ATOM 2920 N N . ILE A 1 373 ? 18.111 -4.932 9.453 1.00 88.75 373 ILE A N 1
ATOM 2921 C CA . ILE A 1 373 ? 18.456 -4.454 10.805 1.00 88.75 373 ILE A CA 1
ATOM 2922 C C . ILE A 1 373 ? 17.925 -3.034 11.019 1.00 88.75 373 ILE A C 1
ATOM 2924 O O . ILE A 1 373 ? 17.203 -2.773 11.979 1.00 88.75 373 ILE A O 1
ATOM 2928 N N . VAL A 1 374 ? 18.244 -2.121 10.096 1.00 83.50 374 VAL A N 1
ATOM 2929 C CA . VAL A 1 374 ? 17.799 -0.722 10.171 1.00 83.50 374 VAL A CA 1
ATOM 2930 C C . VAL A 1 374 ? 16.279 -0.633 10.033 1.00 83.50 374 VAL A C 1
ATOM 2932 O O . VAL A 1 374 ? 15.645 0.144 10.743 1.00 83.50 374 VAL A O 1
ATOM 2935 N N . LEU A 1 375 ? 15.679 -1.454 9.164 1.00 81.38 375 LEU A N 1
ATOM 2936 C CA . LEU A 1 375 ? 14.229 -1.501 8.974 1.00 81.38 375 LEU A CA 1
ATOM 2937 C C . LEU A 1 375 ? 13.504 -1.902 10.267 1.00 81.38 375 LEU A C 1
ATOM 2939 O O . LEU A 1 375 ? 12.618 -1.185 10.724 1.00 81.38 375 LEU A O 1
ATOM 2943 N N . VAL A 1 376 ? 13.909 -3.013 10.880 1.00 86.88 376 VAL A N 1
ATOM 2944 C CA . VAL A 1 376 ? 13.318 -3.538 12.116 1.00 86.88 376 VAL A CA 1
ATOM 2945 C C . VAL A 1 376 ? 13.545 -2.593 13.292 1.00 86.88 376 VAL A C 1
ATOM 2947 O O . VAL A 1 376 ? 12.606 -2.322 14.040 1.00 86.88 376 VAL A O 1
ATOM 2950 N N . ALA A 1 377 ? 14.756 -2.044 13.431 1.00 87.75 377 ALA A N 1
ATOM 2951 C CA . ALA A 1 377 ? 15.062 -1.064 14.468 1.00 87.75 377 ALA A CA 1
ATOM 2952 C C . ALA A 1 377 ? 14.176 0.185 14.337 1.00 87.75 377 ALA A C 1
ATOM 2954 O O . ALA A 1 377 ? 13.583 0.623 15.322 1.00 87.75 377 ALA A O 1
ATOM 2955 N N . ASN A 1 378 ? 14.014 0.712 13.119 1.00 81.88 378 ASN A N 1
ATOM 2956 C CA . ASN A 1 378 ? 13.144 1.859 12.867 1.00 81.88 378 ASN A CA 1
ATOM 2957 C C . ASN A 1 378 ? 11.676 1.547 13.183 1.00 81.88 378 ASN A C 1
ATOM 2959 O O . ASN A 1 378 ? 11.015 2.372 13.807 1.00 81.88 378 ASN A O 1
ATOM 2963 N N . ILE A 1 379 ? 11.163 0.369 12.805 1.00 82.44 379 ILE A N 1
ATOM 2964 C CA . ILE A 1 379 ? 9.788 -0.047 13.135 1.00 82.44 379 ILE A CA 1
ATOM 2965 C C . ILE A 1 379 ? 9.593 -0.084 14.657 1.00 82.44 379 ILE A C 1
ATOM 2967 O O . ILE A 1 379 ? 8.651 0.521 15.170 1.00 82.44 379 ILE A O 1
ATOM 2971 N N . ALA A 1 380 ? 10.493 -0.752 15.383 1.00 87.00 380 ALA A N 1
ATOM 2972 C CA . ALA A 1 380 ? 10.398 -0.901 16.832 1.00 87.00 380 ALA A CA 1
ATOM 2973 C C . ALA A 1 380 ? 10.446 0.452 17.558 1.00 87.00 380 ALA A C 1
ATOM 2975 O O . ALA A 1 380 ? 9.568 0.757 18.366 1.00 87.00 380 ALA A O 1
ATOM 2976 N N . VAL A 1 381 ? 11.439 1.289 17.240 1.00 87.06 381 VAL A N 1
ATOM 2977 C CA . VAL A 1 381 ? 11.627 2.596 17.888 1.00 87.06 381 VAL A CA 1
ATOM 2978 C C . VAL A 1 381 ? 10.471 3.544 17.566 1.00 87.06 381 VAL A C 1
ATOM 2980 O O . VAL A 1 381 ? 9.961 4.205 18.471 1.00 87.06 381 VAL A O 1
ATOM 2983 N N . ASN A 1 382 ? 10.000 3.572 16.314 1.00 80.62 382 ASN A N 1
ATOM 2984 C CA . ASN A 1 382 ? 8.858 4.404 15.934 1.00 80.62 382 ASN A CA 1
ATOM 2985 C C . ASN A 1 382 ? 7.578 3.979 16.660 1.00 80.62 382 ASN A C 1
ATOM 2987 O O . ASN A 1 382 ? 6.814 4.841 17.083 1.00 80.62 382 ASN A O 1
ATOM 2991 N N . LEU A 1 383 ? 7.337 2.677 16.848 1.00 80.94 383 LEU A N 1
ATOM 2992 C CA . LEU A 1 383 ? 6.165 2.212 17.593 1.00 80.94 383 LEU A CA 1
ATOM 2993 C C . LEU A 1 383 ? 6.220 2.589 19.068 1.00 80.94 383 LEU A C 1
ATOM 2995 O O . LEU A 1 383 ? 5.218 3.064 19.598 1.00 80.94 383 LEU A O 1
ATOM 2999 N N . ILE A 1 384 ? 7.381 2.444 19.711 1.00 87.50 384 ILE A N 1
ATOM 3000 C CA . ILE A 1 384 ? 7.577 2.884 21.098 1.00 87.50 384 ILE A CA 1
ATOM 3001 C C . ILE A 1 384 ? 7.284 4.385 21.214 1.00 87.50 384 ILE A C 1
ATOM 3003 O O . ILE A 1 384 ? 6.484 4.797 22.054 1.00 87.50 384 ILE A O 1
ATOM 3007 N N . ALA A 1 385 ? 7.882 5.197 20.339 1.00 86.31 385 ALA A N 1
ATOM 3008 C CA . ALA A 1 385 ? 7.716 6.645 20.360 1.00 86.31 385 ALA A CA 1
ATOM 3009 C C . ALA A 1 385 ? 6.262 7.070 20.100 1.00 86.31 385 ALA A C 1
ATOM 3011 O O . ALA A 1 385 ? 5.715 7.884 20.843 1.00 86.31 385 ALA A O 1
ATOM 3012 N N . PHE A 1 386 ? 5.612 6.514 19.074 1.00 82.56 386 PHE A N 1
ATOM 3013 C CA . PHE A 1 386 ? 4.267 6.930 18.683 1.00 82.56 386 PHE A CA 1
ATOM 3014 C C . PHE A 1 386 ? 3.170 6.413 19.611 1.00 82.56 386 PHE A C 1
ATOM 3016 O O . PHE A 1 386 ? 2.221 7.151 19.859 1.00 82.56 386 PHE A O 1
ATOM 3023 N N . LEU A 1 387 ? 3.294 5.209 20.178 1.00 85.44 387 LEU A N 1
ATOM 3024 C CA . LEU A 1 387 ? 2.343 4.738 21.190 1.00 85.44 387 LEU A CA 1
ATOM 3025 C C . LEU A 1 387 ? 2.458 5.551 22.485 1.00 85.44 387 LEU A C 1
ATOM 3027 O O . LEU A 1 387 ? 1.436 5.914 23.067 1.00 85.44 387 LEU A O 1
ATOM 3031 N N . ALA A 1 388 ? 3.681 5.900 22.902 1.00 90.06 388 ALA A N 1
ATOM 3032 C CA . ALA A 1 388 ? 3.894 6.794 24.037 1.00 90.06 388 ALA A CA 1
ATOM 3033 C C . ALA A 1 388 ? 3.328 8.197 23.764 1.00 90.06 388 ALA A C 1
ATOM 3035 O O . ALA A 1 388 ? 2.642 8.761 24.616 1.00 90.06 388 ALA A O 1
ATOM 3036 N N . LEU A 1 389 ? 3.547 8.737 22.559 1.00 88.00 389 LEU A N 1
ATOM 3037 C CA . LEU A 1 389 ? 2.993 10.027 22.149 1.00 88.00 389 LEU A CA 1
ATOM 3038 C C . LEU A 1 389 ? 1.461 9.998 22.090 1.00 88.00 389 LEU A C 1
ATOM 3040 O O . LEU A 1 389 ? 0.827 10.943 22.543 1.00 88.00 389 LEU A O 1
ATOM 3044 N N . LEU A 1 390 ? 0.854 8.921 21.585 1.00 86.38 390 LEU A N 1
ATOM 3045 C CA . LEU A 1 390 ? -0.598 8.746 21.576 1.00 86.38 390 LEU A CA 1
ATOM 3046 C C . LEU A 1 390 ? -1.164 8.707 23.001 1.00 86.38 390 LEU A C 1
ATOM 3048 O O . LEU A 1 390 ? -2.149 9.387 23.283 1.00 86.38 390 LEU A O 1
ATOM 3052 N N . ALA A 1 391 ? -0.538 7.955 23.910 1.00 90.31 391 ALA A N 1
ATOM 3053 C CA . ALA A 1 391 ? -0.939 7.915 25.315 1.00 90.31 391 ALA A CA 1
ATOM 3054 C C . ALA A 1 391 ? -0.816 9.298 25.978 1.00 90.31 391 ALA A C 1
ATOM 3056 O O . ALA A 1 391 ? -1.741 9.736 26.662 1.00 90.31 391 ALA A O 1
ATOM 3057 N N . PHE A 1 392 ? 0.280 10.014 25.712 1.00 93.50 392 PHE A N 1
ATOM 3058 C CA . PHE A 1 392 ? 0.479 11.386 26.170 1.00 93.50 392 PHE A CA 1
ATOM 3059 C C . PHE A 1 392 ? -0.590 12.339 25.621 1.00 93.50 392 PHE A C 1
ATOM 3061 O O . PHE A 1 392 ? -1.194 13.078 26.392 1.00 93.50 392 PHE A O 1
ATOM 3068 N N . LEU A 1 393 ? -0.876 12.296 24.316 1.00 91.94 393 LEU A N 1
ATOM 3069 C CA . LEU A 1 393 ? -1.900 13.130 23.681 1.00 91.94 393 LEU A CA 1
ATOM 3070 C C . LEU A 1 393 ? -3.294 12.829 24.229 1.00 91.94 393 LEU A C 1
ATOM 3072 O O . LEU A 1 393 ? -4.047 13.757 24.501 1.00 91.94 393 LEU A O 1
ATOM 3076 N N . ASN A 1 394 ? -3.634 11.556 24.435 1.00 91.81 394 ASN A N 1
ATOM 3077 C CA . ASN A 1 394 ? -4.896 11.169 25.060 1.00 91.81 394 ASN A CA 1
ATOM 3078 C C . ASN A 1 394 ? -4.994 11.690 26.499 1.00 91.81 394 ASN A C 1
ATOM 3080 O O . ASN A 1 394 ? -6.027 12.238 26.863 1.00 91.81 394 ASN A O 1
ATOM 3084 N N . GLY A 1 395 ? -3.926 11.582 27.295 1.00 93.94 395 GLY A N 1
ATOM 3085 C CA . GLY A 1 395 ? -3.891 12.125 28.656 1.00 93.94 395 GLY A CA 1
ATOM 3086 C C . GLY A 1 395 ? -3.989 13.654 28.694 1.00 93.94 395 GLY A C 1
ATOM 3087 O O . GLY A 1 395 ? -4.765 14.205 29.472 1.00 93.94 395 GLY A O 1
ATOM 3088 N N . ALA A 1 396 ? -3.261 14.347 27.816 1.00 94.69 396 ALA A N 1
ATOM 3089 C CA . ALA A 1 396 ? -3.287 15.804 27.703 1.00 94.69 396 ALA A CA 1
ATOM 3090 C C . ALA A 1 396 ? -4.654 16.323 27.231 1.00 94.69 396 ALA A C 1
ATOM 3092 O O . ALA A 1 396 ? -5.169 17.299 27.776 1.00 94.69 396 ALA A O 1
ATOM 3093 N N . LEU A 1 397 ? -5.270 15.655 26.252 1.00 94.62 397 LEU A N 1
ATOM 3094 C CA . LEU A 1 397 ? -6.616 15.980 25.783 1.00 94.62 397 LEU A CA 1
ATOM 3095 C C . LEU A 1 397 ? -7.682 15.640 26.818 1.00 94.62 397 LEU A C 1
ATOM 3097 O O . LEU A 1 397 ? -8.628 16.404 26.948 1.00 94.62 397 LEU A O 1
ATOM 3101 N N . SER A 1 398 ? -7.518 14.562 27.582 1.00 95.25 398 SER A N 1
ATOM 3102 C CA . SER A 1 398 ? -8.428 14.224 28.678 1.00 95.25 398 SER A CA 1
ATOM 3103 C C . SER A 1 398 ? -8.363 15.280 29.782 1.00 95.25 398 SER A C 1
ATOM 3105 O O . SER A 1 398 ? -9.403 15.752 30.238 1.00 95.25 398 SER A O 1
ATOM 3107 N N . TRP A 1 399 ? -7.159 15.746 30.142 1.00 95.31 399 TRP A N 1
ATOM 3108 C CA . TRP A 1 399 ? -6.968 16.868 31.068 1.00 95.31 399 TRP A CA 1
ATOM 3109 C C . TRP A 1 399 ? -7.625 18.159 30.559 1.00 95.31 399 TRP A C 1
ATOM 3111 O O . TRP A 1 399 ? -8.362 18.807 31.301 1.00 95.31 399 TRP A O 1
ATOM 3121 N N . LEU A 1 400 ? -7.422 18.505 29.285 1.00 94.81 400 LEU A N 1
ATOM 3122 C CA . LEU A 1 400 ? -8.040 19.681 28.669 1.00 94.81 400 LEU A CA 1
ATOM 3123 C C . LEU A 1 400 ? -9.565 19.537 28.579 1.00 94.81 400 LEU A C 1
ATOM 3125 O O . LEU A 1 400 ? -10.297 20.474 28.879 1.00 94.81 400 LEU A O 1
ATOM 3129 N N . GLY A 1 401 ? -10.058 18.357 28.214 1.00 93.94 401 GLY A N 1
ATOM 3130 C CA . GLY A 1 401 ? -11.480 18.034 28.163 1.00 93.94 401 GLY A CA 1
ATOM 3131 C C . GLY A 1 401 ? -12.134 18.109 29.538 1.00 93.94 401 GLY A C 1
ATOM 3132 O O . GLY A 1 401 ? -13.253 18.604 29.658 1.00 93.94 401 GLY A O 1
ATOM 3133 N N . ASN A 1 402 ? -11.417 17.722 30.595 1.00 95.19 402 ASN A N 1
ATOM 3134 C CA . ASN A 1 402 ? -11.878 17.864 31.972 1.00 95.19 402 ASN A CA 1
ATOM 3135 C C . ASN A 1 402 ? -12.131 19.336 32.352 1.00 95.19 402 ASN A C 1
ATOM 3137 O O . ASN A 1 402 ? -13.055 19.608 33.111 1.00 95.19 402 ASN A O 1
ATOM 3141 N N . MET A 1 403 ? -11.405 20.300 31.763 1.00 94.38 403 MET A N 1
ATOM 3142 C CA . MET A 1 403 ? -11.695 21.734 31.953 1.00 94.38 403 MET A CA 1
ATOM 3143 C C . MET A 1 403 ? -13.076 22.143 31.413 1.00 94.38 403 MET A C 1
ATOM 3145 O O . MET A 1 403 ? -13.643 23.131 31.872 1.00 94.38 403 MET A O 1
ATOM 3149 N N . PHE A 1 404 ? -13.629 21.379 30.468 1.00 95.00 404 PHE A N 1
ATOM 3150 C CA . PHE A 1 404 ? -14.955 21.579 29.876 1.00 95.00 404 PHE A CA 1
ATOM 3151 C C . PHE A 1 404 ? -15.982 20.530 30.343 1.00 95.00 404 PHE A C 1
ATOM 3153 O O . PHE A 1 404 ? -17.002 20.343 29.683 1.00 95.00 404 PHE A O 1
ATOM 3160 N N . ASN A 1 405 ? -15.731 19.826 31.458 1.00 93.94 405 ASN A N 1
ATOM 3161 C CA . ASN A 1 405 ? -16.554 18.708 31.953 1.00 93.94 405 ASN A CA 1
ATOM 3162 C C . ASN A 1 405 ? -16.728 17.550 30.945 1.00 93.94 405 ASN A C 1
ATOM 3164 O O . ASN A 1 405 ? -17.708 16.810 30.998 1.00 93.94 405 ASN A O 1
ATOM 3168 N N . TYR A 1 406 ? -15.764 17.366 30.038 1.00 92.81 406 TYR A N 1
ATOM 3169 C CA . TYR A 1 406 ? -15.735 16.282 29.056 1.00 92.81 406 TYR A CA 1
ATOM 3170 C C . TYR A 1 406 ? -14.407 15.497 29.133 1.00 92.81 406 TYR A C 1
ATOM 3172 O O . TYR A 1 406 ? -13.578 15.561 28.221 1.00 92.81 406 TYR A O 1
ATOM 3180 N N . PRO A 1 407 ? -14.166 14.736 30.221 1.00 88.94 407 PRO A N 1
ATOM 3181 C CA . PRO A 1 407 ? -12.889 14.049 30.461 1.00 88.94 407 PRO A CA 1
ATOM 3182 C C . PRO A 1 407 ? -12.608 12.906 29.472 1.00 88.94 407 PRO A C 1
ATOM 3184 O O . PRO A 1 407 ? -11.480 12.429 29.375 1.00 88.94 407 PRO A O 1
ATOM 3187 N N . GLN A 1 408 ? -13.625 12.470 28.725 1.00 88.81 408 GLN A N 1
ATOM 3188 C CA . GLN A 1 408 ? -13.516 11.429 27.701 1.00 88.81 408 GLN A CA 1
ATOM 3189 C C . GLN A 1 408 ? -12.789 11.915 26.436 1.00 88.81 408 GLN A C 1
ATOM 3191 O O . GLN A 1 408 ? -12.450 11.093 25.583 1.00 88.81 408 GLN A O 1
ATOM 3196 N N . LEU A 1 409 ? -12.535 13.227 26.303 1.00 92.44 409 LEU A N 1
ATOM 3197 C CA . LEU A 1 409 ? -11.835 13.796 25.155 1.00 92.44 409 LEU A CA 1
ATOM 3198 C C . LEU A 1 409 ? -10.482 13.110 24.952 1.00 92.44 409 LEU A C 1
ATOM 3200 O O . LEU A 1 409 ? -9.614 13.116 25.820 1.00 92.44 409 LEU A O 1
ATOM 3204 N N . SER A 1 410 ? -10.292 12.537 23.772 1.00 93.75 410 SER A N 1
ATOM 3205 C CA . SER A 1 410 ? -9.069 11.833 23.405 1.00 93.75 410 SER A CA 1
ATOM 3206 C C . SER A 1 410 ? -8.744 12.081 21.940 1.00 93.75 410 SER A C 1
ATOM 3208 O O . SER A 1 410 ? -9.611 12.452 21.142 1.00 93.75 410 SER A O 1
ATOM 3210 N N . PHE A 1 411 ? -7.489 11.848 21.564 1.00 92.12 411 PHE A N 1
ATOM 3211 C CA . PHE A 1 411 ? -7.054 11.942 20.174 1.00 92.12 411 PHE A CA 1
ATOM 3212 C C . PHE A 1 411 ? -7.830 10.958 19.287 1.00 92.12 411 PHE A C 1
ATOM 3214 O O . PHE A 1 411 ? -8.177 11.278 18.151 1.00 92.12 411 PHE A O 1
ATOM 3221 N N . SER A 1 412 ? -8.167 9.796 19.854 1.00 90.31 412 SER A N 1
ATOM 3222 C CA . SER A 1 412 ? -9.040 8.777 19.264 1.00 90.31 412 SER A CA 1
ATOM 3223 C C . SER A 1 412 ? -10.389 9.350 18.834 1.00 90.31 412 SER A C 1
ATOM 3225 O O . SER A 1 412 ? -10.784 9.214 17.678 1.00 90.31 412 SER A O 1
ATOM 3227 N N . ILE A 1 413 ? -11.073 10.048 19.749 1.00 92.19 413 ILE A N 1
ATOM 3228 C CA . ILE A 1 413 ? -12.384 10.647 19.481 1.00 92.19 413 ILE A CA 1
ATOM 3229 C C . ILE A 1 413 ? -12.261 11.722 18.403 1.00 92.19 413 ILE A C 1
ATOM 3231 O O . ILE A 1 413 ? -13.039 11.718 17.453 1.00 92.19 413 ILE A O 1
ATOM 3235 N N . ILE A 1 414 ? -11.257 12.596 18.483 1.00 95.00 414 ILE A N 1
ATOM 3236 C CA . ILE A 1 414 ? -11.045 13.634 17.462 1.00 95.00 414 ILE A CA 1
ATOM 3237 C C . ILE A 1 414 ? -10.860 12.994 16.079 1.00 95.00 414 ILE A C 1
ATOM 3239 O O . ILE A 1 414 ? -11.527 13.389 15.123 1.00 95.00 414 ILE A O 1
ATOM 3243 N N . CYS A 1 415 ? -10.015 11.965 15.975 1.00 94.38 415 CYS A N 1
ATOM 3244 C CA . CYS A 1 415 ? -9.819 11.225 14.730 1.00 94.38 415 CYS A CA 1
ATOM 3245 C C . CYS A 1 415 ? -11.112 10.570 14.235 1.00 94.38 415 CYS A C 1
ATOM 3247 O O . CYS A 1 415 ? -11.416 10.665 13.046 1.00 94.38 415 CYS A O 1
ATOM 3249 N N . SER A 1 416 ? -11.890 9.963 15.138 1.00 94.38 416 SER A N 1
ATOM 3250 C CA . SER A 1 416 ? -13.159 9.322 14.789 1.00 94.38 416 SER A CA 1
ATOM 3251 C C . SER A 1 416 ? -14.109 10.299 14.097 1.00 94.38 416 SER A C 1
ATOM 3253 O O . SER A 1 416 ? -14.619 9.979 13.030 1.00 94.38 416 SER A O 1
ATOM 3255 N N . TYR A 1 417 ? -14.263 11.525 14.609 1.00 95.19 417 TYR A N 1
ATOM 3256 C CA . TYR A 1 417 ? -15.146 12.532 14.016 1.00 95.19 417 TYR A CA 1
ATOM 3257 C C . TYR A 1 417 ? -14.574 13.160 12.740 1.00 95.19 417 TYR A C 1
ATOM 3259 O O . TYR A 1 417 ? -15.317 13.371 11.784 1.00 95.19 417 TYR A O 1
ATOM 3267 N N . VAL A 1 418 ? -13.264 13.433 12.690 1.00 96.50 418 VAL A N 1
ATOM 3268 C CA . VAL A 1 418 ? -12.614 14.042 11.514 1.00 96.50 418 VAL A CA 1
ATOM 3269 C C . VAL A 1 418 ? -12.645 13.106 10.306 1.00 96.50 418 VAL A C 1
ATOM 3271 O O . VAL A 1 418 ? -12.894 13.554 9.186 1.00 96.50 418 VAL A O 1
ATOM 3274 N N . PHE A 1 419 ? -12.410 11.808 10.516 1.00 96.62 419 PHE A N 1
ATOM 3275 C CA . PHE A 1 419 ? -12.353 10.826 9.432 1.00 96.62 419 PHE A CA 1
ATOM 3276 C C . PHE A 1 419 ? -13.653 10.043 9.219 1.00 96.62 419 PHE A C 1
ATOM 3278 O O . PHE A 1 419 ? -13.749 9.320 8.224 1.00 96.62 419 PHE A O 1
ATOM 3285 N N . MET A 1 420 ? -14.671 10.213 10.073 1.00 96.00 420 MET A N 1
ATOM 3286 C CA . MET A 1 420 ? -15.990 9.592 9.886 1.00 96.00 420 MET A CA 1
ATOM 3287 C C . MET A 1 420 ? -16.586 9.854 8.492 1.00 96.00 420 MET A C 1
ATOM 3289 O O . MET A 1 420 ? -17.029 8.881 7.881 1.00 96.00 420 MET A O 1
ATOM 3293 N N . PRO A 1 421 ? -16.541 11.075 7.912 1.00 95.62 421 PRO A N 1
ATOM 3294 C CA . PRO A 1 421 ? -17.092 11.302 6.576 1.00 95.62 421 PRO A CA 1
ATOM 3295 C C . PRO A 1 421 ? -16.416 10.442 5.504 1.00 95.62 421 PRO A C 1
ATOM 3297 O O . PRO A 1 421 ? -17.090 9.850 4.666 1.00 95.62 421 PRO A O 1
ATOM 3300 N N . PHE A 1 422 ? -15.087 10.315 5.552 1.00 95.69 422 PHE A N 1
ATOM 3301 C CA . PHE A 1 422 ? -14.338 9.478 4.611 1.00 95.69 422 PHE A CA 1
ATOM 3302 C C . PHE A 1 422 ? -14.626 7.991 4.825 1.00 95.69 422 PHE A C 1
ATOM 3304 O O . PHE A 1 422 ? -14.794 7.256 3.858 1.00 95.69 422 PHE A O 1
ATOM 3311 N N . SER A 1 423 ? -14.737 7.567 6.084 1.00 95.56 423 SER A N 1
ATOM 3312 C CA . SER A 1 423 ? -15.129 6.211 6.467 1.00 95.56 423 SER A CA 1
ATOM 3313 C C . SER A 1 423 ? -16.504 5.831 5.911 1.00 95.56 423 SER A C 1
ATOM 3315 O O . SER A 1 423 ? -16.644 4.824 5.215 1.00 95.56 423 SER A O 1
ATOM 3317 N N . PHE A 1 424 ? -17.505 6.686 6.120 1.00 94.38 424 PHE A N 1
ATOM 3318 C CA . PHE A 1 424 ? -18.855 6.473 5.612 1.00 94.38 424 PHE A CA 1
ATOM 3319 C C . PHE A 1 424 ? -18.895 6.443 4.079 1.00 94.38 424 PHE A C 1
ATOM 3321 O O . PHE A 1 424 ? -19.511 5.551 3.501 1.00 94.38 424 PHE A O 1
ATOM 3328 N N . LEU A 1 425 ? -18.177 7.353 3.408 1.00 93.31 425 LEU A N 1
ATOM 3329 C CA . LEU A 1 425 ? -18.102 7.397 1.943 1.00 93.31 425 LEU A CA 1
ATOM 3330 C C . LEU A 1 425 ? -17.502 6.123 1.330 1.00 93.31 425 LEU A C 1
ATOM 3332 O O . LEU A 1 425 ? -17.890 5.748 0.229 1.00 93.31 425 LEU A O 1
ATOM 3336 N N . MET A 1 426 ? -16.618 5.410 2.035 1.00 93.50 426 MET A N 1
ATOM 3337 C CA . MET A 1 426 ? -16.118 4.105 1.574 1.00 93.50 426 MET A CA 1
ATOM 3338 C C . MET A 1 426 ? -17.178 2.985 1.632 1.00 93.50 426 MET A C 1
ATOM 3340 O O . MET A 1 426 ? -16.961 1.902 1.086 1.00 93.50 426 MET A O 1
ATOM 3344 N N . GLY A 1 427 ? -18.342 3.241 2.239 1.00 89.38 427 GLY A N 1
ATOM 3345 C CA . GLY A 1 427 ? -19.460 2.303 2.394 1.00 89.38 427 GLY A CA 1
ATOM 3346 C C . GLY A 1 427 ? -19.442 1.502 3.693 1.00 89.38 427 GLY A C 1
ATOM 3347 O O . GLY A 1 427 ? -20.055 0.433 3.773 1.00 89.38 427 GLY A O 1
ATOM 3348 N N . VAL A 1 428 ? -18.744 2.011 4.710 1.00 91.56 428 VAL A N 1
ATOM 3349 C CA . VAL A 1 428 ? -18.818 1.513 6.088 1.00 91.56 428 VAL A CA 1
ATOM 3350 C C . VAL A 1 428 ? -20.201 1.843 6.659 1.00 91.56 428 VAL A C 1
ATOM 3352 O O . VAL A 1 428 ? -20.752 2.913 6.400 1.00 91.56 428 VAL A O 1
ATOM 3355 N N . ALA A 1 429 ? -20.786 0.930 7.440 1.00 89.81 429 ALA A N 1
ATOM 3356 C CA . ALA A 1 429 ? -22.045 1.208 8.133 1.00 89.81 429 ALA A CA 1
ATOM 3357 C C . ALA A 1 429 ? -21.875 2.388 9.106 1.00 89.81 429 ALA A C 1
ATOM 3359 O O . ALA A 1 429 ? -20.841 2.487 9.756 1.00 89.81 429 ALA A O 1
ATOM 3360 N N . TRP A 1 430 ? -22.891 3.245 9.240 1.00 89.81 430 TRP A N 1
ATOM 3361 C CA . TRP A 1 430 ? -22.813 4.468 10.054 1.00 89.81 430 TRP A CA 1
ATOM 3362 C C . TRP A 1 430 ? -22.303 4.229 11.487 1.00 89.81 430 TRP A C 1
ATOM 3364 O O . TRP A 1 430 ? -21.432 4.947 11.967 1.00 89.81 430 TRP A O 1
ATOM 3374 N N . GLU A 1 431 ? -22.785 3.173 12.142 1.00 90.56 431 GLU A N 1
ATOM 3375 C CA . GLU A 1 431 ? -22.359 2.770 13.493 1.00 90.56 431 GLU A CA 1
ATOM 3376 C C . GLU A 1 431 ? -20.873 2.390 13.569 1.00 90.56 431 GLU A C 1
ATOM 3378 O O . GLU A 1 431 ? -20.195 2.685 14.550 1.00 90.56 431 GLU A O 1
ATOM 3383 N N . ASP A 1 432 ? -20.356 1.755 12.516 1.00 93.12 432 ASP A N 1
ATOM 3384 C CA . ASP A 1 432 ? -18.959 1.336 12.405 1.00 93.12 432 ASP A CA 1
ATOM 3385 C C . ASP A 1 432 ? -18.065 2.500 11.930 1.00 93.12 432 ASP A C 1
ATOM 3387 O O . ASP A 1 432 ? -16.844 2.463 12.103 1.00 93.12 432 ASP A O 1
ATOM 3391 N N . SER A 1 433 ? -18.652 3.546 11.326 1.00 94.31 433 SER A N 1
ATOM 3392 C CA . SER A 1 433 ? -17.910 4.609 10.644 1.00 94.31 433 SER A CA 1
ATOM 3393 C C . SER A 1 433 ? -16.987 5.382 11.581 1.00 94.31 433 SER A C 1
ATOM 3395 O O . SER A 1 433 ? -15.886 5.741 11.163 1.00 94.31 433 SER A O 1
ATOM 3397 N N . PHE A 1 434 ? -17.390 5.586 12.837 1.00 95.19 434 PHE A N 1
ATOM 3398 C CA . PHE A 1 434 ? -16.574 6.264 13.847 1.00 95.19 434 PHE A CA 1
ATOM 3399 C C . PHE A 1 434 ? -15.337 5.444 14.233 1.00 95.19 434 PHE A C 1
ATOM 3401 O O . PHE A 1 434 ? -14.227 5.976 14.233 1.00 95.19 434 PHE A O 1
ATOM 3408 N N . MET A 1 435 ? -15.498 4.139 14.475 1.00 94.94 435 MET A N 1
ATOM 3409 C CA . MET A 1 435 ? -14.377 3.243 14.791 1.00 94.94 435 MET A CA 1
ATOM 3410 C C . MET A 1 435 ? -13.404 3.120 13.615 1.00 94.94 435 MET A C 1
ATOM 3412 O O . MET A 1 435 ? -12.192 3.182 13.800 1.00 94.94 435 MET A O 1
ATOM 3416 N N . VAL A 1 436 ? -13.906 3.000 12.383 1.00 96.38 436 VAL A N 1
ATOM 3417 C CA . VAL A 1 436 ? -13.030 2.989 11.200 1.00 96.38 436 VAL A CA 1
ATOM 3418 C C . VAL A 1 436 ? -12.366 4.361 10.990 1.00 96.38 436 VAL A C 1
ATOM 3420 O O . VAL A 1 436 ? -11.202 4.422 10.599 1.00 96.38 436 VAL A O 1
ATOM 3423 N N . GLY A 1 437 ? -13.048 5.464 11.319 1.00 96.81 437 GLY A N 1
ATOM 3424 C CA . GLY A 1 437 ? -12.470 6.811 11.324 1.00 96.81 437 GLY A CA 1
ATOM 3425 C C . GLY A 1 437 ? -11.282 6.949 12.286 1.00 96.81 437 GLY A C 1
ATOM 3426 O O . GLY A 1 437 ? -10.253 7.514 11.914 1.00 96.81 437 GLY A O 1
ATOM 3427 N N . GLU A 1 438 ? -11.373 6.362 13.484 1.00 95.81 438 GLU A N 1
ATOM 3428 C CA . GLU A 1 438 ? -10.250 6.264 14.431 1.00 95.81 438 GLU A CA 1
ATOM 3429 C C . GLU A 1 438 ? -9.047 5.555 13.788 1.00 95.81 438 GLU A C 1
ATOM 3431 O O . GLU A 1 438 ? -7.936 6.091 13.808 1.00 95.81 438 GLU A O 1
ATOM 3436 N N . LEU A 1 439 ? -9.264 4.397 13.152 1.00 96.75 439 LEU A N 1
ATOM 3437 C CA . LEU A 1 439 ? -8.196 3.624 12.505 1.00 96.75 439 LEU A CA 1
ATOM 3438 C C . LEU A 1 439 ? -7.500 4.412 11.382 1.00 96.75 439 LEU A C 1
ATOM 3440 O O . LEU A 1 439 ? -6.270 4.409 11.288 1.00 96.75 439 LEU A O 1
ATOM 3444 N N . ILE A 1 440 ? -8.270 5.122 10.551 1.00 97.25 440 ILE A N 1
ATOM 3445 C CA . ILE A 1 440 ? -7.734 5.984 9.485 1.00 97.25 440 ILE A CA 1
ATOM 3446 C C . ILE A 1 440 ? -6.887 7.118 10.075 1.00 97.25 440 ILE A C 1
ATOM 3448 O O . ILE A 1 440 ? -5.816 7.436 9.545 1.00 97.25 440 ILE A O 1
ATOM 3452 N N . GLY A 1 441 ? -7.341 7.720 11.177 1.00 95.44 441 GLY A N 1
ATOM 3453 C CA . GLY A 1 441 ? -6.588 8.753 11.879 1.00 95.44 441 GLY A CA 1
ATOM 3454 C C . GLY A 1 441 ? -5.274 8.227 12.449 1.00 95.44 441 GLY A C 1
ATOM 3455 O O . GLY A 1 441 ? -4.229 8.846 12.237 1.00 95.44 441 GLY A O 1
ATOM 3456 N N . TYR A 1 442 ? -5.291 7.051 13.082 1.00 93.12 442 TYR A N 1
ATOM 3457 C CA . TYR A 1 442 ? -4.075 6.412 13.589 1.00 93.12 442 TYR A CA 1
ATOM 3458 C C . TYR A 1 442 ? -3.071 6.097 12.493 1.00 93.12 442 TYR A C 1
ATOM 3460 O O . TYR A 1 442 ? -1.890 6.409 12.654 1.00 93.12 442 TYR A O 1
ATOM 3468 N N . LYS A 1 443 ? -3.540 5.574 11.357 1.00 95.00 443 LYS A N 1
ATOM 3469 C CA . LYS A 1 443 ? -2.692 5.388 10.182 1.00 95.00 443 LYS A CA 1
ATOM 3470 C C . LYS A 1 443 ? -2.058 6.707 9.763 1.00 95.00 443 LYS A C 1
ATOM 3472 O O . LYS A 1 443 ? -0.846 6.775 9.632 1.00 95.00 443 LYS A O 1
ATOM 3477 N N . THR A 1 444 ? -2.867 7.744 9.555 1.00 94.44 444 THR A N 1
ATOM 3478 C CA . THR A 1 444 ? -2.424 8.996 8.924 1.00 94.44 444 THR A CA 1
ATOM 3479 C C . THR A 1 444 ? -1.406 9.750 9.784 1.00 94.44 444 THR A C 1
ATOM 3481 O O . THR A 1 444 ? -0.382 10.207 9.270 1.00 94.44 444 THR A O 1
ATOM 3484 N N . PHE A 1 445 ? -1.673 9.885 11.086 1.00 91.56 445 PHE A N 1
ATOM 3485 C CA . PHE A 1 445 ? -0.845 10.689 11.988 1.00 91.56 445 PHE A CA 1
ATOM 3486 C C . PHE A 1 445 ? 0.330 9.925 12.596 1.00 91.56 445 PHE A C 1
ATOM 3488 O O . PHE A 1 445 ? 1.381 10.527 12.814 1.00 91.56 445 PHE A O 1
ATOM 3495 N N . PHE A 1 446 ? 0.173 8.624 12.845 1.00 89.00 446 PHE A N 1
ATOM 3496 C CA . PHE A 1 446 ? 1.237 7.781 13.380 1.00 89.00 446 PHE A CA 1
ATOM 3497 C C . PHE A 1 446 ? 1.774 6.871 12.279 1.00 89.00 446 PHE A C 1
ATOM 3499 O O . PHE A 1 446 ? 2.631 7.278 11.493 1.00 89.00 446 PHE A O 1
ATOM 3506 N N . ASN A 1 447 ? 1.276 5.639 12.225 1.00 90.69 447 ASN A N 1
ATOM 3507 C CA . ASN A 1 447 ? 1.629 4.647 11.230 1.00 90.69 447 ASN A CA 1
ATOM 3508 C C . ASN A 1 447 ? 0.552 3.556 11.149 1.00 90.69 447 ASN A C 1
ATOM 3510 O O . ASN A 1 447 ? -0.324 3.418 12.007 1.00 90.69 447 ASN A O 1
ATOM 3514 N N . GLU A 1 448 ? 0.642 2.756 10.097 1.00 92.88 448 GLU A N 1
ATOM 3515 C CA . GLU A 1 448 ? -0.237 1.628 9.823 1.00 92.88 448 GLU A CA 1
ATOM 3516 C C . GLU A 1 448 ? -0.102 0.495 10.849 1.00 92.88 448 GLU A C 1
ATOM 3518 O O . GLU A 1 448 ? -1.082 -0.194 11.105 1.00 92.88 448 GLU A O 1
ATOM 3523 N N . PHE A 1 449 ? 1.060 0.322 11.491 1.00 89.19 449 PHE A N 1
ATOM 3524 C CA . PHE A 1 449 ? 1.254 -0.703 12.524 1.00 89.19 449 PHE A CA 1
ATOM 3525 C C . PHE A 1 449 ? 0.360 -0.466 13.745 1.00 89.19 449 PHE A C 1
ATOM 3527 O O . PHE A 1 449 ? -0.286 -1.401 14.213 1.00 89.19 449 PHE A O 1
ATOM 3534 N N . VAL A 1 450 ? 0.280 0.778 14.231 1.00 89.94 450 VAL A N 1
ATOM 3535 C CA . VAL A 1 450 ? -0.620 1.156 15.335 1.00 89.94 450 VAL A CA 1
ATOM 3536 C C . VAL A 1 450 ? -2.078 0.921 14.934 1.00 89.94 450 VAL A C 1
ATOM 3538 O O . VAL A 1 450 ? -2.859 0.386 15.720 1.00 89.94 450 VAL A O 1
ATOM 3541 N N . ALA A 1 451 ? -2.445 1.270 13.698 1.00 94.50 451 ALA A N 1
ATOM 3542 C CA . ALA A 1 451 ? -3.800 1.061 13.199 1.00 94.50 451 ALA A CA 1
ATOM 3543 C C . ALA A 1 451 ? -4.156 -0.433 13.071 1.00 94.50 451 ALA A C 1
ATOM 3545 O O . ALA A 1 451 ? -5.233 -0.842 13.500 1.00 94.50 451 ALA A O 1
ATOM 3546 N N . TYR A 1 452 ? -3.255 -1.265 12.542 1.00 94.06 452 TYR A N 1
ATOM 3547 C CA . TYR A 1 452 ? -3.491 -2.702 12.388 1.00 94.06 452 TYR A CA 1
ATOM 3548 C C . TYR A 1 452 ? -3.514 -3.458 13.714 1.00 94.06 452 TYR A C 1
ATOM 3550 O O . TYR A 1 452 ? -4.324 -4.365 13.867 1.00 94.06 452 TYR A O 1
ATOM 3558 N N . GLU A 1 453 ? -2.693 -3.072 14.691 1.00 90.25 453 GLU A N 1
ATOM 3559 C CA . GLU A 1 453 ? -2.747 -3.649 16.040 1.00 90.25 453 GLU A CA 1
ATOM 3560 C C . GLU A 1 453 ? -4.110 -3.387 16.699 1.00 90.25 453 GLU A C 1
ATOM 3562 O O . GLU A 1 453 ? -4.720 -4.282 17.292 1.00 90.25 453 GLU A O 1
ATOM 3567 N N . ARG A 1 454 ? -4.646 -2.174 16.514 1.00 91.75 454 ARG A N 1
ATOM 3568 C CA . ARG A 1 454 ? -5.981 -1.813 16.992 1.00 91.75 454 ARG A CA 1
ATOM 3569 C C . ARG A 1 454 ? -7.080 -2.561 16.241 1.00 91.75 454 ARG A C 1
ATOM 3571 O O . ARG A 1 454 ? -7.996 -3.065 16.887 1.00 91.75 454 ARG A O 1
ATOM 3578 N N . LEU A 1 455 ? -6.981 -2.672 14.915 1.00 95.12 455 LEU A N 1
ATOM 3579 C CA . LEU A 1 455 ? -7.918 -3.451 14.101 1.00 95.12 455 LEU A CA 1
ATOM 3580 C C . LEU A 1 455 ? -7.929 -4.924 14.531 1.00 95.12 455 LEU A C 1
ATOM 3582 O O . LEU A 1 455 ? -8.997 -5.484 14.746 1.00 95.12 455 LEU A O 1
ATOM 3586 N N . ALA A 1 456 ? -6.761 -5.524 14.756 1.00 92.69 456 ALA A N 1
ATOM 3587 C CA . ALA A 1 456 ? -6.629 -6.894 15.240 1.00 92.69 456 ALA A CA 1
ATOM 3588 C C . ALA A 1 456 ? -7.325 -7.127 16.588 1.00 92.69 456 ALA A C 1
ATOM 3590 O O . ALA A 1 456 ? -7.997 -8.140 16.776 1.00 92.69 456 ALA A O 1
ATOM 3591 N N . LYS A 1 457 ? -7.246 -6.166 17.519 1.00 92.50 457 LYS A N 1
ATOM 3592 C CA . LYS A 1 457 ? -8.016 -6.229 18.773 1.00 92.50 457 LYS A CA 1
ATOM 3593 C C . LYS A 1 457 ? -9.527 -6.242 18.529 1.00 92.50 457 LYS A C 1
ATOM 3595 O O . LYS A 1 457 ? -10.235 -6.941 19.250 1.00 92.50 457 LYS A O 1
ATOM 3600 N N . LEU A 1 458 ? -10.023 -5.483 17.549 1.00 93.31 458 LEU A N 1
ATOM 3601 C CA . LEU A 1 458 ? -11.446 -5.468 17.188 1.00 93.31 458 LEU A CA 1
ATOM 3602 C C . LEU A 1 458 ? -11.869 -6.794 16.537 1.00 93.31 458 LEU A C 1
ATOM 3604 O O . LEU A 1 458 ? -12.893 -7.349 16.930 1.00 93.31 458 LEU A O 1
ATOM 3608 N N . ILE A 1 459 ? -11.049 -7.334 15.628 1.00 91.94 459 ILE A N 1
ATOM 3609 C CA . ILE A 1 459 ? -11.259 -8.648 14.995 1.00 91.94 459 ILE A CA 1
ATOM 3610 C C . ILE A 1 459 ? -11.349 -9.739 16.069 1.00 91.94 459 ILE A C 1
ATOM 3612 O O . ILE A 1 459 ? -12.322 -10.491 16.118 1.00 91.94 459 ILE A O 1
ATOM 3616 N N . LYS A 1 460 ? -10.380 -9.773 16.991 1.00 91.62 460 LYS A N 1
ATOM 3617 C CA . LYS A 1 460 ? -10.327 -10.772 18.062 1.00 91.62 460 LYS A CA 1
ATOM 3618 C C . LYS A 1 460 ? -11.556 -10.718 18.973 1.00 91.62 460 LYS A C 1
ATOM 3620 O O . LYS A 1 460 ? -12.154 -11.748 19.254 1.00 91.62 460 LYS A O 1
ATOM 3625 N N . ARG A 1 461 ? -11.997 -9.521 19.378 1.00 91.00 461 ARG A N 1
ATOM 3626 C CA . ARG A 1 461 ? -13.214 -9.347 20.202 1.00 91.00 461 ARG A CA 1
ATOM 3627 C C . ARG A 1 461 ? -14.470 -9.911 19.537 1.00 91.00 461 ARG A C 1
ATOM 3629 O O . ARG A 1 461 ? -15.327 -10.467 20.222 1.00 91.00 461 ARG A O 1
ATOM 3636 N N . ARG A 1 462 ? -14.580 -9.764 18.214 1.00 91.12 462 ARG A N 1
ATOM 3637 C CA . ARG A 1 462 ? -15.671 -10.355 17.435 1.00 91.12 462 ARG A CA 1
ATOM 3638 C C . ARG A 1 462 ? -15.559 -11.879 17.390 1.00 91.12 462 ARG A C 1
ATOM 3640 O O . ARG A 1 462 ? -16.561 -12.569 17.561 1.00 91.12 462 ARG A O 1
ATOM 3647 N N . GLU A 1 463 ? -14.365 -12.408 17.135 1.00 88.88 463 GLU A N 1
ATOM 3648 C CA . GLU A 1 463 ? -14.115 -13.856 17.066 1.00 88.88 463 GLU A CA 1
ATOM 3649 C C . GLU A 1 463 ? -14.376 -14.565 18.395 1.00 88.88 463 GLU A C 1
ATOM 3651 O O . GLU A 1 463 ? -14.995 -15.630 18.405 1.00 88.88 463 GLU A O 1
ATOM 3656 N N . ASP A 1 464 ? -14.032 -13.910 19.504 1.00 89.69 464 ASP A N 1
ATOM 3657 C CA . ASP A 1 464 ? -14.332 -14.346 20.871 1.00 89.69 464 ASP A CA 1
ATOM 3658 C C . ASP A 1 464 ? -15.848 -14.316 21.187 1.00 89.69 464 ASP A C 1
ATOM 3660 O O . ASP A 1 464 ? -16.270 -14.728 22.267 1.00 89.69 464 ASP A O 1
ATOM 3664 N N . ARG A 1 465 ? -16.690 -13.863 20.240 1.00 85.12 465 ARG A N 1
ATOM 3665 C CA . ARG A 1 465 ? -18.155 -13.725 20.348 1.00 85.12 465 ARG A CA 1
ATOM 3666 C C . ARG A 1 465 ? -18.600 -12.887 21.551 1.00 85.12 465 ARG A C 1
ATOM 3668 O O . ARG A 1 465 ? -19.592 -13.210 22.205 1.00 85.12 465 ARG A O 1
ATOM 3675 N N . GLY A 1 466 ? -17.876 -11.803 21.829 1.00 82.12 466 GLY A N 1
ATOM 3676 C CA . GLY A 1 466 ? -18.251 -10.847 22.870 1.00 82.12 466 GLY A CA 1
ATOM 3677 C C . GLY A 1 466 ? -19.574 -10.114 22.580 1.00 82.12 466 GLY A C 1
ATOM 3678 O O . GLY A 1 466 ? -20.075 -10.146 21.448 1.00 82.12 466 GLY A O 1
ATOM 3679 N N . PRO A 1 467 ? -20.148 -9.422 23.583 1.00 87.62 467 PRO A N 1
ATOM 3680 C CA . PRO A 1 467 ? -21.297 -8.546 23.369 1.00 87.62 467 PRO A CA 1
ATOM 3681 C C . PRO A 1 467 ? -20.938 -7.429 22.378 1.00 87.62 467 PRO A C 1
ATOM 3683 O O . PRO A 1 467 ? -19.862 -6.839 22.463 1.00 87.62 467 PRO A O 1
ATOM 3686 N N . GLU A 1 468 ? -21.833 -7.149 21.426 1.00 85.31 468 GLU A N 1
ATOM 3687 C CA . GLU A 1 468 ? -21.605 -6.117 20.400 1.00 85.31 468 GLU A CA 1
ATOM 3688 C C . GLU A 1 468 ? -21.540 -4.710 21.012 1.00 85.31 468 GLU A C 1
ATOM 3690 O O . GLU A 1 468 ? -20.732 -3.889 20.581 1.00 85.31 468 GLU A O 1
ATOM 3695 N N . TYR A 1 469 ? -22.321 -4.470 22.068 1.00 88.00 469 TYR A N 1
ATOM 3696 C CA . TYR A 1 469 ? -22.367 -3.215 22.812 1.00 88.00 469 TYR A CA 1
ATOM 3697 C C . TYR A 1 469 ? -22.127 -3.457 24.302 1.00 88.00 469 TYR A C 1
ATOM 3699 O O . TYR A 1 469 ? -22.672 -4.394 24.887 1.00 88.00 469 TYR A O 1
ATOM 3707 N N . VAL A 1 470 ? -21.327 -2.585 24.910 1.00 88.25 470 VAL A N 1
ATOM 3708 C CA . VAL A 1 470 ? -21.140 -2.480 26.363 1.00 88.25 470 VAL A CA 1
ATOM 3709 C C . VAL A 1 470 ? -21.216 -0.997 26.700 1.00 88.25 470 VAL A C 1
ATOM 3711 O O . VAL A 1 470 ? -20.472 -0.219 26.109 1.00 88.25 470 VAL A O 1
ATOM 3714 N N . ASP A 1 471 ? -22.133 -0.610 27.589 1.00 85.38 471 ASP A N 1
ATOM 3715 C CA . ASP A 1 471 ? -22.379 0.789 27.981 1.00 85.38 471 ASP A CA 1
ATOM 3716 C C . ASP A 1 471 ? -22.602 1.734 26.778 1.00 85.38 471 ASP A C 1
ATOM 3718 O O . ASP A 1 471 ? -21.972 2.783 26.673 1.00 85.38 471 ASP A O 1
ATOM 3722 N N . ASP A 1 472 ? -23.446 1.321 25.821 1.00 81.75 472 ASP A N 1
ATOM 3723 C CA . ASP A 1 472 ? -23.694 2.003 24.533 1.00 81.75 472 ASP A CA 1
ATOM 3724 C C . ASP A 1 472 ? -22.455 2.194 23.632 1.00 81.75 472 ASP A C 1
ATOM 3726 O O . ASP A 1 472 ? -22.528 2.811 22.567 1.00 81.75 472 ASP A O 1
ATOM 3730 N N . VAL A 1 473 ? -21.315 1.595 23.986 1.00 83.62 473 VAL A N 1
ATOM 3731 C CA . VAL A 1 473 ? -20.100 1.597 23.168 1.00 83.62 473 VAL A CA 1
ATOM 3732 C C . VAL A 1 473 ? -20.000 0.296 22.384 1.00 83.62 473 VAL A C 1
ATOM 3734 O O . VAL A 1 473 ? -19.901 -0.797 22.955 1.00 83.62 473 VAL A O 1
ATOM 3737 N N . LYS A 1 474 ? -19.968 0.424 21.056 1.00 86.81 474 LYS A N 1
ATOM 3738 C CA . LYS A 1 474 ? -19.746 -0.699 20.144 1.00 86.81 474 LYS A CA 1
ATOM 3739 C C . LYS A 1 474 ? -18.331 -1.262 20.317 1.00 86.81 474 LYS A C 1
ATOM 3741 O O . LYS A 1 474 ? -17.357 -0.512 20.318 1.00 86.81 474 LYS A O 1
ATOM 3746 N N . GLN A 1 475 ? -18.208 -2.577 20.490 1.00 88.94 475 GLN A N 1
ATOM 3747 C CA . GLN A 1 475 ? -16.952 -3.219 20.904 1.00 88.94 475 GLN A CA 1
ATOM 3748 C C . GLN A 1 475 ? -16.095 -3.759 19.757 1.00 88.94 475 GLN A C 1
ATOM 3750 O O . GLN A 1 475 ? -14.883 -3.929 19.943 1.00 88.94 475 GLN A O 1
ATOM 3755 N N . TYR A 1 476 ? -16.705 -4.050 18.606 1.00 90.50 476 TYR A N 1
ATOM 3756 C CA . TYR A 1 476 ? -16.044 -4.585 17.416 1.00 90.50 476 TYR A CA 1
ATOM 3757 C C . TYR A 1 476 ? -16.786 -4.202 16.128 1.00 90.50 476 TYR A C 1
ATOM 3759 O O . TYR A 1 476 ? -17.912 -3.708 16.155 1.00 90.50 476 TYR A O 1
ATOM 3767 N N . LEU A 1 477 ? -16.122 -4.420 14.992 1.00 90.81 477 LEU A N 1
ATOM 3768 C CA . LEU A 1 477 ? -16.616 -4.094 13.656 1.00 90.81 477 LEU A CA 1
ATOM 3769 C C . LEU A 1 477 ? -17.385 -5.268 13.036 1.00 90.81 477 LEU A C 1
ATOM 3771 O O . LEU A 1 477 ? -17.154 -6.435 13.352 1.00 90.81 477 LEU A O 1
ATOM 3775 N N . SER A 1 478 ? -18.279 -4.969 12.093 1.00 90.31 478 SER A N 1
ATOM 3776 C CA . SER A 1 478 ? -18.829 -6.010 11.219 1.00 90.31 478 SER A CA 1
ATOM 3777 C C . SER A 1 478 ? -17.746 -6.574 10.285 1.00 90.31 478 SER A C 1
ATOM 3779 O O . SER A 1 478 ? -16.837 -5.851 9.883 1.00 90.31 478 SER A O 1
ATOM 3781 N N . VAL A 1 479 ? -17.879 -7.841 9.860 1.00 88.50 479 VAL A N 1
ATOM 3782 C CA . VAL A 1 479 ? -16.958 -8.491 8.889 1.00 88.50 479 VAL A CA 1
ATOM 3783 C C . VAL A 1 479 ? -16.742 -7.613 7.652 1.00 88.50 479 VAL A C 1
ATOM 3785 O O . VAL A 1 479 ? -15.631 -7.448 7.168 1.00 88.50 479 VAL A O 1
ATOM 3788 N N . HIS A 1 480 ? -17.821 -6.998 7.169 1.00 87.19 480 HIS A N 1
ATOM 3789 C CA . HIS A 1 480 ? -17.798 -6.087 6.030 1.00 87.19 480 HIS A CA 1
ATOM 3790 C C . HIS A 1 480 ? -16.928 -4.848 6.274 1.00 87.19 480 HIS A C 1
ATOM 3792 O O . HIS A 1 480 ? -16.088 -4.498 5.446 1.00 87.19 480 HIS A O 1
ATOM 3798 N N . SER A 1 481 ? -17.125 -4.183 7.412 1.00 92.06 481 SER A N 1
ATOM 3799 C CA . SER A 1 481 ? -16.369 -2.985 7.780 1.00 92.06 481 SER A CA 1
ATOM 3800 C C . SER A 1 481 ? -14.906 -3.300 8.086 1.00 92.06 481 SER A C 1
ATOM 3802 O O . SER A 1 481 ? -14.045 -2.475 7.795 1.00 92.06 481 SER A O 1
ATOM 3804 N N . GLU A 1 482 ? -14.604 -4.490 8.610 1.00 93.38 482 GLU A N 1
ATOM 3805 C CA . GLU A 1 482 ? -13.226 -4.967 8.762 1.00 93.38 482 GLU A CA 1
ATOM 3806 C C . GLU A 1 482 ? -12.537 -5.137 7.411 1.00 93.38 482 GLU A C 1
ATOM 3808 O O . GLU A 1 482 ? -11.424 -4.647 7.247 1.00 93.38 482 GLU A O 1
ATOM 3813 N N . THR A 1 483 ? -13.199 -5.751 6.421 1.00 92.25 483 THR A N 1
ATOM 3814 C CA . THR A 1 483 ? -12.653 -5.847 5.061 1.00 92.25 483 THR A CA 1
ATOM 3815 C C . THR A 1 483 ? -12.360 -4.453 4.500 1.00 92.25 483 THR A C 1
ATOM 3817 O O . THR A 1 483 ? -11.258 -4.215 4.017 1.00 92.25 483 THR A O 1
ATOM 3820 N N . ILE A 1 484 ? -13.291 -3.496 4.607 1.00 93.94 484 ILE A N 1
ATOM 3821 C CA . ILE A 1 484 ? -13.053 -2.116 4.142 1.00 93.94 484 ILE A CA 1
ATOM 3822 C C . ILE A 1 484 ? -11.876 -1.479 4.896 1.00 93.94 484 ILE A C 1
ATOM 3824 O O . ILE A 1 484 ? -11.007 -0.871 4.268 1.00 93.94 484 ILE A O 1
ATOM 3828 N N . ALA A 1 485 ? -11.819 -1.635 6.221 1.00 96.19 485 ALA A N 1
ATOM 3829 C CA . ALA A 1 485 ? -10.740 -1.101 7.044 1.00 96.19 485 ALA A CA 1
ATOM 3830 C C . ALA A 1 485 ? -9.381 -1.693 6.642 1.00 96.19 485 ALA A C 1
ATOM 3832 O O . ALA A 1 485 ? -8.434 -0.935 6.463 1.00 96.19 485 ALA A O 1
ATOM 3833 N N . THR A 1 486 ? -9.285 -3.003 6.400 1.00 95.69 486 THR A N 1
ATOM 3834 C CA . THR A 1 486 ? -8.053 -3.652 5.924 1.00 95.69 486 THR A CA 1
ATOM 3835 C C . THR A 1 486 ? -7.532 -3.001 4.642 1.00 95.69 486 THR A C 1
ATOM 3837 O O . THR A 1 486 ? -6.350 -2.685 4.543 1.00 95.69 486 THR A O 1
ATOM 3840 N N . TYR A 1 487 ? -8.400 -2.706 3.673 1.00 95.94 487 TYR A N 1
ATOM 3841 C CA . TYR A 1 487 ? -7.976 -2.049 2.431 1.00 95.94 487 TYR A CA 1
ATOM 3842 C C . TYR A 1 487 ? -7.625 -0.573 2.651 1.00 95.94 487 TYR A C 1
ATOM 3844 O O . TYR A 1 487 ? -6.609 -0.097 2.146 1.00 95.94 487 TYR A O 1
ATOM 3852 N N . ALA A 1 488 ? -8.410 0.146 3.459 1.00 96.94 488 ALA A N 1
ATOM 3853 C CA . ALA A 1 488 ? -8.154 1.550 3.774 1.00 96.94 488 ALA A CA 1
ATOM 3854 C C . ALA A 1 488 ? -6.825 1.738 4.526 1.00 96.94 488 ALA A C 1
ATOM 3856 O O . ALA A 1 488 ? -6.135 2.748 4.344 1.00 96.94 488 ALA A O 1
ATOM 3857 N N . LEU A 1 489 ? -6.435 0.759 5.347 1.00 97.00 489 LEU A N 1
ATOM 3858 C CA . LEU A 1 489 ? -5.191 0.752 6.110 1.00 97.00 489 LEU A CA 1
ATOM 3859 C C . LEU A 1 489 ? -3.978 0.259 5.314 1.00 97.00 489 LEU A C 1
ATOM 3861 O O . LEU A 1 489 ? -2.852 0.581 5.686 1.00 97.00 489 LEU A O 1
ATOM 3865 N N . CYS A 1 490 ? -4.180 -0.443 4.197 1.00 96.12 490 CYS A N 1
ATOM 3866 C CA . CYS A 1 490 ? -3.123 -1.043 3.383 1.00 96.12 490 CYS A CA 1
ATOM 3867 C C . CYS A 1 490 ? -2.323 -0.013 2.560 1.00 96.12 490 CYS A C 1
ATOM 3869 O O . CYS A 1 490 ? -2.375 0.010 1.333 1.00 96.12 490 CYS A O 1
ATOM 3871 N N . GLY A 1 491 ? -1.535 0.822 3.241 1.00 95.75 491 GLY A N 1
ATOM 3872 C CA . GLY A 1 491 ? -0.526 1.677 2.620 1.00 95.75 491 GLY A CA 1
ATOM 3873 C C . GLY A 1 491 ? 0.330 2.432 3.636 1.00 95.75 491 GLY A C 1
ATOM 3874 O O . GLY A 1 491 ? -0.148 2.759 4.720 1.00 95.75 491 GLY A O 1
ATOM 3875 N N . PHE A 1 492 ? 1.562 2.780 3.265 1.00 95.12 492 PHE A N 1
ATOM 3876 C CA . PHE A 1 492 ? 2.485 3.595 4.070 1.00 95.12 492 PHE A CA 1
ATOM 3877 C C . PHE A 1 492 ? 2.156 5.096 4.114 1.00 95.12 492 PHE A C 1
ATOM 3879 O O . PHE A 1 492 ? 3.000 5.920 4.464 1.00 95.12 492 PHE A O 1
ATOM 3886 N N . ALA A 1 493 ? 0.941 5.495 3.740 1.00 94.81 493 ALA A N 1
ATOM 3887 C CA . ALA A 1 493 ? 0.520 6.888 3.726 1.00 94.81 493 ALA A CA 1
ATOM 3888 C C . ALA A 1 493 ? 0.354 7.445 5.154 1.00 94.81 493 ALA A C 1
ATOM 3890 O O . ALA A 1 493 ? -0.753 7.501 5.692 1.00 94.81 493 ALA A O 1
ATOM 3891 N N . ASN A 1 494 ? 1.469 7.863 5.757 1.00 94.12 494 ASN A N 1
ATOM 3892 C CA . ASN A 1 494 ? 1.530 8.513 7.062 1.00 94.12 494 ASN A CA 1
ATOM 3893 C C . ASN A 1 494 ? 2.627 9.593 7.135 1.00 94.12 494 ASN A C 1
ATOM 3895 O O . ASN A 1 494 ? 3.528 9.660 6.293 1.00 94.12 494 ASN A O 1
ATOM 3899 N N . ILE A 1 495 ? 2.550 10.462 8.148 1.00 89.19 495 ILE A N 1
ATOM 3900 C CA . ILE A 1 495 ? 3.489 11.588 8.315 1.00 89.19 495 ILE A CA 1
ATOM 3901 C C . ILE A 1 495 ? 4.928 11.099 8.560 1.00 89.19 495 ILE A C 1
ATOM 3903 O O . ILE A 1 495 ? 5.874 11.714 8.069 1.00 89.19 495 ILE A O 1
ATOM 3907 N N . SER A 1 496 ? 5.117 9.976 9.260 1.00 86.69 496 SER A N 1
ATOM 3908 C CA . SER A 1 496 ? 6.450 9.396 9.494 1.00 86.69 496 SER A CA 1
ATOM 3909 C C . SER A 1 496 ? 7.122 8.964 8.182 1.00 86.69 496 SER A C 1
ATOM 3911 O O . SER A 1 496 ? 8.270 9.318 7.897 1.00 86.69 496 SER A O 1
ATOM 3913 N N . SER A 1 497 ? 6.365 8.287 7.323 1.00 89.50 497 SER A N 1
ATOM 3914 C CA . SER A 1 497 ? 6.791 7.807 6.012 1.00 89.50 497 SER A CA 1
ATOM 3915 C C . SER A 1 497 ? 7.144 8.943 5.064 1.00 89.50 497 SER A C 1
ATOM 3917 O O . SER A 1 497 ? 8.023 8.779 4.221 1.00 89.50 497 SER A O 1
ATOM 3919 N N . LEU A 1 498 ? 6.537 10.123 5.222 1.00 89.62 498 LEU A N 1
ATOM 3920 C CA . LEU A 1 498 ? 6.918 11.312 4.462 1.00 89.62 498 LEU A CA 1
ATOM 3921 C C . LEU A 1 498 ? 8.405 11.645 4.660 1.00 89.62 498 LEU A C 1
ATOM 3923 O O . LEU A 1 498 ? 9.118 11.876 3.682 1.00 89.62 498 LEU A O 1
ATOM 3927 N N . GLY A 1 499 ? 8.897 11.598 5.902 1.00 85.94 499 GLY A N 1
ATOM 3928 C CA . GLY A 1 499 ? 10.318 11.788 6.205 1.00 85.94 499 GLY A CA 1
ATOM 3929 C C . GLY A 1 499 ? 11.201 10.687 5.610 1.00 85.94 499 GLY A C 1
ATOM 3930 O O . GLY A 1 499 ? 12.238 10.982 5.013 1.00 85.94 499 GLY A O 1
ATOM 3931 N N . VAL A 1 500 ? 10.757 9.430 5.706 1.00 87.44 500 VAL A N 1
ATOM 3932 C CA . VAL A 1 500 ? 11.470 8.256 5.174 1.00 87.44 500 VAL A CA 1
ATOM 3933 C C . VAL A 1 500 ? 11.619 8.328 3.651 1.00 87.44 500 VAL A C 1
ATOM 3935 O O . VAL A 1 500 ? 12.719 8.141 3.133 1.00 87.44 500 VAL A O 1
ATOM 3938 N N . VAL A 1 501 ? 10.549 8.655 2.922 1.00 89.81 501 VAL A N 1
ATOM 3939 C CA . VAL A 1 501 ? 10.568 8.757 1.455 1.00 89.81 501 VAL A CA 1
ATOM 3940 C C . VAL A 1 501 ? 11.394 9.955 0.994 1.00 89.81 501 VAL A C 1
ATOM 3942 O O . VAL A 1 501 ? 12.187 9.811 0.063 1.00 89.81 501 VAL A O 1
ATOM 3945 N N . ILE A 1 502 ? 11.275 11.118 1.651 1.00 89.56 502 ILE A N 1
ATOM 3946 C CA . ILE A 1 502 ? 12.129 12.275 1.336 1.00 89.56 502 ILE A CA 1
ATOM 3947 C C . ILE A 1 502 ? 13.600 11.914 1.547 1.00 89.56 502 ILE A C 1
ATOM 3949 O O . ILE A 1 502 ? 14.413 12.186 0.664 1.00 89.56 502 ILE A O 1
ATOM 3953 N N . GLY A 1 503 ? 13.948 11.296 2.678 1.00 84.94 503 GLY A N 1
ATOM 3954 C CA . GLY A 1 503 ? 15.317 10.877 2.977 1.00 84.94 503 GLY A CA 1
ATOM 3955 C C . GLY A 1 503 ? 15.848 9.862 1.964 1.00 84.94 503 GLY A C 1
ATOM 3956 O O . GLY A 1 503 ? 16.914 10.071 1.387 1.00 84.94 503 GLY A O 1
ATOM 3957 N N . GLY A 1 504 ? 15.073 8.808 1.690 1.00 85.12 504 GLY A N 1
ATOM 3958 C CA . GLY A 1 504 ? 15.440 7.741 0.760 1.00 85.12 504 GLY A CA 1
ATOM 3959 C C . GLY A 1 504 ? 15.630 8.238 -0.673 1.00 85.12 504 GLY A C 1
ATOM 3960 O O . GLY A 1 504 ? 16.675 7.999 -1.275 1.00 85.12 504 GLY A O 1
ATOM 3961 N N . LEU A 1 505 ? 14.663 8.984 -1.217 1.00 88.31 505 LEU A N 1
ATOM 3962 C CA . LEU A 1 505 ? 14.765 9.536 -2.572 1.00 88.31 505 LEU A CA 1
ATOM 3963 C C . LEU A 1 505 ? 15.855 10.607 -2.684 1.00 88.31 505 LEU A C 1
ATOM 3965 O O . LEU A 1 505 ? 16.580 10.623 -3.676 1.00 88.31 505 LEU A O 1
ATOM 3969 N N . SER A 1 506 ? 16.028 11.461 -1.670 1.00 88.31 506 SER A N 1
ATOM 3970 C CA . SER A 1 506 ? 17.083 12.486 -1.693 1.00 88.31 506 SER A CA 1
ATOM 3971 C C . SER A 1 506 ? 18.481 11.875 -1.606 1.00 88.31 506 SER A C 1
ATOM 3973 O O . SER A 1 506 ? 19.416 12.435 -2.164 1.00 88.31 506 SER A O 1
ATOM 3975 N N . ALA A 1 507 ? 18.645 10.724 -0.949 1.00 84.56 507 ALA A N 1
ATOM 3976 C CA . ALA A 1 507 ? 19.911 9.993 -0.960 1.00 84.56 507 ALA A CA 1
ATOM 3977 C C . ALA A 1 507 ? 20.228 9.391 -2.343 1.00 84.56 507 ALA A C 1
ATOM 3979 O O . ALA A 1 507 ? 21.396 9.217 -2.689 1.00 84.56 507 ALA A O 1
ATOM 3980 N N . MET A 1 508 ? 19.201 9.080 -3.143 1.00 84.75 508 MET A N 1
ATOM 3981 C CA . MET A 1 508 ? 19.362 8.557 -4.504 1.00 84.75 508 MET A CA 1
ATOM 3982 C C . MET A 1 508 ? 19.596 9.652 -5.552 1.00 84.75 508 MET A C 1
ATOM 3984 O O . MET A 1 508 ? 20.349 9.414 -6.494 1.00 84.75 508 MET A O 1
ATOM 3988 N N . ALA A 1 509 ? 18.971 10.822 -5.387 1.00 89.31 509 ALA A N 1
ATOM 3989 C CA . ALA A 1 509 ? 19.105 11.984 -6.270 1.00 89.31 509 ALA A CA 1
ATOM 3990 C C . ALA A 1 509 ? 19.225 13.289 -5.450 1.00 89.31 509 ALA A C 1
ATOM 3992 O O . ALA A 1 509 ? 18.245 14.037 -5.319 1.00 89.31 509 ALA A O 1
ATOM 3993 N N . PRO A 1 510 ? 20.407 13.573 -4.863 1.00 89.81 510 PRO A N 1
ATOM 3994 C CA . PRO A 1 510 ? 20.617 14.733 -3.990 1.00 89.81 510 PRO A CA 1
ATOM 3995 C C . PRO A 1 510 ? 20.283 16.074 -4.651 1.00 89.81 510 PRO A C 1
ATOM 3997 O O . PRO A 1 510 ? 19.734 16.970 -4.010 1.00 89.81 510 PRO A O 1
ATOM 4000 N N . GLU A 1 511 ? 20.546 16.197 -5.951 1.00 94.69 511 GLU A N 1
ATOM 4001 C CA . GLU A 1 511 ? 20.261 17.377 -6.767 1.00 94.69 511 GLU A CA 1
ATOM 4002 C C . GLU A 1 511 ? 18.758 17.659 -6.936 1.00 94.69 511 GLU A C 1
ATOM 4004 O O . GLU A 1 511 ? 18.373 18.787 -7.239 1.00 94.69 511 GLU A O 1
ATOM 4009 N N . ARG A 1 512 ? 17.893 16.664 -6.692 1.00 92.88 512 ARG A N 1
ATOM 4010 C CA . ARG A 1 512 ? 16.426 16.775 -6.792 1.00 92.88 512 ARG A CA 1
ATOM 4011 C C . ARG A 1 512 ? 15.733 16.888 -5.431 1.00 92.88 512 ARG A C 1
ATOM 4013 O O . ARG A 1 512 ? 14.505 16.861 -5.368 1.00 92.88 512 ARG A O 1
ATOM 4020 N N . ARG A 1 513 ? 16.475 17.069 -4.330 1.00 90.00 513 ARG A N 1
ATOM 4021 C CA . ARG A 1 513 ? 15.915 17.160 -2.963 1.00 90.00 513 ARG A CA 1
ATOM 4022 C C . ARG A 1 513 ? 14.801 18.207 -2.829 1.00 90.00 513 ARG A C 1
ATOM 4024 O O . ARG A 1 513 ? 13.799 17.961 -2.157 1.00 90.00 513 ARG A O 1
ATOM 4031 N N . GLY A 1 514 ? 14.962 19.363 -3.478 1.00 93.94 514 GLY A N 1
ATOM 4032 C CA . GLY A 1 514 ? 13.948 20.424 -3.483 1.00 93.94 514 GLY A CA 1
ATOM 4033 C C . GLY A 1 514 ? 12.637 19.991 -4.146 1.00 93.94 514 GLY A C 1
ATOM 4034 O O . GLY A 1 514 ? 11.559 20.272 -3.623 1.00 93.94 514 GLY A O 1
ATOM 4035 N N . ASP A 1 515 ? 12.725 19.252 -5.249 1.00 94.69 515 ASP A N 1
ATOM 4036 C CA . ASP A 1 515 ? 11.570 18.750 -5.997 1.00 94.69 515 ASP A CA 1
ATOM 4037 C C . ASP A 1 515 ? 10.827 17.652 -5.230 1.00 94.69 515 ASP A C 1
ATOM 4039 O O . ASP A 1 515 ? 9.600 17.690 -5.121 1.00 94.69 515 ASP A O 1
ATOM 4043 N N . ILE A 1 516 ? 11.576 16.713 -4.642 1.00 93.94 516 ILE A N 1
ATOM 4044 C CA . ILE A 1 516 ? 11.039 15.617 -3.824 1.00 93.94 516 ILE A CA 1
ATOM 4045 C C . ILE A 1 516 ? 10.250 16.184 -2.637 1.00 93.94 516 ILE A C 1
ATOM 4047 O O . ILE A 1 516 ? 9.106 15.797 -2.400 1.00 93.94 516 ILE A O 1
ATOM 4051 N N . SER A 1 517 ? 10.827 17.158 -1.927 1.00 92.50 517 SER A N 1
ATOM 4052 C CA . SER A 1 517 ? 10.171 17.805 -0.786 1.00 92.50 517 SER A CA 1
ATOM 4053 C C . SER A 1 517 ? 8.874 18.523 -1.189 1.00 92.50 517 SER A C 1
ATOM 4055 O O . SER A 1 517 ? 7.844 18.369 -0.533 1.00 92.50 517 SER A O 1
ATOM 4057 N N . ARG A 1 518 ? 8.875 19.238 -2.326 1.00 93.25 518 ARG A N 1
ATOM 4058 C CA . ARG A 1 518 ? 7.684 19.935 -2.850 1.00 93.25 518 ARG A CA 1
ATOM 4059 C C . ARG A 1 518 ? 6.531 18.988 -3.194 1.00 93.25 518 ARG A C 1
ATOM 4061 O O . ARG A 1 518 ? 5.371 19.370 -3.044 1.00 93.25 518 ARG A O 1
ATOM 4068 N N . CYS A 1 519 ? 6.832 17.772 -3.648 1.00 93.75 519 CYS A N 1
ATOM 4069 C CA . CYS A 1 519 ? 5.817 16.786 -4.030 1.00 93.75 519 CYS A CA 1
ATOM 4070 C C . CYS A 1 519 ? 5.269 15.986 -2.836 1.00 93.75 519 CYS A C 1
ATOM 4072 O O . CYS A 1 519 ? 4.178 15.426 -2.932 1.00 93.75 519 CYS A O 1
ATOM 4074 N N . ALA A 1 520 ? 5.988 15.949 -1.712 1.00 94.00 520 ALA A N 1
ATOM 4075 C CA . ALA A 1 520 ? 5.789 14.971 -0.646 1.00 94.00 520 ALA A CA 1
ATOM 4076 C C . ALA A 1 520 ? 4.389 14.973 -0.015 1.00 94.00 520 ALA A C 1
ATOM 4078 O O . ALA A 1 520 ? 3.738 13.934 0.032 1.00 94.00 520 ALA A O 1
ATOM 4079 N N . ILE A 1 521 ? 3.886 16.136 0.414 1.00 95.62 521 ILE A N 1
ATOM 4080 C CA . ILE A 1 521 ? 2.557 16.242 1.048 1.00 95.62 521 ILE A CA 1
ATOM 4081 C C . ILE A 1 521 ? 1.457 15.846 0.060 1.00 95.62 521 ILE A C 1
ATOM 4083 O O . ILE A 1 521 ? 0.509 15.143 0.404 1.00 95.62 521 ILE A O 1
ATOM 4087 N N . ARG A 1 522 ? 1.593 16.267 -1.202 1.00 96.25 522 ARG A N 1
ATOM 4088 C CA . ARG A 1 522 ? 0.621 15.914 -2.237 1.00 96.25 522 ARG A CA 1
ATOM 4089 C C . ARG A 1 522 ? 0.655 14.428 -2.570 1.00 96.25 522 ARG A C 1
ATOM 4091 O O . ARG A 1 522 ? -0.393 13.858 -2.861 1.00 96.25 522 ARG A O 1
ATOM 4098 N N . ALA A 1 523 ? 1.832 13.811 -2.551 1.00 97.12 523 ALA A N 1
ATOM 4099 C CA . ALA A 1 523 ? 1.988 12.375 -2.739 1.00 97.12 523 ALA A CA 1
ATOM 4100 C C . ALA A 1 523 ? 1.389 11.589 -1.565 1.00 97.12 523 ALA A C 1
ATOM 4102 O O . ALA A 1 523 ? 0.714 10.593 -1.797 1.00 97.12 523 ALA A O 1
ATOM 4103 N N . LEU A 1 524 ? 1.548 12.077 -0.330 1.00 96.94 524 LEU A N 1
ATOM 4104 C CA . LEU A 1 524 ? 0.932 11.485 0.859 1.00 96.94 524 LEU A CA 1
ATOM 4105 C C . LEU A 1 524 ? -0.599 11.452 0.736 1.00 96.94 524 LEU A C 1
ATOM 4107 O O . LEU A 1 524 ? -1.198 10.388 0.847 1.00 96.94 524 LEU A O 1
ATOM 4111 N N . ILE A 1 525 ? -1.223 12.594 0.418 1.00 97.31 525 ILE A N 1
ATOM 4112 C CA . ILE A 1 525 ? -2.680 12.684 0.207 1.00 97.31 525 ILE A CA 1
ATOM 4113 C C . ILE A 1 525 ? -3.123 11.750 -0.928 1.00 97.31 525 ILE A C 1
ATOM 4115 O O . ILE A 1 525 ? -4.114 11.035 -0.793 1.00 97.31 525 ILE A O 1
ATOM 4119 N N . SER A 1 526 ? -2.365 11.719 -2.028 1.00 97.50 526 SER A N 1
ATOM 4120 C CA . SER A 1 526 ? -2.651 10.840 -3.169 1.00 97.50 526 SER A CA 1
ATOM 4121 C C . SER A 1 526 ? -2.582 9.360 -2.784 1.00 97.50 526 SER A C 1
ATOM 4123 O O . SER A 1 526 ? -3.436 8.581 -3.199 1.00 97.50 526 SER A O 1
ATOM 4125 N N . GLY A 1 527 ? -1.602 8.975 -1.961 1.00 97.12 527 GLY A N 1
ATOM 4126 C CA . GLY A 1 527 ? -1.446 7.612 -1.457 1.00 97.12 527 GLY A CA 1
ATOM 4127 C C . GLY A 1 527 ? -2.587 7.203 -0.529 1.00 97.12 527 GLY A C 1
ATOM 4128 O O . GLY A 1 527 ? -3.133 6.110 -0.676 1.00 97.12 527 GLY A O 1
ATOM 4129 N N . THR A 1 528 ? -3.012 8.100 0.367 1.00 97.50 528 THR A N 1
ATOM 4130 C CA . THR A 1 528 ? -4.178 7.8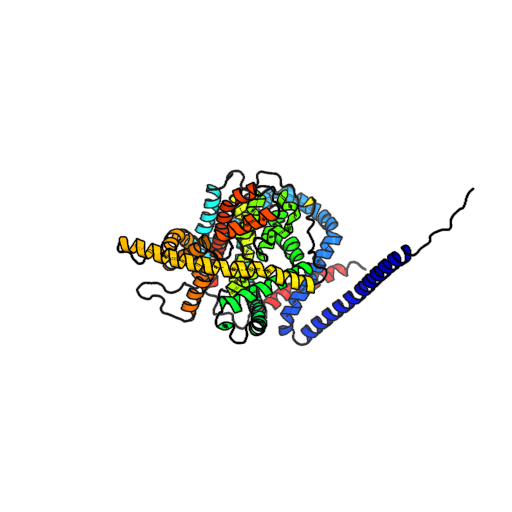82 1.238 1.00 97.50 528 THR A CA 1
ATOM 4131 C C . THR A 1 528 ? -5.449 7.675 0.417 1.00 97.50 528 THR A C 1
ATOM 4133 O O . THR A 1 528 ? -6.172 6.706 0.637 1.00 97.50 528 THR A O 1
ATOM 4136 N N . VAL A 1 529 ? -5.697 8.535 -0.574 1.00 97.62 529 VAL A N 1
ATOM 4137 C CA . VAL A 1 529 ? -6.880 8.427 -1.437 1.00 97.62 529 VAL A CA 1
ATOM 4138 C C . VAL A 1 529 ? -6.835 7.165 -2.300 1.00 97.62 529 VAL A C 1
ATOM 4140 O O . VAL A 1 529 ? -7.864 6.516 -2.459 1.00 97.62 529 VAL A O 1
ATOM 4143 N N . ALA A 1 530 ? -5.662 6.756 -2.793 1.00 97.56 530 ALA A N 1
ATOM 4144 C CA . ALA A 1 530 ? -5.512 5.488 -3.505 1.00 97.56 530 ALA A CA 1
ATOM 4145 C C . ALA A 1 530 ? -5.914 4.282 -2.630 1.00 97.56 530 ALA A C 1
ATOM 4147 O O . ALA A 1 530 ? -6.628 3.408 -3.115 1.00 97.56 530 ALA A O 1
ATOM 4148 N N . CYS A 1 531 ? -5.556 4.274 -1.337 1.00 97.19 531 CYS A N 1
ATOM 4149 C CA . CYS A 1 531 ? -6.020 3.246 -0.390 1.00 97.19 531 CYS A CA 1
ATOM 4150 C C . CYS A 1 531 ? -7.545 3.301 -0.179 1.00 97.19 531 CYS A C 1
ATOM 4152 O O . CYS A 1 531 ? -8.206 2.276 -0.050 1.00 97.19 531 CYS A O 1
ATOM 4154 N N . PHE A 1 532 ? -8.139 4.497 -0.153 1.00 97.31 532 PHE A N 1
ATOM 4155 C CA . PHE A 1 532 ? -9.592 4.632 -0.007 1.00 97.31 532 PHE A CA 1
ATOM 4156 C C . PHE A 1 532 ? -10.352 4.159 -1.247 1.00 97.31 532 PHE A C 1
ATOM 4158 O O . PHE A 1 532 ? -11.430 3.582 -1.121 1.00 97.31 532 PHE A O 1
ATOM 4165 N N . MET A 1 533 ? -9.795 4.338 -2.447 1.00 95.56 533 MET A N 1
ATOM 4166 C CA . MET A 1 533 ? -10.391 3.796 -3.669 1.00 95.56 533 MET A CA 1
ATOM 4167 C C . MET A 1 533 ? -10.436 2.272 -3.658 1.00 95.56 533 MET A C 1
ATOM 4169 O O . MET A 1 533 ? -11.474 1.694 -3.983 1.00 95.56 533 MET A O 1
ATOM 4173 N N . THR A 1 534 ? -9.340 1.618 -3.260 1.00 94.81 534 THR A N 1
ATOM 4174 C CA . THR A 1 534 ? -9.311 0.154 -3.168 1.00 94.81 534 THR A CA 1
ATOM 4175 C C . THR A 1 534 ? -10.283 -0.339 -2.093 1.00 94.81 534 THR A C 1
ATOM 4177 O O . THR A 1 534 ? -10.994 -1.317 -2.325 1.00 94.81 534 THR A O 1
ATOM 4180 N N . ALA A 1 535 ? -10.424 0.394 -0.983 1.00 94.81 535 ALA A N 1
ATOM 4181 C CA . ALA A 1 535 ? -11.416 0.126 0.058 1.00 94.81 535 ALA A CA 1
ATOM 4182 C C . ALA A 1 535 ? -12.872 0.266 -0.427 1.00 94.81 535 ALA A C 1
ATOM 4184 O O . ALA A 1 535 ? -13.700 -0.590 -0.118 1.00 94.81 535 ALA A O 1
ATOM 4185 N N . CYS A 1 536 ? -13.182 1.274 -1.253 1.00 92.12 536 CYS A N 1
ATOM 4186 C CA . CYS A 1 536 ? -14.504 1.418 -1.878 1.00 92.12 536 CYS A CA 1
ATOM 4187 C C . CYS A 1 536 ? -14.854 0.210 -2.760 1.00 92.12 536 CYS A C 1
ATOM 4189 O O . CYS A 1 536 ? -16.003 -0.220 -2.808 1.00 92.12 536 CYS A O 1
ATOM 4191 N N . ILE A 1 537 ? -13.869 -0.354 -3.465 1.00 88.62 537 ILE A N 1
ATOM 4192 C CA . ILE A 1 537 ? -14.078 -1.533 -4.317 1.00 88.62 537 ILE A CA 1
ATOM 4193 C C . ILE A 1 537 ? -14.263 -2.794 -3.463 1.00 88.62 537 ILE A C 1
ATOM 4195 O O . ILE A 1 537 ? -15.114 -3.627 -3.779 1.00 88.62 537 ILE A O 1
ATOM 4199 N N . ALA A 1 538 ? -13.506 -2.922 -2.370 1.00 84.50 538 ALA A N 1
ATOM 4200 C CA . ALA A 1 538 ? -13.629 -4.031 -1.425 1.00 84.50 538 ALA A CA 1
ATOM 4201 C C . ALA A 1 538 ? -14.970 -4.029 -0.670 1.00 84.50 538 ALA A C 1
ATOM 4203 O O . ALA A 1 538 ? -15.499 -5.095 -0.360 1.00 84.50 538 ALA A O 1
ATOM 4204 N N . GLY A 1 539 ? -15.555 -2.847 -0.446 1.00 68.75 539 GLY A N 1
ATOM 4205 C CA . GLY A 1 539 ? -16.862 -2.641 0.181 1.00 68.75 539 GLY A CA 1
ATOM 4206 C C . GLY A 1 539 ? -18.076 -3.137 -0.615 1.00 68.75 539 GLY A C 1
ATOM 4207 O O . GLY A 1 539 ? -19.205 -2.818 -0.246 1.00 68.75 539 GLY A O 1
ATOM 4208 N N . ASN A 1 540 ? -17.902 -3.924 -1.684 1.00 64.06 540 ASN A N 1
ATOM 4209 C CA . ASN A 1 540 ? -19.024 -4.575 -2.361 1.00 64.06 540 ASN A CA 1
ATOM 4210 C C . ASN A 1 540 ? -19.417 -5.902 -1.636 1.00 64.06 540 ASN A C 1
ATOM 4212 O O . ASN A 1 540 ? -18.619 -6.842 -1.620 1.00 64.06 540 ASN A O 1
ATOM 4216 N N . PRO A 1 541 ? -20.630 -6.034 -1.045 1.00 47.47 541 PRO A N 1
ATOM 4217 C CA . PRO A 1 541 ? -20.967 -7.043 -0.022 1.00 47.47 541 PRO A CA 1
ATOM 4218 C C . PRO A 1 541 ? -21.047 -8.527 -0.425 1.00 47.47 541 PRO A C 1
ATOM 4220 O O . PRO A 1 541 ? -21.369 -9.353 0.429 1.00 47.47 541 PRO A O 1
ATOM 4223 N N . GLN A 1 542 ? -20.777 -8.940 -1.670 1.00 47.88 542 GLN A N 1
ATOM 4224 C CA . GLN A 1 542 ? -20.805 -10.382 -2.005 1.00 47.88 542 GLN A CA 1
ATOM 4225 C C . GLN A 1 542 ? -19.726 -11.213 -1.283 1.00 47.88 542 GLN A C 1
ATOM 4227 O O . GLN A 1 542 ? -19.812 -12.444 -1.290 1.00 47.88 542 GLN A O 1
ATOM 4232 N N . ASN A 1 543 ? -18.773 -10.559 -0.612 1.00 46.34 543 ASN A N 1
ATOM 4233 C CA . ASN A 1 543 ? -17.662 -11.194 0.098 1.00 46.34 543 ASN A CA 1
ATOM 4234 C C . ASN A 1 543 ? -18.065 -11.827 1.443 1.00 46.34 543 ASN A C 1
ATOM 4236 O O . ASN A 1 543 ? -17.492 -12.840 1.834 1.00 46.34 543 ASN A O 1
ATOM 4240 N N . SER A 1 544 ? -19.087 -11.310 2.135 1.00 40.09 544 SER A N 1
ATOM 4241 C CA . SER A 1 544 ? -19.413 -11.741 3.508 1.00 40.09 544 SER A CA 1
ATOM 4242 C C . SER A 1 544 ? -20.295 -12.999 3.588 1.00 40.09 544 SER A C 1
ATOM 4244 O O . SER A 1 544 ? -20.222 -13.743 4.564 1.00 40.09 544 SER A O 1
ATOM 4246 N N . VAL A 1 545 ? -21.089 -13.306 2.552 1.00 39.28 545 VAL A N 1
ATOM 4247 C CA . VAL A 1 545 ? -22.019 -14.461 2.558 1.00 39.28 545 VAL A CA 1
ATOM 4248 C C . VAL A 1 545 ? -21.336 -15.783 2.164 1.00 39.28 545 VAL A C 1
ATOM 4250 O O . VAL A 1 545 ? -21.807 -16.859 2.529 1.00 39.28 545 VAL A O 1
ATOM 4253 N N . ARG A 1 546 ? -20.200 -15.749 1.453 1.00 37.19 546 ARG A N 1
ATOM 4254 C CA . ARG A 1 546 ? -19.494 -16.976 1.023 1.00 37.19 546 ARG A CA 1
ATOM 4255 C C . ARG A 1 546 ? -18.510 -17.546 2.041 1.00 37.19 546 ARG A C 1
ATOM 4257 O O . ARG A 1 546 ? -18.149 -18.715 1.906 1.00 37.19 546 ARG A O 1
ATOM 4264 N N . TYR A 1 547 ? -18.142 -16.771 3.059 1.00 41.03 547 TYR A N 1
ATOM 4265 C CA . TYR A 1 547 ? -17.066 -17.098 3.998 1.00 41.03 547 TYR A CA 1
ATOM 4266 C C . TYR A 1 547 ? -17.333 -18.360 4.848 1.00 41.03 547 TYR A C 1
ATOM 4268 O O . TYR A 1 547 ? -16.404 -18.973 5.355 1.00 41.03 547 TYR A O 1
ATOM 4276 N N . LYS A 1 548 ? -18.591 -18.819 4.969 1.00 35.69 548 LYS A N 1
ATOM 4277 C CA . LYS A 1 548 ? -18.939 -20.013 5.770 1.00 35.69 548 LYS A CA 1
ATOM 4278 C C . LYS A 1 548 ? -19.183 -21.308 4.989 1.00 35.69 548 LYS A C 1
ATOM 4280 O O . LYS A 1 548 ? -19.252 -22.359 5.613 1.00 35.69 548 LYS A O 1
ATOM 4285 N N . SER A 1 549 ? -19.328 -21.283 3.659 1.00 28.78 549 SER A N 1
ATOM 4286 C CA . SER A 1 549 ? -19.917 -22.435 2.944 1.00 28.78 549 SER A CA 1
ATOM 4287 C C . SER A 1 549 ? -18.958 -23.265 2.079 1.00 28.78 549 SER A C 1
ATOM 4289 O O . SER A 1 549 ? -19.387 -24.282 1.537 1.00 28.78 549 SER A O 1
ATOM 4291 N N . CYS A 1 550 ? -17.690 -22.877 1.913 1.00 34.72 550 CYS A N 1
ATOM 4292 C CA . CYS A 1 550 ? -16.821 -23.463 0.878 1.00 34.72 550 CYS A CA 1
ATOM 4293 C C . CYS A 1 550 ? -15.585 -24.220 1.391 1.00 34.72 550 CYS A C 1
ATOM 4295 O O . CYS A 1 550 ? -14.639 -24.396 0.630 1.00 34.72 550 CYS A O 1
ATOM 4297 N N . HIS A 1 551 ? -15.580 -24.727 2.627 1.00 34.88 551 HIS A N 1
ATOM 4298 C CA . HIS A 1 551 ? -14.372 -25.359 3.169 1.00 34.88 551 HIS A CA 1
ATOM 4299 C C . HIS A 1 551 ? -14.059 -26.793 2.702 1.00 34.88 551 HIS A C 1
ATOM 4301 O O . HIS A 1 551 ? -13.011 -27.287 3.101 1.00 34.88 551 HIS A O 1
ATOM 4307 N N . HIS A 1 552 ? -14.855 -27.471 1.849 1.00 33.22 552 HIS A N 1
ATOM 4308 C CA . HIS A 1 552 ? -14.556 -28.897 1.588 1.00 33.22 552 HIS A CA 1
ATOM 4309 C C . HIS A 1 552 ? -14.551 -29.514 0.181 1.00 33.22 552 HIS A C 1
ATOM 4311 O O . HIS A 1 552 ? -14.045 -30.625 0.086 1.00 33.22 552 HIS A O 1
ATOM 4317 N N . HIS A 1 553 ? -14.969 -28.883 -0.928 1.00 32.88 553 HIS A N 1
ATOM 4318 C CA . HIS A 1 553 ? -15.057 -29.659 -2.195 1.00 32.88 553 HIS A CA 1
ATOM 4319 C C . HIS A 1 553 ? -14.710 -28.958 -3.525 1.00 32.88 553 HIS A C 1
ATOM 4321 O O . HIS A 1 553 ? -14.906 -29.544 -4.587 1.00 32.88 553 HIS A O 1
ATOM 4327 N N . ALA A 1 554 ? -14.166 -27.738 -3.538 1.00 37.16 554 ALA A N 1
ATOM 4328 C CA . ALA A 1 554 ? -14.133 -26.948 -4.780 1.00 37.16 554 ALA A CA 1
ATOM 4329 C C . ALA A 1 554 ? -12.876 -27.092 -5.667 1.00 37.16 554 ALA A C 1
ATOM 4331 O O . ALA A 1 554 ? -12.934 -26.721 -6.840 1.00 37.16 554 ALA A O 1
ATOM 4332 N N . LEU A 1 555 ? -11.756 -27.637 -5.170 1.00 35.47 555 LEU A N 1
ATOM 4333 C CA . LEU A 1 555 ? -10.508 -27.657 -5.953 1.00 35.47 555 LEU A CA 1
ATOM 4334 C C . LEU A 1 555 ? -10.541 -28.627 -7.151 1.00 35.47 555 LEU A C 1
ATOM 4336 O O . LEU A 1 555 ? -9.823 -28.407 -8.123 1.00 35.47 555 LEU A O 1
ATOM 4340 N N . SER A 1 556 ? -11.387 -29.6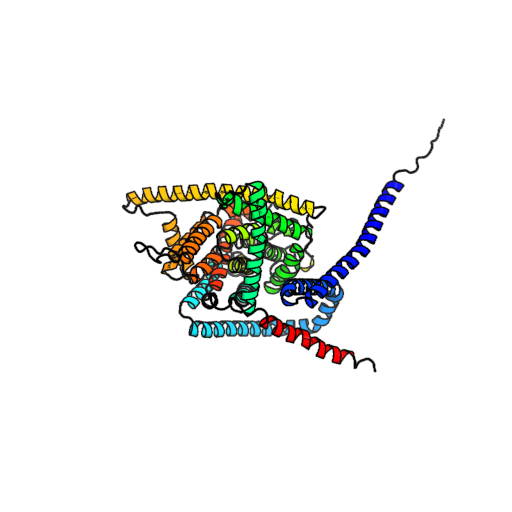67 -7.131 1.00 35.16 556 SER A N 1
ATOM 4341 C CA . SER A 1 556 ? -11.431 -30.638 -8.236 1.00 35.16 556 SER A CA 1
ATOM 4342 C C . SER A 1 556 ? -12.216 -30.139 -9.451 1.00 35.16 556 SER A C 1
ATOM 4344 O O . SER A 1 556 ? -11.881 -30.511 -10.570 1.00 35.16 556 SER A O 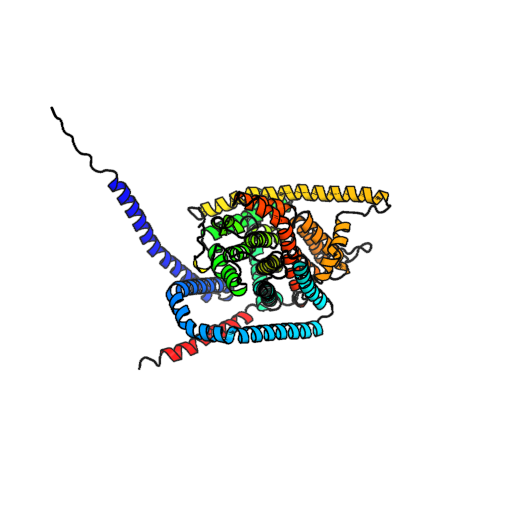1
ATOM 4346 N N . SER A 1 557 ? -13.231 -29.285 -9.263 1.00 32.56 557 SER A N 1
ATOM 4347 C CA . SER A 1 557 ? -14.179 -28.923 -10.328 1.00 32.56 557 SER A CA 1
ATOM 4348 C C . SER A 1 557 ? -13.680 -27.794 -11.235 1.00 32.56 557 SER A C 1
ATOM 4350 O O . SER A 1 557 ? -13.915 -27.818 -12.445 1.00 32.56 557 SER A O 1
ATOM 4352 N N . VAL A 1 558 ? -12.929 -26.834 -10.683 1.00 40.16 558 VAL A N 1
ATOM 4353 C CA . VAL A 1 558 ? -12.351 -25.718 -11.453 1.00 40.16 558 VAL A CA 1
ATOM 4354 C C . VAL A 1 558 ? -11.247 -26.222 -12.386 1.00 40.16 558 VAL A C 1
ATOM 4356 O O . VAL A 1 558 ? -11.194 -25.830 -13.549 1.00 40.16 558 VAL A O 1
ATOM 4359 N N . VAL A 1 559 ? -10.421 -27.160 -11.922 1.00 43.47 559 VAL A N 1
ATOM 4360 C CA . VAL A 1 559 ? -9.328 -27.731 -12.719 1.00 43.47 559 VAL A CA 1
ATOM 4361 C C . VAL A 1 559 ? -9.862 -28.600 -13.860 1.00 43.47 559 VAL A C 1
ATOM 4363 O O . VAL A 1 559 ? -9.341 -2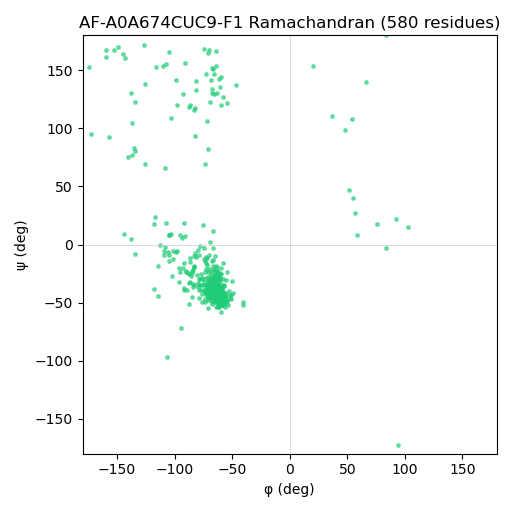8.507 -14.967 1.00 43.47 559 VAL A O 1
ATOM 4366 N N . THR A 1 560 ? -10.964 -29.337 -13.671 1.00 35.56 560 THR A N 1
ATOM 4367 C CA . THR A 1 560 ? -11.623 -30.048 -14.783 1.00 35.56 560 THR A CA 1
ATOM 4368 C C . THR A 1 560 ? -12.150 -29.110 -15.869 1.00 35.56 560 THR A C 1
ATOM 4370 O O . THR A 1 560 ? -11.972 -29.416 -17.044 1.00 35.56 560 THR A O 1
ATOM 4373 N N . SER A 1 561 ? -12.721 -27.946 -15.533 1.00 33.00 561 SER A N 1
ATOM 4374 C CA . SER A 1 561 ? -13.215 -27.011 -16.562 1.00 33.00 561 SER A CA 1
ATOM 4375 C C . SER A 1 561 ? -12.092 -26.323 -17.345 1.00 33.00 561 SER A C 1
ATOM 4377 O O . SER A 1 561 ? -12.231 -26.120 -18.549 1.00 33.00 561 SER A O 1
ATOM 4379 N N . TRP A 1 562 ? -10.962 -26.003 -16.705 1.00 35.19 562 TRP A N 1
ATOM 4380 C CA . TRP A 1 562 ? -9.811 -25.402 -17.395 1.00 35.19 562 TRP A CA 1
ATOM 4381 C C . TRP A 1 562 ? -8.971 -26.436 -18.162 1.00 35.19 562 TRP A C 1
ATOM 4383 O O . TRP A 1 562 ? -8.496 -26.128 -19.259 1.00 35.19 562 TRP A O 1
ATOM 4393 N N . LEU A 1 563 ? -8.860 -27.682 -17.673 1.00 36.50 563 LEU A N 1
ATOM 4394 C CA . LEU A 1 563 ? -8.277 -28.772 -18.461 1.00 36.50 563 LEU A CA 1
ATOM 4395 C C . LEU A 1 563 ? -9.143 -29.127 -19.671 1.00 36.50 563 LEU A C 1
ATOM 4397 O O . LEU A 1 563 ? -8.571 -29.436 -20.704 1.00 36.50 563 LEU A O 1
ATOM 4401 N N . TYR A 1 564 ? -10.476 -29.038 -19.628 1.00 32.91 564 TYR A N 1
ATOM 4402 C CA . TYR A 1 564 ? -11.283 -29.303 -20.830 1.00 32.91 564 TYR A CA 1
ATOM 4403 C C . TYR A 1 564 ? -10.984 -28.315 -21.968 1.00 32.91 564 TYR A C 1
ATOM 4405 O O . TYR A 1 564 ? -10.939 -28.722 -23.127 1.00 32.91 564 TYR A O 1
ATOM 4413 N N . VAL A 1 565 ? -10.682 -27.051 -21.651 1.00 36.44 565 VAL A N 1
ATOM 4414 C CA . VAL A 1 565 ? -10.292 -26.045 -22.653 1.00 36.44 565 VAL A CA 1
ATOM 4415 C C . VAL A 1 565 ? -8.865 -26.281 -23.164 1.00 36.44 565 VAL A C 1
ATOM 4417 O O . VAL A 1 565 ? -8.644 -26.212 -24.367 1.00 36.44 565 VAL A O 1
ATOM 4420 N N . PHE A 1 566 ? -7.906 -26.638 -22.300 1.00 36.47 566 PHE A N 1
ATOM 4421 C CA . PHE A 1 566 ? -6.502 -26.850 -22.700 1.00 36.47 566 PHE A CA 1
ATOM 4422 C C . PHE A 1 566 ? -6.175 -28.255 -23.237 1.00 36.47 566 PHE A C 1
ATOM 4424 O O . PHE A 1 566 ? -5.216 -28.402 -23.989 1.00 36.47 566 PHE A O 1
ATOM 4431 N N . VAL A 1 567 ? -6.961 -29.280 -22.899 1.00 39.69 567 VAL A N 1
ATOM 4432 C CA . VAL A 1 567 ? -6.814 -30.663 -23.397 1.00 39.69 567 VAL A CA 1
ATOM 4433 C C . VAL A 1 567 ? -7.624 -30.890 -24.678 1.00 39.69 567 VAL A C 1
ATOM 4435 O O . VAL A 1 567 ? -7.250 -31.749 -25.475 1.00 39.69 567 VAL A O 1
ATOM 4438 N N . CYS A 1 568 ? -8.676 -30.103 -24.950 1.00 28.25 568 CYS A N 1
ATOM 4439 C CA . CYS A 1 568 ? -9.403 -30.187 -26.228 1.00 28.25 568 CYS A CA 1
ATOM 4440 C C . CYS A 1 568 ? -8.851 -29.266 -27.331 1.00 28.25 568 CYS A C 1
ATOM 4442 O O . CYS A 1 568 ? -9.021 -29.587 -28.507 1.00 28.25 568 CYS A O 1
ATOM 4444 N N . LEU A 1 569 ? -8.143 -28.175 -27.005 1.00 29.31 569 LEU A N 1
ATOM 4445 C CA . LEU A 1 569 ? -7.526 -27.305 -28.023 1.00 29.31 569 LEU A CA 1
ATOM 4446 C C . LEU A 1 569 ? -6.419 -27.969 -28.881 1.00 29.31 569 LEU A C 1
ATOM 4448 O O . LEU A 1 569 ? -6.313 -27.622 -30.058 1.00 29.31 569 LEU A O 1
ATOM 4452 N N . PRO A 1 570 ? -5.635 -28.957 -28.396 1.00 31.20 570 PRO A N 1
ATOM 4453 C CA . PRO A 1 570 ? -4.651 -29.649 -29.226 1.00 31.20 570 PRO A CA 1
ATOM 4454 C C . PRO A 1 570 ? -5.275 -30.594 -30.262 1.00 31.20 570 PRO A C 1
ATOM 4456 O O . PRO A 1 570 ? -4.605 -30.942 -31.232 1.00 31.20 570 PRO A O 1
ATOM 4459 N N . ARG A 1 571 ? -6.550 -30.995 -30.116 1.00 30.11 571 ARG A N 1
ATOM 4460 C CA . ARG A 1 571 ? -7.211 -31.880 -31.095 1.00 30.11 571 ARG A CA 1
ATOM 4461 C C . ARG A 1 571 ? -7.639 -31.165 -32.378 1.00 30.11 571 ARG A C 1
ATOM 4463 O O . ARG A 1 571 ? -7.664 -31.807 -33.419 1.00 30.11 571 ARG A O 1
ATOM 4470 N N . TYR A 1 572 ? -7.885 -29.855 -32.336 1.00 30.20 572 TYR A N 1
ATOM 4471 C CA . TYR A 1 572 ? -8.212 -29.079 -33.541 1.00 30.20 572 TYR A CA 1
ATOM 4472 C C . TYR A 1 572 ? -6.974 -28.533 -34.267 1.00 30.20 572 TYR A C 1
ATOM 4474 O O . TYR A 1 572 ? -7.010 -28.350 -35.478 1.00 30.20 572 TYR A O 1
ATOM 4482 N N . VAL A 1 573 ? -5.848 -28.34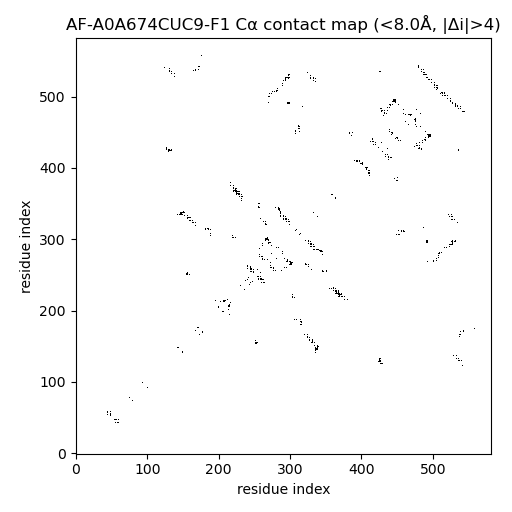6 -33.566 1.00 33.84 573 VAL A N 1
ATOM 4483 C CA . VAL A 1 573 ? -4.598 -27.861 -34.186 1.00 33.84 573 VAL A CA 1
ATOM 4484 C C . VAL A 1 573 ? -3.758 -29.004 -34.781 1.00 33.84 573 VAL A C 1
ATOM 4486 O O . VAL A 1 573 ? -3.063 -28.790 -35.770 1.00 33.84 573 VAL A O 1
ATOM 4489 N N . CYS A 1 574 ? -3.868 -30.238 -34.269 1.00 28.27 574 CYS A N 1
ATOM 4490 C CA . CYS A 1 574 ? -3.233 -31.407 -34.901 1.00 28.27 574 CYS A CA 1
ATOM 4491 C C . CYS A 1 574 ? -3.927 -31.873 -36.194 1.00 28.27 574 CYS A C 1
ATOM 4493 O O . CYS A 1 574 ? -3.263 -32.482 -37.027 1.00 28.27 574 CYS A O 1
ATOM 4495 N N . ALA A 1 575 ? -5.214 -31.570 -36.402 1.00 29.78 575 ALA A N 1
ATOM 4496 C CA . ALA A 1 575 ? -5.912 -31.931 -37.640 1.00 29.78 575 ALA A CA 1
ATOM 4497 C C . ALA A 1 575 ? -5.469 -31.068 -38.841 1.00 29.78 575 ALA A C 1
ATOM 4499 O O . ALA A 1 575 ? -5.327 -31.584 -39.941 1.00 29.78 575 ALA A O 1
ATOM 4500 N N . CYS A 1 576 ? -5.140 -29.786 -38.632 1.00 31.66 576 CYS A N 1
ATOM 4501 C CA . CYS A 1 576 ? -4.703 -28.895 -39.719 1.00 31.66 576 CYS A CA 1
ATOM 4502 C C . CYS A 1 576 ? -3.212 -28.998 -40.095 1.00 31.66 576 CYS A C 1
ATOM 4504 O O . CYS A 1 576 ? -2.808 -28.413 -41.095 1.00 31.66 576 CYS A O 1
ATOM 4506 N N . LEU A 1 577 ? -2.379 -29.707 -39.323 1.00 31.06 577 LEU A N 1
ATOM 4507 C CA . LEU A 1 577 ? -0.939 -29.852 -39.606 1.00 31.06 577 LEU A CA 1
ATOM 4508 C C . LEU A 1 577 ? -0.561 -31.193 -40.259 1.00 31.06 577 LEU A C 1
ATOM 4510 O O . LEU A 1 577 ? 0.589 -31.359 -40.657 1.00 31.06 577 LEU A O 1
ATOM 4514 N N . LEU A 1 578 ? -1.511 -32.122 -40.410 1.00 30.66 578 LEU A N 1
ATOM 4515 C CA . LEU A 1 578 ? -1.303 -33.429 -41.055 1.00 30.66 578 LEU A CA 1
ATOM 4516 C C . LEU A 1 578 ? -1.921 -33.548 -42.462 1.00 30.66 578 LEU A C 1
ATOM 4518 O O . LEU A 1 578 ? -1.628 -34.515 -43.151 1.00 30.66 578 LEU A O 1
ATOM 4522 N N . GLU A 1 579 ? -2.679 -32.553 -42.938 1.00 34.03 579 GLU A N 1
ATOM 4523 C CA . GLU A 1 579 ? -3.185 -32.494 -44.329 1.00 34.03 579 GLU A CA 1
ATOM 4524 C C . GLU A 1 579 ? -2.275 -31.694 -45.290 1.00 34.03 579 GLU A C 1
ATOM 4526 O O . GLU A 1 579 ? -2.616 -31.486 -46.449 1.00 34.03 579 GLU A O 1
ATOM 4531 N N . GLY A 1 580 ? -1.097 -31.251 -44.833 1.00 34.28 580 GLY A N 1
ATOM 4532 C CA . GLY A 1 580 ? -0.124 -30.488 -45.634 1.00 34.28 580 GLY A CA 1
ATOM 4533 C C . GLY A 1 580 ? 1.109 -31.271 -46.099 1.00 34.28 580 GLY A C 1
ATOM 4534 O O . GLY A 1 580 ? 2.053 -30.662 -46.598 1.00 34.28 580 GLY A O 1
ATOM 4535 N N . VAL A 1 581 ? 1.137 -32.592 -45.901 1.00 38.75 581 VAL A N 1
ATOM 4536 C CA . VAL A 1 581 ? 2.169 -33.492 -46.439 1.00 38.75 581 VAL A CA 1
ATOM 4537 C C . VAL A 1 581 ? 1.464 -34.720 -47.013 1.00 38.75 581 VAL A C 1
ATOM 4539 O O . VAL A 1 581 ? 1.309 -35.739 -46.343 1.00 38.75 581 VAL A O 1
ATOM 4542 N N . GLY A 1 582 ? 0.999 -34.571 -48.249 1.00 29.22 582 GLY A N 1
ATOM 4543 C CA . GLY A 1 582 ? 0.435 -35.605 -49.109 1.00 29.22 582 GLY A CA 1
ATOM 4544 C C . GLY A 1 582 ? 0.622 -35.176 -50.548 1.00 29.22 582 GLY A C 1
ATOM 4545 O O . GLY A 1 582 ? 0.087 -34.096 -50.880 1.00 29.22 582 GLY A O 1
#

Sequence (582 aa):
RSRKTPDALPNSEIACCNDKKYYSIGNRVQFRTQPVCVSGYFAVVIVACVLNLQRALALLVVTLLAVFFLLWDWLMGRYGHRLWDALQPARNTLNTHWLWVKWVVCVLLLVAVVCWLVFDTAKQGSRQLVSFSGLLFFVMLMLVFSRNPFRVSWRTLLWGVALQFLFGLIILRTKAGFTAVDWLGHQVEVFLSYTGTSSRFVFGDKYTDHFFAFQVLPIVVFFSTVISILYHLGFMQWLILKVLGFIMQITMGTSPTESMVAAGNIFVGQTESPLLIRPYISQLTLSEIHAVMTGGFSTIAGSVLGAFISFGVEASHLLTASVMSAPASLAIAKTFWPETEIPKVTAKKGLKLDTGKSSNLLEAASHGASSSIVLVANIAVNLIAFLALLAFLNGALSWLGNMFNYPQLSFSIICSYVFMPFSFLMGVAWEDSFMVGELIGYKTFFNEFVAYERLAKLIKRREDRGPEYVDDVKQYLSVHSETIATYALCGFANISSLGVVIGGLSAMAPERRGDISRCAIRALISGTVACFMTACIAGNPQNSVRYKSCHHHALSSVVTSWLYVFVCLPRYVCACLLEGVG

Foldseek 3Di:
DDDDDDDDDDDPVVVVVVVVVVVVVVVVVCVVVVVVVVVVLVVVLVVVCVVPVVVSVVVVVVVVVVVVVVVVVVCCVPCVVVVCVVCVVVVVVCVVCVVVVVVVVVVVVVVVVVVVLVVLCVPPHDLLVLLVQLLVVLLVVLLVLAPCNPQFDPQLQVLLLVVLLVLLCQQQVDPVNVVVLLVVLVVLLVVLVVLVVVLCVPVNPCLVVCCCQRRLLSLLLQLLLVVLLCLLVCNLVCCLQVPQLVVSCVRNVDASLLSSLLSSLLAAALLVSNLQVLVCLQQFDLLSLLLSLLSRQQAHHNSNLSSLVSLVQRSSLLNSLSSSLSSLSSSSSCSRYNDDDDRPHHPVVDRDGDRDPQPDSVSSSVVSSVVSPVVSVCVVVLCVVVVVVQVVQQCVQLVVCVVVVRSNGGPLQVQLVVQLVLQVSLSFDSLCSSVLSSLLSCCAARRLSVSSNSLSQQVVCVVVVHDCDDPNDGRHGDPLSSSLSSLLSRGGLYPVVLVVSLVSSCVSHVVCSVSSNVSSVVSSSSSNSSSSSSSSSSNSPPNPPCPPDPDDDPPVPVVVVVCVVVVVVVVVVVVVVVVPPD

Secondary structure (DSSP, 8-state):
----------SHHHHHHHHHHHHHHHHHHHHHHHHHHHHHHHHHHHHHHHH-HHHHHHHHHHHHHHHHHHHHHHHHHHHHHHHHHHTHHHHHHHHHTHHHHHHHHHHHHHHHHHHHHHHHHHHH-THHHHHHHHHHHHHHHHHHT-SSGGG--HHHHHHHHHHHHHHHIIIIISHHHHHHHHHHHHHHHHHHHTHHHHHHHHH-TTTTTTHIIIIIHHHHHHHHHHHHHHHHTTHHHIIIIIIIIHHHHHHH---HHHHHHHHHTTTS-TTTGGGGGGGGGGG--HHHHHHHHHHHHHS--HHHHHHHHHTT--HHHHHHHHHHHHHHHHHHHHHHS---S--SS-GGG-PPP-----SSHHHHHHHHHHHHHHHHHHHHHHHHHHHHHHHHHHHHHHHHHHTTT-TT--HHHHHHHHHHHHHHHTT--HHHHHHHHHHHHHHHHT-HHHHHHHHHHHHHHHHTT--SEETTEE-S--HHHHHHHHHHH-S--SHHHHHHHHHHHHHH-GGGHHHHHHHHHHHHHHHHHHHHHHHHHHT-THHHHSTTT-SSS-HHHHHHHHHHHHHHHHHHHTTTTSSS--

Radius of gyration: 27.42 Å; Cα contacts (8 Å, |Δi|>4): 741; chains: 1; bounding box: 112×63×81 Å

Mean predicted aligned error: 11.31 Å

Organism: Salmo trutta (NCBI:txid8032)

Solvent-accessible surface area (backbone atoms only — not comparable to full-atom values): 29596 Å² total; per-residue (Å²): 136,92,81,85,85,85,85,92,85,80,76,69,63,60,55,57,51,48,54,53,49,53,55,53,48,52,53,54,50,52,67,56,49,51,58,52,54,51,52,51,49,52,51,51,53,52,51,41,39,72,75,39,45,82,80,28,42,66,60,50,52,54,50,52,49,52,50,52,51,52,50,48,53,50,46,48,71,75,39,38,68,60,52,53,58,69,41,40,63,60,48,50,54,44,58,75,41,35,70,58,52,50,50,51,52,51,50,51,50,48,50,50,50,49,53,47,49,53,60,48,46,76,72,71,48,74,50,49,57,35,6,52,50,24,40,52,47,55,53,48,52,34,42,72,70,18,78,44,58,92,51,43,51,62,56,26,38,53,39,12,52,48,50,28,50,51,50,47,45,46,33,61,70,34,70,68,35,33,53,52,40,43,52,50,22,51,51,50,51,56,59,52,53,57,41,54,60,55,27,34,68,76,63,33,90,65,23,68,80,48,39,62,73,40,51,36,44,50,33,29,30,54,40,32,15,51,50,31,31,36,44,63,72,43,52,49,53,48,48,22,49,68,49,47,11,40,52,45,21,67,65,31,65,52,49,54,64,41,24,30,24,19,34,27,13,37,51,33,32,55,64,52,19,54,58,68,42,44,97,46,57,78,62,52,49,74,36,46,49,26,26,42,48,4,17,20,14,7,12,42,22,48,33,54,48,53,33,46,36,72,52,67,42,62,42,39,56,52,57,50,34,21,58,30,16,27,39,26,7,51,16,36,20,34,34,32,38,28,69,84,74,81,72,80,65,50,78,88,73,60,86,85,62,85,73,64,89,56,91,44,66,66,51,20,29,53,48,18,39,56,61,26,50,61,54,47,53,49,53,54,52,48,48,56,53,45,53,52,48,50,53,49,46,28,52,53,34,16,56,56,22,43,77,72,79,37,52,83,37,28,57,58,57,54,23,11,65,72,31,21,64,62,28,34,30,26,30,30,54,75,87,48,8,38,62,47,3,24,37,53,36,37,17,37,69,48,32,39,68,64,21,46,55,53,48,24,53,24,52,48,41,48,74,72,64,53,70,61,57,57,95,91,38,73,58,48,63,54,75,62,44,47,51,22,43,54,22,47,48,40,25,47,28,20,58,58,43,50,56,51,41,43,51,44,49,25,73,69,24,62,93,45,38,70,59,50,56,71,34,41,67,61,14,35,54,28,2,44,50,16,10,41,42,50,8,14,63,59,31,48,73,78,57,68,77,54,76,82,76,68,90,81,76,65,77,66,59,59,53,52,59,54,44,52,58,66,68,51,52,57,62,64,57,56,59,71,68,62,77,79,75,127